Protein AF-D8LE21-F1 (afdb_monomer_lite)

Sequence (705 aa):
MLGLPEEAASTLESLLCLQLRLSYLSTQTPKALREYTHSRDAGGITRRAEAALLARISSEYSFPRALNSAAASAPGAADAAADAASSAILPLLAEHLELDLAKKDPEAWKAVRAVFERAHPWAVRTECLLVEGCDDRITVPYEAGRITNKYHCSPVPTPEVVSRSSCTSSSSSRRAFGSADDARHDLLLTWALKKGVGRDQTRDDSTRELYDDGGFTNRMSDVRRRLLDVLGMDRKTVEVFLTPSGSDAEFLPTALACVRARRLGHKAADGPAVTSIVVAAGEVGSGTAGAAGGKHFSKLTPRGTPGRPENHVEGMPAGDVVVVQMKTRSKSGAFLPCEDLVRSAVHKALSSCPTSVVVVHFVAGSKTGICSPSENVLAEMRQRYGERLLVVVDACQLRLEDQNVRKYVSLGFLTLVTGSKFYCGPPFCGAVLFPPEALAELQAGHEHLPAGFDDYFTRHEVDSRYSTLRSRLPSWENRGLLLRWTSALTNMEAVKSIPKNRLNAFVSSWVQEVHDNVQDKWPYLSLLPEQRTGEPSIAVGGVNTVVPIVVRVPRTSSEGSDGNPEVALGYEDLRLFHRLLSEDIGRYLPQDLAVGDRAAARLRVLFGQPVKLGGASFGVIRIALGADMLMDAFCRGDPPLSEENVPAAGEGGGVARLLTQIVFWRAGGRTKHEKRLGPRRDAPCLHPTMTRGFVVVWMRSRLDA

Structure (mmCIF, N/CA/C/O backbone):
data_AF-D8LE21-F1
#
_entry.id   AF-D8LE21-F1
#
loop_
_atom_site.group_PDB
_atom_site.id
_atom_site.type_symbol
_atom_site.label_atom_id
_atom_site.label_alt_id
_atom_site.label_comp_id
_atom_site.label_asym_id
_atom_site.label_entity_id
_atom_site.label_seq_id
_atom_site.pdbx_PDB_ins_code
_atom_site.Cartn_x
_atom_site.Cartn_y
_atom_site.Cartn_z
_atom_site.occupancy
_atom_site.B_iso_or_equiv
_atom_site.auth_seq_id
_atom_site.auth_comp_id
_atom_site.auth_asym_id
_atom_site.auth_atom_id
_atom_site.pdbx_PDB_model_num
ATOM 1 N N . MET A 1 1 ? -32.624 -10.003 -19.641 1.00 56.09 1 MET A N 1
ATOM 2 C CA . MET A 1 1 ? -32.104 -10.275 -18.276 1.00 56.09 1 MET A CA 1
ATOM 3 C C . MET A 1 1 ? -32.469 -9.193 -17.261 1.00 56.09 1 MET A C 1
ATOM 5 O O . MET A 1 1 ? -32.832 -9.545 -16.150 1.00 56.09 1 MET A O 1
ATOM 9 N N . LEU A 1 2 ? -32.416 -7.906 -17.623 1.00 61.88 2 LEU A N 1
ATOM 10 C CA . LEU A 1 2 ? -32.610 -6.779 -16.693 1.00 61.88 2 LEU A CA 1
ATOM 11 C C . LEU A 1 2 ? -34.048 -6.592 -16.166 1.00 61.88 2 LEU A C 1
ATOM 13 O O . LEU A 1 2 ? -34.263 -5.797 -15.260 1.00 61.88 2 LEU A O 1
ATOM 17 N N . GLY A 1 3 ? -35.042 -7.287 -16.731 1.00 69.81 3 GLY A N 1
ATOM 18 C CA . GLY A 1 3 ? -36.455 -7.069 -16.389 1.00 69.81 3 GLY A CA 1
ATOM 19 C C . GLY A 1 3 ? -36.999 -5.703 -16.829 1.00 69.81 3 GLY A C 1
ATOM 20 O O . GLY A 1 3 ? -38.088 -5.329 -16.412 1.00 69.81 3 GLY A O 1
ATOM 21 N N . LEU A 1 4 ? -36.242 -4.974 -17.652 1.00 77.81 4 LEU A N 1
ATOM 22 C CA . LEU A 1 4 ? -36.642 -3.722 -18.285 1.00 77.81 4 LEU A CA 1
ATOM 23 C C . LEU A 1 4 ? -37.310 -4.002 -19.645 1.00 77.81 4 LEU A C 1
ATOM 25 O O . LEU A 1 4 ? -36.918 -4.973 -20.303 1.00 77.81 4 LEU A O 1
ATOM 29 N N . PRO A 1 5 ? -38.258 -3.153 -20.092 1.00 83.56 5 PRO A N 1
ATOM 30 C CA . PRO A 1 5 ? -38.703 -3.120 -21.486 1.00 83.56 5 PRO A CA 1
ATOM 31 C C . PRO A 1 5 ? -37.521 -2.967 -22.455 1.00 83.56 5 PRO A C 1
ATOM 33 O O . PRO A 1 5 ? -36.487 -2.410 -22.087 1.00 83.56 5 PRO A O 1
ATOM 36 N N . GLU A 1 6 ? -37.668 -3.429 -23.696 1.00 85.88 6 GLU A N 1
ATOM 37 C CA . GLU A 1 6 ? -36.588 -3.423 -24.698 1.00 85.88 6 GLU A CA 1
ATOM 38 C C . GLU A 1 6 ? -36.002 -2.019 -24.934 1.00 85.88 6 GLU A C 1
ATOM 40 O O . GLU A 1 6 ? -34.787 -1.836 -24.855 1.00 85.88 6 GLU A O 1
ATOM 45 N N . GLU A 1 7 ? -36.859 -1.006 -25.097 1.00 85.12 7 GLU A N 1
ATOM 46 C CA . GLU A 1 7 ? -36.442 0.396 -25.267 1.00 85.12 7 GLU A CA 1
ATOM 47 C C . GLU A 1 7 ? -35.674 0.924 -24.038 1.00 85.12 7 GLU A C 1
ATOM 49 O O . GLU A 1 7 ? -34.664 1.619 -24.166 1.00 85.12 7 GLU A O 1
ATOM 54 N N . ALA A 1 8 ? -36.086 0.529 -22.830 1.00 85.50 8 ALA A N 1
ATOM 55 C CA . ALA A 1 8 ? -35.424 0.899 -21.581 1.00 85.50 8 ALA A CA 1
ATOM 56 C C . ALA A 1 8 ? -34.061 0.207 -21.414 1.00 85.50 8 ALA A C 1
ATOM 58 O O . ALA A 1 8 ? -33.094 0.831 -20.975 1.00 85.50 8 ALA A O 1
ATOM 59 N N . ALA A 1 9 ? -33.954 -1.066 -21.803 1.00 85.56 9 ALA A N 1
ATOM 60 C CA . ALA A 1 9 ? -32.691 -1.796 -21.802 1.00 85.56 9 ALA A CA 1
ATOM 61 C C . ALA A 1 9 ? -31.688 -1.187 -22.798 1.00 85.56 9 ALA A C 1
ATOM 63 O O . ALA A 1 9 ? -30.547 -0.926 -22.418 1.00 85.56 9 ALA A O 1
ATOM 64 N N . SER A 1 10 ? -32.131 -0.877 -24.022 1.00 87.81 10 SER A N 1
ATOM 65 C CA . SER A 1 10 ? -31.309 -0.205 -25.042 1.00 87.81 10 SER A CA 1
ATOM 66 C C . SER A 1 10 ? -30.858 1.192 -24.598 1.00 87.81 10 SER A C 1
ATOM 68 O O . SER A 1 10 ? -29.726 1.605 -24.867 1.00 87.81 10 SER A O 1
ATOM 70 N N . THR A 1 11 ? -31.730 1.924 -23.896 1.00 89.06 11 THR A N 1
ATOM 71 C CA . THR A 1 11 ? -31.414 3.237 -23.315 1.00 89.06 11 THR A CA 1
ATOM 72 C C . THR A 1 11 ? -30.312 3.112 -22.262 1.00 89.06 11 THR A C 1
ATOM 74 O O . THR A 1 11 ? -29.315 3.833 -22.316 1.00 89.06 11 THR A O 1
ATOM 77 N N . LEU A 1 12 ? -30.457 2.171 -21.323 1.00 88.19 12 LEU A N 1
ATOM 78 C CA . LEU A 1 12 ? -29.462 1.922 -20.280 1.00 88.19 12 LEU A CA 1
ATOM 79 C C . LEU A 1 12 ? -28.103 1.512 -20.867 1.00 88.19 12 LEU A C 1
ATOM 81 O O . LEU A 1 12 ? -27.074 2.029 -20.436 1.00 88.19 12 LEU A O 1
ATOM 85 N N . GLU A 1 13 ? -28.093 0.610 -21.849 1.00 88.69 13 GLU A N 1
ATOM 86 C CA . GLU A 1 13 ? -26.870 0.184 -22.537 1.00 88.69 13 GLU A CA 1
ATOM 87 C C . GLU A 1 13 ? -26.144 1.377 -23.167 1.00 88.69 13 GLU A C 1
ATOM 89 O O . GLU A 1 13 ? -24.955 1.581 -22.919 1.00 88.69 13 GLU A O 1
ATOM 94 N N . SER A 1 14 ? -26.874 2.226 -23.894 1.00 88.75 14 SER A N 1
ATOM 95 C CA . SER A 1 14 ? -26.313 3.418 -24.539 1.00 88.75 14 SER A CA 1
ATOM 96 C C . SER A 1 14 ? -25.673 4.376 -23.529 1.00 88.75 14 SER A C 1
ATOM 98 O O . SER A 1 14 ? -24.571 4.881 -23.764 1.00 88.75 14 SER A O 1
ATOM 100 N N . LEU A 1 15 ? -26.322 4.582 -22.378 1.00 89.06 15 LEU A N 1
ATOM 101 C CA . LEU A 1 15 ? -25.811 5.418 -21.290 1.00 89.06 15 LEU A CA 1
ATOM 102 C C . LEU A 1 15 ? -24.520 4.853 -20.678 1.00 89.06 15 LEU A C 1
ATOM 104 O O . LEU A 1 15 ? -23.545 5.587 -20.509 1.00 89.06 15 LEU A O 1
ATOM 108 N N . LEU A 1 16 ? -24.482 3.552 -20.368 1.00 86.88 16 LEU A N 1
ATOM 109 C CA . LEU A 1 16 ? -23.298 2.903 -19.790 1.00 86.88 16 LEU A CA 1
ATOM 110 C C . LEU A 1 16 ? -22.134 2.844 -20.793 1.00 86.88 16 LEU A C 1
ATOM 112 O O . LEU A 1 16 ? -20.983 3.078 -20.420 1.00 86.88 16 LEU A O 1
ATOM 116 N N . CYS A 1 17 ? -22.415 2.601 -22.076 1.00 87.75 17 CYS A N 1
ATOM 117 C CA . CYS A 1 17 ? -21.414 2.662 -23.140 1.00 87.75 17 CYS A CA 1
ATOM 118 C C . CYS A 1 17 ? -20.836 4.072 -23.301 1.00 87.75 17 CYS A C 1
ATOM 120 O O . CYS A 1 17 ? -19.619 4.217 -23.439 1.00 87.75 17 CYS A O 1
ATOM 122 N N . LEU A 1 18 ? -21.672 5.115 -23.257 1.00 85.56 18 LEU A N 1
ATOM 123 C CA . LEU A 1 18 ? -21.197 6.496 -23.309 1.00 85.56 18 LEU A CA 1
ATOM 124 C C . LEU A 1 18 ? -20.323 6.829 -22.092 1.00 85.56 18 LEU A C 1
ATOM 126 O O . LEU A 1 18 ? -19.245 7.391 -22.267 1.00 85.56 18 LEU A O 1
ATOM 130 N N . GLN A 1 19 ? -20.717 6.415 -20.884 1.00 84.50 19 GLN A N 1
ATOM 131 C CA . GLN A 1 19 ? -19.906 6.586 -19.674 1.00 84.50 19 GLN A CA 1
ATOM 132 C C . GLN A 1 19 ? -18.523 5.917 -19.808 1.00 84.50 19 GLN A C 1
ATOM 134 O O . GLN A 1 19 ? -17.496 6.539 -19.516 1.00 84.50 19 GLN A O 1
ATOM 139 N N . LEU A 1 20 ? -18.466 4.691 -20.343 1.00 83.00 20 LEU A N 1
ATOM 140 C CA . LEU A 1 20 ? -17.204 4.002 -20.631 1.00 83.00 20 LEU A CA 1
ATOM 141 C C . LEU A 1 20 ? -16.345 4.784 -21.636 1.00 83.00 20 LEU A C 1
ATOM 143 O O . LEU A 1 20 ? -15.146 4.965 -21.400 1.00 83.00 20 LEU A O 1
ATOM 147 N N . ARG A 1 21 ? -16.938 5.300 -22.723 1.00 83.44 21 ARG A N 1
ATOM 148 C CA . ARG A 1 21 ? -16.228 6.130 -23.715 1.00 83.44 21 ARG A CA 1
ATOM 149 C C . ARG A 1 21 ? -15.707 7.432 -23.106 1.00 83.44 21 ARG A C 1
ATOM 151 O O . ARG A 1 21 ? -14.546 7.772 -23.320 1.00 83.44 21 ARG A O 1
ATOM 158 N N . LEU A 1 22 ? -16.501 8.126 -22.295 1.00 81.38 22 LEU A N 1
ATOM 159 C CA . LEU A 1 22 ? -16.074 9.350 -21.611 1.00 81.38 22 LEU A CA 1
ATOM 160 C C . LEU A 1 22 ? -14.915 9.084 -20.643 1.00 81.38 22 LEU A C 1
ATOM 162 O O . LEU A 1 22 ? -13.959 9.859 -20.607 1.00 81.38 22 LEU A O 1
ATOM 166 N N . SER A 1 23 ? -14.941 7.953 -19.929 1.00 80.06 23 SER A N 1
ATOM 167 C CA . SER A 1 23 ? -13.823 7.546 -19.069 1.00 80.06 23 SER A CA 1
ATOM 168 C C . SER A 1 23 ? -12.546 7.225 -19.856 1.00 80.06 23 SER A C 1
ATOM 170 O O . SER A 1 23 ? -11.449 7.490 -19.380 1.00 80.06 23 SER A O 1
ATOM 172 N N . TYR A 1 24 ? -12.658 6.711 -21.085 1.00 80.88 24 TYR A N 1
ATOM 173 C CA . TYR A 1 24 ? -11.506 6.563 -21.977 1.00 80.88 24 TYR A CA 1
ATOM 174 C C . TYR A 1 24 ? -10.952 7.923 -22.393 1.00 80.88 24 TYR A C 1
ATOM 176 O O . TYR A 1 24 ? -9.746 8.155 -22.294 1.00 80.88 24 TYR A O 1
ATOM 184 N N . LEU A 1 25 ? -11.825 8.832 -22.831 1.00 77.69 25 LEU A N 1
ATOM 185 C CA . LEU A 1 25 ? -11.437 10.161 -23.297 1.00 77.69 25 LEU A CA 1
ATOM 186 C C . LEU A 1 25 ? -10.781 11.001 -22.195 1.00 77.69 25 LEU A C 1
ATOM 188 O O . LEU A 1 25 ? -9.857 11.758 -22.491 1.00 77.69 25 LEU A O 1
ATOM 192 N N . SER A 1 26 ? -11.176 10.822 -20.930 1.00 75.50 26 SER A N 1
ATOM 193 C CA . SER A 1 26 ? -10.567 11.525 -19.792 1.00 75.50 26 SER A CA 1
ATOM 194 C C . SER A 1 26 ? -9.101 11.146 -19.539 1.00 75.50 26 SER A C 1
ATOM 196 O O . SER A 1 26 ? -8.359 11.935 -18.955 1.00 75.50 26 SER A O 1
ATOM 198 N N . THR A 1 27 ? -8.658 9.985 -20.031 1.00 72.25 27 THR A N 1
ATOM 199 C CA . THR A 1 27 ? -7.253 9.540 -19.956 1.00 72.25 27 THR A CA 1
ATOM 200 C C . THR A 1 27 ? -6.405 9.983 -21.149 1.00 72.25 27 THR A C 1
ATOM 202 O O . THR A 1 27 ? -5.188 9.782 -21.170 1.00 72.25 27 THR A O 1
ATOM 205 N N . GLN A 1 28 ? -7.020 10.578 -22.174 1.00 74.12 28 GLN A N 1
ATOM 206 C CA . GLN A 1 28 ? -6.311 10.941 -23.393 1.00 74.12 28 GLN A CA 1
ATOM 207 C C . GLN A 1 28 ? -5.531 12.243 -23.230 1.00 74.12 28 GLN A C 1
ATOM 209 O O . GLN A 1 28 ? -5.954 13.202 -22.586 1.00 74.12 28 GLN A O 1
ATOM 214 N N . THR A 1 29 ? -4.374 12.296 -23.885 1.00 70.06 29 THR A N 1
ATOM 215 C CA . THR A 1 29 ? -3.565 13.518 -23.938 1.00 70.06 29 THR A CA 1
ATOM 216 C C . THR A 1 29 ? -4.304 14.611 -24.723 1.00 70.06 29 THR A C 1
ATOM 218 O O . THR A 1 29 ? -5.054 14.286 -25.647 1.00 70.06 29 THR A O 1
ATOM 221 N N . PRO A 1 30 ? -4.039 15.911 -24.487 1.00 72.19 30 PRO A N 1
ATOM 222 C CA . PRO A 1 30 ? -4.660 16.982 -25.271 1.00 72.19 30 PRO A CA 1
ATOM 223 C C . PRO A 1 30 ? -4.405 16.849 -26.778 1.00 72.19 30 PRO A C 1
ATOM 225 O O . PRO A 1 30 ? -5.235 17.238 -27.594 1.00 72.19 30 PRO A O 1
ATOM 228 N N . LYS A 1 31 ? -3.253 16.282 -27.164 1.00 74.50 31 LYS A N 1
ATOM 229 C CA . LYS A 1 31 ? -2.937 15.975 -28.562 1.00 74.50 31 LYS A CA 1
ATOM 230 C C . LYS A 1 31 ? -3.820 14.843 -29.097 1.00 74.50 31 LYS A C 1
ATOM 232 O O . LYS A 1 31 ? -4.428 15.028 -30.143 1.00 74.50 31 LYS A O 1
ATOM 237 N N . ALA A 1 32 ? -3.924 13.731 -28.373 1.00 74.44 32 ALA A N 1
ATOM 238 C CA . ALA A 1 32 ? -4.755 12.593 -28.762 1.00 74.44 32 ALA A CA 1
ATOM 239 C C . ALA A 1 32 ? -6.244 12.968 -28.828 1.00 74.44 32 ALA A C 1
ATOM 241 O O . ALA A 1 32 ? -6.936 12.560 -29.751 1.00 74.44 32 ALA A O 1
ATOM 242 N N . LEU A 1 33 ? -6.728 13.818 -27.917 1.00 74.19 33 LEU A N 1
ATOM 243 C CA . LEU A 1 33 ? -8.098 14.334 -27.948 1.00 74.19 33 LEU A CA 1
ATOM 244 C C . LEU A 1 33 ? -8.337 15.262 -29.158 1.00 74.19 33 LEU A C 1
ATOM 246 O O . LEU A 1 33 ? -9.388 15.210 -29.797 1.00 74.19 33 LEU A O 1
ATOM 250 N N . ARG A 1 34 ? -7.344 16.081 -29.538 1.00 75.75 34 ARG A N 1
ATOM 251 C CA . ARG A 1 34 ? -7.392 16.850 -30.795 1.00 75.75 34 ARG A CA 1
ATOM 252 C C . ARG A 1 34 ? -7.416 15.932 -32.017 1.00 75.75 34 ARG A C 1
ATOM 254 O O . ARG A 1 34 ? -8.241 16.131 -32.895 1.00 75.75 34 ARG A O 1
ATOM 261 N N . GLU A 1 35 ? -6.575 14.907 -32.063 1.00 78.25 35 GLU A N 1
ATOM 262 C CA . GLU A 1 35 ? -6.569 13.928 -33.161 1.00 78.25 35 GLU A CA 1
ATOM 263 C C . GLU A 1 35 ? -7.898 13.157 -33.240 1.00 78.25 35 GLU A C 1
ATOM 265 O O . GLU A 1 35 ? -8.466 13.022 -34.322 1.00 78.25 35 GLU A O 1
ATOM 270 N N . TYR A 1 36 ? -8.458 12.757 -32.093 1.00 72.94 36 TYR A N 1
ATOM 271 C CA . TYR A 1 36 ? -9.770 12.112 -31.983 1.00 72.94 36 TYR A CA 1
ATOM 272 C C . TYR A 1 36 ? -10.885 12.963 -32.611 1.00 72.94 36 TYR A C 1
ATOM 274 O O . TYR A 1 36 ? -11.735 12.445 -33.333 1.00 72.94 36 TYR A O 1
ATOM 282 N N . THR A 1 37 ? -10.845 14.280 -32.401 1.00 74.44 37 THR A N 1
ATOM 283 C CA . THR A 1 37 ? -11.860 15.241 -32.870 1.00 74.44 37 THR A CA 1
ATOM 284 C C . THR A 1 37 ? -11.665 15.728 -34.316 1.00 74.44 37 THR A C 1
ATOM 286 O O . THR A 1 37 ? -12.533 16.426 -34.850 1.00 74.44 37 THR A O 1
ATOM 289 N N . HIS A 1 38 ? -10.549 15.381 -34.974 1.00 69.50 38 HIS A N 1
ATOM 290 C CA . HIS A 1 38 ? -10.167 15.909 -36.296 1.00 69.50 38 HIS A CA 1
ATOM 291 C C . HIS A 1 38 ? -10.584 15.046 -37.503 1.00 69.50 38 HIS A C 1
ATOM 293 O O . HIS A 1 38 ? -10.207 15.358 -38.633 1.00 69.50 38 HIS A O 1
ATOM 299 N N . SER A 1 39 ? -11.425 14.025 -37.314 1.00 61.00 39 SER A N 1
ATOM 300 C CA . SER A 1 39 ? -12.052 13.316 -38.441 1.00 61.00 39 SER A CA 1
ATOM 301 C C . SER A 1 39 ? -13.111 14.188 -39.140 1.00 61.00 39 SER A C 1
ATOM 303 O O . SER A 1 39 ? -13.820 14.947 -38.478 1.00 61.00 39 SER A O 1
ATOM 305 N N . ARG A 1 40 ? -13.210 14.112 -40.477 1.00 57.81 40 ARG A N 1
ATOM 306 C CA . ARG A 1 40 ? -14.196 14.851 -41.305 1.00 57.81 40 ARG A CA 1
ATOM 307 C C . ARG A 1 40 ? -15.407 14.000 -41.728 1.00 57.81 40 ARG A C 1
ATOM 309 O O . ARG A 1 40 ? -16.246 14.485 -42.478 1.00 57.81 40 ARG A O 1
ATOM 316 N N . ASP A 1 41 ? -15.482 12.751 -41.279 1.00 59.59 41 ASP A N 1
ATOM 317 C CA . ASP A 1 41 ? -16.620 11.853 -41.505 1.00 59.59 41 ASP A CA 1
ATOM 318 C C . ASP A 1 41 ? -17.737 12.056 -40.459 1.00 59.59 41 ASP A C 1
ATOM 320 O O . ASP A 1 41 ? -17.582 12.817 -39.500 1.00 59.59 41 ASP A O 1
ATOM 324 N N . ALA A 1 42 ? -18.872 11.363 -40.622 1.00 51.28 42 ALA A N 1
ATOM 325 C CA . ALA A 1 42 ? -19.983 11.385 -39.660 1.00 51.28 42 ALA A CA 1
ATOM 326 C C . ALA A 1 42 ? -19.548 10.971 -38.234 1.00 51.28 42 ALA A C 1
ATOM 328 O O . ALA A 1 42 ? -20.083 11.464 -37.237 1.00 51.28 42 ALA A O 1
ATOM 329 N N . GLY A 1 43 ? -18.509 10.133 -38.123 1.00 60.12 43 GLY A N 1
ATOM 330 C CA . GLY A 1 43 ? -17.864 9.807 -36.852 1.00 60.12 43 GLY A CA 1
ATOM 331 C C . GLY A 1 43 ? -17.196 11.020 -36.194 1.00 60.12 43 GLY A C 1
ATOM 332 O O . GLY A 1 43 ? -17.271 11.177 -34.980 1.00 60.12 43 GLY A O 1
ATOM 333 N N . GLY A 1 44 ? -16.600 11.926 -36.970 1.00 61.16 44 GLY A N 1
ATOM 334 C CA . GLY A 1 44 ? -15.945 13.144 -36.485 1.00 61.16 44 GLY A CA 1
ATOM 335 C C . GLY A 1 44 ? -16.861 14.140 -35.768 1.00 61.16 44 GLY A C 1
ATOM 336 O O . GLY A 1 44 ? -16.430 14.763 -34.795 1.00 61.16 44 GLY A O 1
ATOM 337 N N . ILE A 1 45 ? -18.124 14.263 -36.191 1.00 59.69 45 ILE A N 1
ATOM 338 C CA . ILE A 1 45 ? -19.127 15.111 -35.517 1.00 59.69 45 ILE A CA 1
ATOM 339 C C . ILE A 1 45 ? -19.440 14.544 -34.127 1.00 59.69 45 ILE A C 1
ATOM 341 O O . ILE A 1 45 ? -19.328 15.260 -33.131 1.00 59.69 45 ILE A O 1
ATOM 345 N N . THR A 1 46 ? -19.714 13.240 -34.057 1.00 72.12 46 THR A N 1
ATOM 346 C CA . THR A 1 46 ? -19.977 12.515 -32.802 1.00 72.12 46 THR A CA 1
ATOM 347 C C . THR A 1 46 ? -18.812 12.666 -31.819 1.00 72.12 46 THR A C 1
ATOM 349 O O . THR A 1 46 ? -19.000 13.031 -30.663 1.00 72.12 46 THR A O 1
ATOM 352 N N . ARG A 1 47 ? -17.571 12.508 -32.297 1.00 78.19 47 ARG A N 1
ATOM 353 C CA . ARG A 1 47 ? -16.361 12.632 -31.466 1.00 78.19 47 ARG A CA 1
ATOM 354 C C . ARG A 1 47 ? -16.142 14.037 -30.896 1.00 78.19 47 ARG A C 1
ATOM 356 O O . ARG A 1 47 ? -15.652 14.173 -29.776 1.00 78.19 47 ARG A O 1
ATOM 363 N N . ARG A 1 48 ? -16.482 15.092 -31.648 1.00 77.75 48 ARG A N 1
ATOM 364 C CA . ARG A 1 48 ? -16.437 16.483 -31.152 1.00 77.75 48 ARG A CA 1
ATOM 365 C C . ARG A 1 48 ? -17.490 16.729 -30.084 1.00 77.75 48 ARG A C 1
ATOM 367 O O . ARG A 1 48 ? -17.177 17.367 -29.082 1.00 77.75 48 ARG A O 1
ATOM 374 N N . ALA A 1 49 ? -18.696 16.208 -30.289 1.00 79.25 49 ALA A N 1
ATOM 375 C CA . ALA A 1 49 ? -19.774 16.314 -29.320 1.00 79.25 49 ALA A CA 1
ATOM 376 C C . ALA A 1 49 ? -19.416 15.593 -28.007 1.00 79.25 49 ALA A C 1
ATOM 378 O O . ALA A 1 49 ? -19.605 16.164 -26.938 1.00 79.25 49 ALA A O 1
ATOM 379 N N . GLU A 1 50 ? -18.812 14.401 -28.064 1.00 82.81 50 GLU A N 1
ATOM 380 C CA . GLU A 1 50 ? -18.336 13.681 -26.869 1.00 82.81 50 GLU A CA 1
ATOM 381 C C . GLU A 1 50 ? -17.226 14.440 -26.125 1.00 82.81 50 GLU A C 1
ATOM 383 O O . GLU A 1 50 ? -17.242 14.528 -24.898 1.00 82.81 50 GLU A O 1
ATOM 388 N N . ALA A 1 51 ? -16.261 15.026 -26.844 1.00 79.06 51 ALA A N 1
ATOM 389 C CA . ALA A 1 51 ? -15.205 15.829 -26.225 1.00 79.06 51 ALA A CA 1
ATOM 390 C C . ALA A 1 51 ? -15.758 17.107 -25.565 1.00 79.06 51 ALA A C 1
ATOM 392 O O . ALA A 1 51 ? -15.295 17.496 -24.490 1.00 79.06 51 ALA A O 1
ATOM 393 N N . ALA A 1 52 ? -16.757 17.744 -26.184 1.00 82.06 52 ALA A N 1
ATOM 394 C CA . ALA A 1 52 ? -17.460 18.890 -25.615 1.00 82.06 52 ALA A CA 1
ATOM 395 C C . ALA A 1 52 ? -18.280 18.496 -24.378 1.00 82.06 52 AL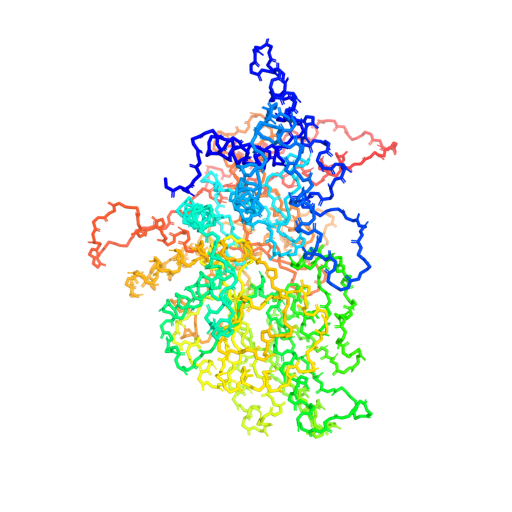A A C 1
ATOM 397 O O . ALA A 1 52 ? -18.223 19.192 -23.367 1.00 82.06 52 ALA A O 1
ATOM 398 N N . LEU A 1 53 ? -18.969 17.351 -24.424 1.00 82.62 53 LEU A N 1
ATOM 399 C CA . LEU A 1 53 ? -19.674 16.783 -23.278 1.00 82.62 53 LEU A CA 1
ATOM 400 C C . LEU A 1 53 ? -18.709 16.505 -22.121 1.00 82.62 53 LEU A C 1
ATOM 402 O O . LEU A 1 53 ? -18.975 16.920 -21.000 1.00 82.62 53 LEU A O 1
ATOM 406 N N . LEU A 1 54 ? -17.558 15.877 -22.383 1.00 79.88 54 LEU A N 1
ATOM 407 C CA . LEU A 1 54 ? -16.541 15.635 -21.359 1.00 79.88 54 LEU A CA 1
ATOM 408 C C . LEU A 1 54 ? -16.033 16.942 -20.732 1.00 79.88 54 LEU A C 1
ATOM 410 O O . LEU A 1 54 ? -15.830 17.003 -19.519 1.00 79.88 54 LEU A O 1
ATOM 414 N N . ALA A 1 55 ? -15.818 17.982 -21.544 1.00 77.94 55 ALA A N 1
ATOM 415 C CA . ALA A 1 55 ? -15.399 19.294 -21.061 1.00 77.94 55 ALA A CA 1
ATOM 416 C C . ALA A 1 55 ? -16.478 19.946 -20.184 1.00 77.94 55 ALA A C 1
ATOM 418 O O . ALA A 1 55 ? -16.153 20.409 -19.094 1.00 77.94 55 ALA A O 1
ATOM 419 N N . ARG A 1 56 ? -17.746 19.902 -20.621 1.00 78.69 56 ARG A N 1
ATOM 420 C CA . ARG A 1 56 ? -18.915 20.394 -19.875 1.00 78.69 56 ARG A CA 1
ATOM 421 C C . ARG A 1 56 ? -19.066 19.675 -18.538 1.00 78.69 56 ARG A C 1
ATOM 423 O O . ARG A 1 56 ? -19.130 20.318 -17.496 1.00 78.69 56 ARG A O 1
ATOM 430 N N . ILE A 1 57 ? -19.022 18.344 -18.562 1.00 73.69 57 ILE A N 1
ATOM 431 C CA . ILE A 1 57 ? -19.062 17.503 -17.365 1.00 73.69 57 ILE A CA 1
ATOM 432 C C . ILE A 1 57 ? -17.920 17.875 -16.415 1.00 73.69 57 ILE A C 1
ATOM 434 O O . ILE A 1 57 ? -18.166 18.049 -15.232 1.00 73.69 57 ILE A O 1
ATOM 438 N N . SER A 1 58 ? -16.694 18.042 -16.926 1.00 69.00 58 SER A N 1
ATOM 439 C CA . SER A 1 58 ? -15.519 18.383 -16.108 1.00 69.00 58 SER A CA 1
ATOM 440 C C . SER A 1 58 ? -15.563 19.800 -15.518 1.00 69.00 58 SER A C 1
ATOM 442 O O . SER A 1 58 ? -14.837 20.064 -14.562 1.00 69.00 58 SER A O 1
ATOM 444 N N . SER A 1 59 ? -16.330 20.725 -16.110 1.00 65.44 59 SER A N 1
ATOM 445 C CA . SER A 1 59 ? -16.463 22.108 -15.634 1.00 65.44 59 SER A CA 1
ATOM 446 C C . SER A 1 59 ? -17.658 22.326 -14.709 1.00 65.44 59 SER A C 1
ATOM 448 O O . SER A 1 59 ? -17.564 23.132 -13.789 1.00 65.44 59 SER A O 1
ATOM 450 N N . GLU A 1 60 ? -18.782 21.654 -14.973 1.00 54.19 60 GLU A N 1
ATOM 451 C CA . GLU A 1 60 ? -20.039 21.814 -14.223 1.00 54.19 60 GLU A CA 1
ATOM 452 C C . GLU A 1 60 ? -20.086 20.915 -12.986 1.00 54.19 60 GLU A C 1
ATOM 454 O O . GLU A 1 60 ? -20.661 21.274 -11.961 1.00 54.19 60 GLU A O 1
ATOM 459 N N . TYR A 1 61 ? -19.434 19.761 -13.071 1.00 52.28 61 TYR A N 1
ATOM 460 C CA . TYR A 1 61 ? -19.342 18.792 -12.002 1.00 52.28 61 TYR A CA 1
ATOM 461 C C . TYR A 1 61 ? -17.860 18.597 -11.749 1.00 52.28 61 TYR A C 1
ATOM 463 O O . TYR A 1 61 ? -17.079 18.419 -12.682 1.00 52.28 61 TYR A O 1
ATOM 471 N N . SER A 1 62 ? -17.428 18.632 -10.494 1.00 40.50 62 SER A N 1
ATOM 472 C CA . SER A 1 62 ? -16.096 18.151 -10.130 1.00 40.50 62 SER A CA 1
ATOM 473 C C . SER A 1 62 ? -16.066 16.633 -10.336 1.00 40.50 62 SER A C 1
ATOM 475 O O . SER A 1 62 ? -16.059 15.858 -9.388 1.00 40.50 62 SER A O 1
ATOM 477 N N . PHE A 1 63 ? -16.147 16.191 -11.593 1.00 34.53 63 PHE A N 1
ATOM 478 C CA . PHE A 1 63 ? -16.014 14.805 -11.986 1.00 34.53 63 PHE A CA 1
ATOM 479 C C . PHE A 1 63 ? -14.651 14.334 -11.484 1.00 34.53 63 PHE A C 1
ATOM 481 O O . PHE A 1 63 ? -13.716 15.144 -11.474 1.00 34.53 63 PHE A O 1
ATOM 488 N N . PRO A 1 64 ? -14.471 13.048 -11.152 1.00 38.19 64 PRO A N 1
ATOM 489 C CA . PRO A 1 64 ? -13.155 12.497 -10.891 1.00 38.19 64 PRO A CA 1
ATOM 490 C C . PRO A 1 64 ? -12.329 12.415 -12.195 1.00 38.19 64 PRO A C 1
ATOM 492 O O . PRO A 1 64 ? -11.804 11.378 -12.579 1.00 38.19 64 PRO A O 1
ATOM 495 N N . ARG A 1 65 ? -12.091 13.547 -12.873 1.00 31.89 65 ARG A N 1
ATOM 496 C CA . ARG A 1 65 ? -10.700 13.883 -13.161 1.00 31.89 65 ARG A CA 1
ATOM 497 C C . ARG A 1 65 ? -10.030 13.798 -11.814 1.00 31.89 65 ARG A C 1
ATOM 499 O O . ARG A 1 65 ? -10.493 14.460 -10.893 1.00 31.89 65 ARG A O 1
ATOM 506 N N . ALA A 1 66 ? -9.019 12.955 -11.688 1.00 31.42 66 ALA A N 1
ATOM 507 C CA . ALA A 1 66 ? -8.164 12.957 -10.524 1.00 31.42 66 ALA A CA 1
ATOM 508 C C . ALA A 1 66 ? -7.932 14.407 -10.066 1.00 31.42 66 ALA A C 1
ATOM 510 O O . ALA A 1 66 ? -7.175 15.142 -10.685 1.00 31.42 66 ALA A O 1
ATOM 511 N N . LEU A 1 67 ? -8.648 14.800 -9.016 1.00 40.22 67 LEU A N 1
ATOM 512 C CA . LEU A 1 67 ? -8.223 15.760 -8.025 1.00 40.22 67 LEU A CA 1
ATOM 513 C C . LEU A 1 67 ? -7.782 17.105 -8.578 1.00 40.22 67 LEU A C 1
ATOM 515 O O . LEU A 1 67 ? -6.604 17.312 -8.848 1.00 40.22 67 LEU A O 1
ATOM 519 N N . ASN A 1 68 ? -8.698 18.069 -8.584 1.00 26.27 68 ASN A N 1
ATOM 520 C CA . ASN A 1 68 ? -8.303 19.454 -8.384 1.00 26.27 68 ASN A CA 1
ATOM 521 C C . ASN A 1 68 ? -9.237 20.152 -7.391 1.00 26.27 68 ASN A C 1
ATOM 523 O O . ASN A 1 68 ? -10.420 20.335 -7.638 1.00 26.27 68 ASN A O 1
ATOM 527 N N . SER A 1 69 ? -8.623 20.485 -6.253 1.00 30.94 69 SER A N 1
ATOM 528 C CA . SER A 1 69 ? -8.820 21.649 -5.385 1.00 30.94 69 SER A CA 1
ATOM 529 C C . SER A 1 69 ? -10.200 22.320 -5.308 1.00 30.94 69 SER A C 1
ATOM 531 O O . SER A 1 69 ? -10.642 22.947 -6.264 1.00 30.94 69 SER A O 1
ATOM 533 N N . ALA A 1 70 ? -10.680 22.401 -4.061 1.00 24.44 70 ALA A N 1
ATOM 534 C CA . ALA A 1 70 ? -11.574 23.427 -3.509 1.00 24.44 70 ALA A CA 1
ATOM 535 C C . ALA A 1 70 ? -13.089 23.155 -3.537 1.00 24.44 70 ALA A C 1
ATOM 537 O O . ALA A 1 70 ? -13.839 23.912 -4.133 1.00 24.44 70 ALA A O 1
ATOM 538 N N . ALA A 1 71 ? -13.542 22.163 -2.764 1.00 25.22 71 ALA A N 1
ATOM 539 C CA . ALA A 1 71 ? -14.782 22.266 -1.982 1.00 25.22 71 ALA A CA 1
ATOM 540 C C . ALA A 1 71 ? -14.842 21.132 -0.943 1.00 25.22 71 ALA A C 1
ATOM 542 O O . ALA A 1 71 ? -15.108 19.986 -1.285 1.00 25.22 71 ALA A O 1
ATOM 543 N N . ALA A 1 72 ? -14.576 21.433 0.329 1.00 24.78 72 ALA A N 1
ATOM 544 C CA . ALA A 1 72 ? -14.883 20.532 1.437 1.00 24.78 72 ALA A CA 1
ATOM 545 C C . ALA A 1 72 ? -15.246 21.372 2.665 1.00 24.78 72 ALA A C 1
ATOM 547 O O . ALA A 1 72 ? -14.379 21.976 3.293 1.00 24.78 72 ALA A O 1
ATOM 548 N N . SER A 1 73 ? -16.535 21.430 2.987 1.00 24.86 73 SER A N 1
ATOM 549 C CA . SER A 1 73 ? -17.023 21.943 4.267 1.00 24.86 73 SER A CA 1
ATOM 550 C C . SER A 1 73 ? -18.312 21.214 4.660 1.00 24.86 73 SER A C 1
ATOM 552 O O . SER A 1 73 ? -19.390 21.785 4.542 1.00 24.86 73 SER A O 1
ATOM 554 N N . ALA A 1 74 ? -18.192 19.933 5.034 1.00 24.56 74 ALA A N 1
ATOM 555 C CA . ALA A 1 74 ? -19.027 19.213 6.014 1.00 24.56 74 ALA A CA 1
ATOM 556 C C . ALA A 1 74 ? -18.784 17.682 5.933 1.00 24.56 74 ALA A C 1
ATOM 558 O O . ALA A 1 74 ? -18.787 17.131 4.825 1.00 24.56 74 ALA A O 1
ATOM 559 N N . PRO A 1 75 ? -18.637 16.966 7.066 1.00 27.30 75 PRO A N 1
ATOM 560 C CA . PRO A 1 75 ? -18.659 15.500 7.102 1.00 27.30 75 PRO A CA 1
ATOM 561 C C . PRO A 1 75 ? -20.034 14.983 6.643 1.00 27.30 75 PRO A C 1
ATOM 563 O O . PRO A 1 75 ? -21.062 15.447 7.127 1.00 27.30 75 PRO A O 1
ATOM 566 N N . GLY A 1 76 ? -20.061 14.065 5.671 1.00 29.78 76 GLY A N 1
ATOM 567 C CA . GLY A 1 76 ? -21.290 13.549 5.036 1.00 29.78 76 GLY A CA 1
ATOM 568 C C . GLY A 1 76 ? -21.613 14.146 3.657 1.00 29.78 76 GLY A C 1
ATOM 569 O O . GLY A 1 76 ? -22.410 13.577 2.916 1.00 29.78 76 GLY A O 1
ATOM 570 N N . ALA A 1 77 ? -20.943 15.232 3.254 1.00 29.00 77 ALA A N 1
ATOM 571 C CA . ALA A 1 77 ? -21.157 15.859 1.948 1.00 29.00 77 ALA A CA 1
ATOM 572 C C . ALA A 1 77 ? -20.558 15.068 0.769 1.00 29.00 77 ALA A C 1
ATOM 574 O O . ALA A 1 77 ? -20.996 15.266 -0.355 1.00 29.00 77 ALA A O 1
ATOM 575 N N . ALA A 1 78 ? -19.584 14.178 0.990 1.00 35.06 78 ALA A N 1
ATOM 576 C CA . ALA A 1 78 ? -18.891 13.469 -0.093 1.00 35.06 78 ALA A CA 1
ATOM 577 C C . ALA A 1 78 ? -19.701 12.301 -0.690 1.00 35.06 78 ALA A C 1
ATOM 579 O O . ALA A 1 78 ? -19.690 12.126 -1.904 1.00 35.06 78 ALA A O 1
ATOM 580 N N . ASP A 1 79 ? -20.445 11.553 0.131 1.00 34.28 79 ASP A N 1
ATOM 581 C CA . ASP A 1 79 ? -21.288 10.442 -0.348 1.00 34.28 79 ASP A CA 1
ATOM 582 C C . ASP A 1 79 ? -22.541 11.011 -1.037 1.00 34.28 79 ASP A C 1
ATOM 584 O O . ASP A 1 79 ? -22.875 10.627 -2.155 1.00 34.28 79 ASP A O 1
ATOM 588 N N . ALA A 1 80 ? -23.133 12.061 -0.449 1.00 30.81 80 ALA A N 1
ATOM 589 C CA . ALA A 1 80 ? -24.175 12.857 -1.091 1.00 30.81 80 ALA A CA 1
ATOM 590 C C . ALA A 1 80 ? -23.679 13.565 -2.365 1.00 30.81 80 ALA A C 1
ATOM 592 O O . ALA A 1 80 ? -24.456 13.711 -3.298 1.00 30.81 80 ALA A O 1
ATOM 593 N N . ALA A 1 81 ? -22.409 13.984 -2.447 1.00 35.31 81 ALA A N 1
ATOM 594 C CA . ALA A 1 81 ? -21.830 14.580 -3.654 1.00 35.31 81 ALA A CA 1
ATOM 595 C C . ALA A 1 81 ? -21.528 13.546 -4.745 1.00 35.31 81 ALA A C 1
ATOM 597 O O . ALA A 1 81 ? -21.668 13.877 -5.917 1.00 35.31 81 ALA A O 1
ATOM 598 N N . ALA A 1 82 ? -21.155 12.310 -4.398 1.00 40.53 82 ALA A N 1
ATOM 599 C CA . ALA A 1 82 ? -20.997 11.222 -5.363 1.00 40.53 82 ALA A CA 1
ATOM 600 C C . ALA A 1 82 ? -22.358 10.785 -5.933 1.00 40.53 82 ALA A C 1
ATOM 602 O O . ALA A 1 82 ? -22.510 10.706 -7.154 1.00 40.53 82 ALA A O 1
ATOM 603 N N . ASP A 1 83 ? -23.377 10.617 -5.085 1.00 38.81 83 ASP A N 1
ATOM 604 C CA . ASP A 1 83 ? -24.752 10.315 -5.511 1.00 38.81 83 ASP A CA 1
ATOM 605 C C . ASP A 1 83 ? -25.404 11.498 -6.256 1.00 38.81 83 ASP A C 1
ATOM 607 O O . ASP A 1 83 ? -26.093 11.306 -7.265 1.00 38.81 83 ASP A O 1
ATOM 611 N N . ALA A 1 84 ? -25.143 12.742 -5.832 1.00 42.81 84 ALA A N 1
ATOM 612 C CA . ALA A 1 84 ? -25.605 13.947 -6.525 1.00 42.81 84 ALA A CA 1
ATOM 613 C C . ALA A 1 84 ? -24.888 14.160 -7.863 1.00 42.81 84 ALA A C 1
ATOM 615 O O . ALA A 1 84 ? -25.539 14.547 -8.832 1.00 42.81 84 ALA A O 1
ATOM 616 N N . ALA A 1 85 ? -23.586 13.869 -7.960 1.00 51.09 85 ALA A N 1
ATOM 617 C CA . ALA A 1 85 ? -22.856 13.901 -9.225 1.00 51.09 85 ALA A CA 1
ATOM 618 C C . ALA A 1 85 ? -23.425 12.857 -10.194 1.00 51.09 85 ALA A C 1
ATOM 620 O O . ALA A 1 85 ? -23.759 13.195 -11.326 1.00 51.09 85 ALA A O 1
ATOM 621 N N . SER A 1 86 ? -23.642 11.625 -9.727 1.00 52.88 86 SER A N 1
ATOM 622 C CA . SER A 1 86 ? -24.256 10.528 -10.492 1.00 52.88 86 SER A CA 1
ATOM 623 C C . SER A 1 86 ? -25.639 10.900 -11.039 1.00 52.88 86 SER A C 1
ATOM 625 O O . SER A 1 86 ? -25.921 10.736 -12.230 1.00 52.88 86 SER A O 1
ATOM 627 N N . SER A 1 87 ? -26.478 11.484 -10.177 1.00 60.06 87 SER A N 1
ATOM 628 C CA . SER A 1 87 ? -27.828 11.953 -10.515 1.00 60.06 87 SER A CA 1
ATOM 629 C C . SER A 1 87 ? -27.832 13.128 -11.495 1.00 60.06 87 SER A C 1
ATOM 631 O O . SER A 1 87 ? -28.816 13.313 -12.218 1.00 60.06 87 SER A O 1
ATOM 633 N N . ALA A 1 88 ? -26.762 13.927 -11.511 1.00 67.88 88 ALA A N 1
ATOM 634 C CA . ALA A 1 88 ? -26.636 15.121 -12.338 1.00 67.88 88 ALA A CA 1
ATOM 635 C C . ALA A 1 88 ? -25.949 14.869 -13.690 1.00 67.88 88 ALA A C 1
ATOM 637 O O . ALA A 1 88 ? -26.213 15.589 -14.650 1.00 67.88 88 ALA A O 1
ATOM 638 N N . ILE A 1 89 ? -25.140 13.811 -13.802 1.00 75.06 89 ILE A N 1
ATOM 639 C CA . ILE A 1 89 ? -24.525 13.388 -15.067 1.00 75.06 89 ILE A CA 1
ATOM 640 C C . ILE A 1 89 ? -25.560 12.736 -15.985 1.00 75.06 89 ILE A C 1
ATOM 642 O O . ILE A 1 89 ? -25.562 12.993 -17.187 1.00 75.06 89 ILE A O 1
ATOM 646 N N . LEU A 1 90 ? -26.456 11.911 -15.434 1.00 82.25 90 LEU A N 1
ATOM 647 C CA . LEU A 1 90 ? -27.435 11.156 -16.219 1.00 82.25 90 LEU A CA 1
ATOM 648 C C . LEU A 1 90 ? -28.268 12.038 -17.181 1.00 82.25 90 LEU A C 1
ATOM 650 O O . LEU A 1 90 ? -28.353 11.677 -18.355 1.00 82.25 90 LEU A O 1
ATOM 654 N N . PRO A 1 91 ? -28.830 13.194 -16.764 1.00 81.06 91 PRO A N 1
ATOM 655 C CA . PRO A 1 91 ? -29.512 14.110 -17.679 1.00 81.06 91 PRO A CA 1
ATOM 656 C C . PRO A 1 91 ? -28.643 14.588 -18.848 1.00 81.06 91 PRO A C 1
ATOM 658 O O . PRO A 1 91 ? -29.141 14.666 -19.964 1.00 81.06 91 PRO A O 1
ATOM 661 N N . LEU A 1 92 ? -27.351 14.856 -18.625 1.00 82.50 92 LEU A N 1
ATOM 662 C CA . LEU A 1 92 ? -26.426 15.314 -19.672 1.00 82.50 92 LEU A CA 1
ATOM 663 C C . LEU A 1 92 ? -26.124 14.209 -20.683 1.00 82.50 92 LEU A C 1
ATOM 665 O O . LEU A 1 92 ? -26.032 14.467 -21.881 1.00 82.50 92 LEU A O 1
ATOM 669 N N . LEU A 1 93 ? -25.964 12.972 -20.203 1.00 84.25 93 LEU A N 1
ATOM 670 C CA . LEU A 1 93 ? -25.767 11.814 -21.073 1.00 84.25 93 LEU A CA 1
ATOM 671 C C . LEU A 1 93 ? -27.023 11.542 -21.905 1.00 84.25 93 LEU A C 1
ATOM 673 O O . LEU A 1 93 ? -26.920 11.252 -23.093 1.00 84.25 93 LEU A O 1
ATOM 677 N N . ALA A 1 94 ? -28.201 11.663 -21.289 1.00 84.06 94 ALA A N 1
ATOM 678 C CA . ALA A 1 94 ? -29.483 11.485 -21.959 1.00 84.06 94 ALA A CA 1
ATOM 679 C C . ALA A 1 94 ? -29.738 12.561 -23.019 1.00 84.06 94 ALA A C 1
ATOM 681 O O . ALA A 1 94 ? -30.141 12.230 -24.130 1.00 84.06 94 ALA A O 1
ATOM 682 N N . GLU A 1 95 ? -29.443 13.823 -22.690 1.00 86.19 95 GLU A N 1
ATOM 683 C CA . GLU A 1 95 ? -29.484 14.958 -23.616 1.00 86.19 95 GLU A CA 1
ATOM 684 C C . GLU A 1 95 ? -28.553 14.714 -24.810 1.00 86.19 95 GLU A C 1
ATOM 686 O O . GLU A 1 95 ? -28.972 14.842 -25.956 1.00 86.19 95 GLU A O 1
ATOM 691 N N . HIS A 1 96 ? -27.311 14.296 -24.554 1.00 83.50 96 HIS A N 1
ATOM 692 C CA . HIS A 1 96 ? -26.327 14.032 -25.603 1.00 83.50 96 HIS A CA 1
ATOM 693 C C . HIS A 1 96 ? -26.719 12.886 -26.545 1.00 83.50 96 HIS A C 1
ATOM 695 O O . HIS A 1 96 ? -26.375 12.915 -27.723 1.00 83.50 96 HIS A O 1
ATOM 701 N N . LEU A 1 97 ? -27.403 11.867 -26.024 1.00 83.44 97 LEU A N 1
ATOM 702 C CA . LEU A 1 97 ? -27.875 10.721 -26.800 1.00 83.44 97 LEU A CA 1
ATOM 703 C C . LEU A 1 97 ? -29.263 10.946 -27.422 1.00 83.44 97 LEU A C 1
ATOM 705 O O . LEU A 1 97 ? -29.802 10.012 -28.009 1.00 83.44 97 LEU A O 1
ATOM 709 N N . GLU A 1 98 ? -29.843 12.143 -27.275 1.00 84.75 98 GLU A N 1
ATOM 710 C CA . GLU A 1 98 ? -31.191 12.483 -27.755 1.00 84.75 98 GLU A CA 1
ATOM 711 C C . GLU A 1 98 ? -32.266 11.493 -27.251 1.00 84.75 98 GLU A C 1
ATOM 713 O O . GLU A 1 98 ? -33.208 11.123 -27.952 1.00 84.75 98 GLU A O 1
ATOM 718 N N . LEU A 1 99 ? -32.119 11.030 -26.005 1.00 84.50 99 LEU A N 1
ATOM 719 C CA . LEU A 1 99 ? -33.011 10.036 -25.414 1.00 84.50 99 LEU A CA 1
ATOM 720 C C . LEU A 1 99 ? -34.309 10.687 -24.920 1.00 84.50 99 LEU A C 1
ATOM 722 O O . LEU A 1 99 ? -34.335 11.382 -23.906 1.00 84.50 99 LEU A O 1
ATOM 726 N N . ASP A 1 100 ? -35.421 10.382 -25.590 1.00 86.00 100 ASP A N 1
ATOM 727 C CA . ASP A 1 100 ? -36.759 10.876 -25.229 1.00 86.00 100 ASP A CA 1
ATOM 728 C C . ASP A 1 100 ? -37.537 9.951 -24.272 1.00 86.00 100 ASP A C 1
ATOM 730 O O . ASP A 1 100 ? -38.696 10.233 -23.948 1.00 86.00 100 ASP A O 1
ATOM 734 N N . LEU A 1 101 ? -36.925 8.862 -23.784 1.00 85.38 101 LEU A N 1
ATOM 735 C CA . LEU A 1 101 ? -37.594 7.887 -22.909 1.00 85.38 101 LEU A CA 1
ATOM 736 C C . LEU A 1 101 ? -38.218 8.555 -21.674 1.00 85.38 101 LEU A C 1
ATOM 738 O O . LEU A 1 101 ? -39.334 8.220 -21.299 1.00 85.38 101 LEU A O 1
ATOM 742 N N . ALA A 1 102 ? -37.555 9.567 -21.104 1.00 83.81 102 ALA A N 1
ATOM 743 C CA . ALA A 1 102 ? -38.071 10.339 -19.972 1.00 83.81 102 ALA A CA 1
ATOM 744 C C . ALA A 1 102 ? -39.439 10.994 -20.233 1.00 83.81 102 ALA A C 1
ATOM 746 O O . ALA A 1 102 ? -40.221 11.162 -19.299 1.00 83.81 102 ALA A O 1
ATOM 747 N N . LYS A 1 103 ? -39.728 11.368 -21.488 1.00 86.06 103 LYS A N 1
ATOM 748 C CA . LYS A 1 103 ? -41.010 11.958 -21.900 1.00 86.06 103 LYS A CA 1
ATOM 749 C C . LYS A 1 103 ? -42.022 10.891 -22.320 1.00 86.06 103 LYS A C 1
ATOM 751 O O . LYS A 1 103 ? -43.205 11.050 -22.042 1.00 86.06 103 LYS A O 1
ATOM 756 N N . LYS A 1 104 ? -41.566 9.844 -23.019 1.00 89.94 104 LYS A N 1
ATOM 757 C CA . LYS A 1 104 ? -42.423 8.791 -23.591 1.00 89.94 104 LYS A CA 1
ATOM 758 C C . LYS A 1 104 ? -42.932 7.804 -22.543 1.00 89.94 104 LYS A C 1
ATOM 760 O O . LYS A 1 104 ? -44.104 7.447 -22.568 1.00 89.94 104 LYS A O 1
ATOM 765 N N . ASP A 1 105 ? -42.054 7.380 -21.639 1.00 89.38 105 ASP A N 1
ATOM 766 C CA . ASP A 1 105 ? -42.346 6.409 -20.586 1.00 89.38 105 ASP A CA 1
ATOM 767 C C . ASP A 1 105 ? -41.581 6.785 -19.299 1.00 89.38 105 ASP A C 1
ATOM 769 O O . ASP A 1 105 ? -40.454 6.329 -19.056 1.00 89.38 105 ASP A O 1
ATOM 773 N N . PRO A 1 106 ? -42.177 7.650 -18.456 1.00 88.00 106 PRO A N 1
ATOM 774 C CA . PRO A 1 106 ? -41.554 8.111 -17.218 1.00 88.00 106 PRO A CA 1
ATOM 775 C C . PRO A 1 106 ? -41.221 6.988 -16.225 1.00 88.00 106 PRO A C 1
ATOM 777 O O . PRO A 1 106 ? -40.240 7.098 -15.486 1.00 88.00 106 PRO A O 1
ATOM 780 N N . GLU A 1 107 ? -42.001 5.903 -16.201 1.00 85.56 107 GLU A N 1
ATOM 781 C CA . GLU A 1 107 ? -41.757 4.772 -15.298 1.00 85.56 107 GLU A CA 1
ATOM 782 C C . GLU A 1 107 ? -40.586 3.916 -15.789 1.00 85.56 107 GLU A C 1
ATOM 784 O O . GLU A 1 107 ? -39.705 3.562 -14.997 1.00 85.56 107 GLU A O 1
ATOM 789 N N . ALA A 1 108 ? -40.490 3.662 -17.097 1.00 86.31 108 ALA A N 1
ATOM 790 C CA . ALA A 1 108 ? -39.308 3.034 -17.679 1.00 86.31 108 ALA A CA 1
ATOM 791 C C . ALA A 1 108 ? -38.046 3.883 -17.464 1.00 86.31 108 ALA A C 1
ATOM 793 O O . ALA A 1 108 ? -37.002 3.349 -17.084 1.00 86.31 108 ALA A O 1
ATOM 794 N N . TRP A 1 109 ? -38.135 5.207 -17.628 1.00 87.56 109 TRP A N 1
ATOM 795 C CA . TRP A 1 109 ? -37.022 6.118 -17.352 1.00 87.56 109 TRP A CA 1
ATOM 796 C C . TRP A 1 109 ? -36.583 6.082 -15.886 1.00 87.56 109 TRP A C 1
ATOM 798 O O . TRP A 1 109 ? -35.388 6.023 -15.592 1.00 87.56 109 TRP A O 1
ATOM 808 N N . LYS A 1 110 ? -37.535 6.058 -14.950 1.00 85.75 110 LYS A N 1
ATOM 809 C CA . LYS A 1 110 ? -37.254 5.906 -13.518 1.00 85.75 110 LYS A CA 1
ATOM 810 C C . LYS A 1 110 ? -36.535 4.590 -13.222 1.00 85.75 110 LYS A C 1
ATOM 812 O O . LYS A 1 110 ? -35.597 4.582 -12.425 1.00 85.75 110 LYS A O 1
ATOM 817 N N . ALA A 1 111 ? -36.921 3.499 -13.884 1.00 83.94 111 ALA A N 1
ATOM 818 C CA . ALA A 1 111 ? -36.238 2.216 -13.761 1.00 83.94 111 ALA A CA 1
ATOM 819 C C . ALA A 1 111 ? -34.804 2.265 -14.328 1.00 83.94 111 ALA A C 1
ATOM 821 O O . ALA A 1 111 ? -33.873 1.828 -13.650 1.00 83.94 111 ALA A O 1
ATOM 822 N N . VAL A 1 112 ? -34.606 2.859 -15.514 1.00 86.25 112 VAL A N 1
ATOM 823 C CA . VAL A 1 112 ? -33.275 3.081 -16.117 1.00 86.25 112 VAL A CA 1
ATOM 824 C C . VAL A 1 112 ? -32.388 3.903 -15.193 1.00 86.25 112 VAL A C 1
ATOM 826 O O . VAL A 1 112 ? -31.267 3.489 -14.908 1.00 86.25 112 VAL A O 1
ATOM 829 N N . ARG A 1 113 ? -32.899 5.024 -14.676 1.00 84.88 113 ARG A N 1
ATOM 830 C CA . ARG A 1 113 ? -32.193 5.894 -13.731 1.00 84.88 113 ARG A CA 1
ATOM 831 C C . ARG A 1 113 ? -31.712 5.125 -12.510 1.00 84.88 113 ARG A C 1
ATOM 833 O O . ARG A 1 113 ? -30.529 5.180 -12.192 1.00 84.88 113 ARG A O 1
ATOM 840 N N . ALA A 1 114 ? -32.601 4.355 -11.882 1.00 81.94 114 ALA A N 1
ATOM 841 C CA . ALA A 1 114 ? -32.254 3.582 -10.695 1.00 81.94 114 ALA A CA 1
ATOM 842 C C . ALA A 1 114 ? -31.129 2.572 -10.979 1.00 81.94 114 ALA A C 1
ATOM 844 O O . ALA A 1 114 ? -30.255 2.370 -10.139 1.00 81.94 114 ALA A O 1
ATOM 845 N N . VAL A 1 115 ? -31.153 1.911 -12.142 1.00 83.56 115 VAL A N 1
ATOM 846 C CA . VAL A 1 115 ? -30.097 0.964 -12.525 1.00 83.56 115 VAL A CA 1
ATOM 847 C C . VAL A 1 115 ? -28.797 1.697 -12.864 1.00 83.56 115 VAL A C 1
ATOM 849 O O . VAL A 1 115 ? -27.737 1.291 -12.391 1.00 83.56 115 VAL A O 1
ATOM 852 N N . PHE A 1 116 ? -28.866 2.788 -13.629 1.00 84.81 116 PHE A N 1
ATOM 853 C CA . PHE A 1 116 ? -27.705 3.588 -14.014 1.00 84.81 116 PHE A CA 1
ATOM 854 C C . PHE A 1 116 ? -26.979 4.161 -12.794 1.00 84.81 116 PHE A C 1
ATOM 856 O O . PHE A 1 116 ? -25.776 3.963 -12.664 1.00 84.81 116 PHE A O 1
ATOM 863 N N . GLU A 1 117 ? -27.689 4.808 -11.867 1.00 78.75 117 GLU A N 1
ATOM 864 C CA . GLU A 1 117 ? -27.095 5.412 -10.664 1.00 78.75 117 GLU A CA 1
ATOM 865 C C . GLU A 1 117 ? -26.285 4.385 -9.859 1.00 78.75 117 GLU A C 1
ATOM 867 O O . GLU A 1 117 ? -25.185 4.687 -9.410 1.00 78.75 117 GLU A O 1
ATOM 872 N N . ARG A 1 118 ? -26.744 3.130 -9.798 1.00 79.00 118 ARG A N 1
ATOM 873 C CA . ARG A 1 118 ? -26.027 2.040 -9.122 1.00 79.00 118 ARG A CA 1
ATOM 874 C C . ARG A 1 118 ? -24.884 1.423 -9.939 1.00 79.00 118 ARG A C 1
ATOM 876 O O . ARG A 1 118 ? -23.870 1.031 -9.375 1.00 79.00 118 ARG A O 1
ATOM 883 N N . ALA A 1 119 ? -25.042 1.291 -11.256 1.00 82.50 119 ALA A N 1
ATOM 884 C CA . ALA A 1 119 ? -24.107 0.556 -12.116 1.00 82.50 119 ALA A CA 1
ATOM 885 C C . ALA A 1 119 ? -22.998 1.434 -12.720 1.00 82.50 119 ALA A C 1
ATOM 887 O O . ALA A 1 119 ? -21.883 0.964 -12.956 1.00 82.50 119 ALA A O 1
ATOM 888 N N . HIS A 1 120 ? -23.273 2.718 -12.960 1.00 82.81 120 HIS A N 1
ATOM 889 C CA . HIS A 1 120 ? -22.339 3.620 -13.627 1.00 82.81 120 HIS A CA 1
ATOM 890 C C . HIS A 1 120 ? -20.978 3.808 -12.914 1.00 82.81 120 HIS A C 1
ATOM 892 O O . HIS A 1 120 ? -20.009 4.030 -13.647 1.00 82.81 120 HIS A O 1
ATOM 898 N N . PRO A 1 121 ? -20.805 3.646 -11.575 1.00 82.81 121 PRO A N 1
ATOM 899 C CA . PRO A 1 121 ? -19.476 3.734 -10.961 1.00 82.81 121 PRO A CA 1
ATOM 900 C C . PRO A 1 121 ? -18.540 2.611 -11.433 1.00 82.81 121 PRO A C 1
ATOM 902 O O . PRO A 1 121 ? -17.319 2.742 -11.350 1.00 82.81 121 PRO A O 1
ATOM 905 N N . TRP A 1 122 ? -19.100 1.512 -11.947 1.00 85.12 122 TRP A N 1
ATOM 906 C CA . TRP A 1 122 ? -18.379 0.365 -12.506 1.00 85.12 122 TRP A CA 1
ATOM 907 C C . TRP A 1 122 ? -18.296 0.404 -14.043 1.00 85.12 122 TRP A C 1
ATOM 909 O O . TRP A 1 122 ? -17.490 -0.311 -14.649 1.00 85.12 122 TRP A O 1
ATOM 919 N N . ALA A 1 123 ? -19.055 1.301 -14.683 1.00 85.69 123 ALA A N 1
ATOM 920 C CA . ALA A 1 123 ? -18.972 1.627 -16.110 1.00 85.69 123 ALA A CA 1
ATOM 921 C C . ALA A 1 123 ? -17.845 2.634 -16.413 1.00 85.69 123 ALA A C 1
ATOM 923 O O . ALA A 1 123 ? -17.943 3.470 -17.306 1.00 85.69 123 ALA A O 1
ATOM 924 N N . VAL A 1 124 ? -16.753 2.552 -15.660 1.00 84.50 124 VAL A N 1
ATOM 925 C CA . VAL A 1 124 ? -15.536 3.352 -15.809 1.00 84.50 124 VAL A CA 1
ATOM 926 C C . VAL A 1 124 ? -14.412 2.403 -16.199 1.00 84.50 124 VAL A C 1
ATOM 928 O O . VAL A 1 124 ? -14.374 1.274 -15.727 1.00 84.50 124 VAL A O 1
ATOM 931 N N . ARG A 1 125 ? -13.481 2.816 -17.058 1.00 85.75 125 ARG A N 1
ATOM 932 C CA . ARG A 1 125 ? -12.366 1.945 -17.446 1.00 85.75 125 ARG A CA 1
ATOM 933 C C . ARG A 1 125 ? -11.500 1.515 -16.257 1.00 85.75 125 ARG A C 1
ATOM 935 O O . ARG A 1 125 ? -11.213 2.302 -15.356 1.00 85.75 125 ARG A O 1
ATOM 942 N N . THR A 1 126 ? -11.027 0.270 -16.302 1.00 90.62 126 THR A N 1
ATOM 943 C CA . THR A 1 126 ? -10.240 -0.358 -15.228 1.00 90.62 126 THR A CA 1
ATOM 944 C C . THR A 1 126 ? -9.020 0.459 -14.831 1.00 90.62 126 THR A C 1
ATOM 946 O O . THR A 1 126 ? -8.785 0.649 -13.642 1.00 90.62 126 THR A O 1
ATOM 949 N N . GLU A 1 127 ? -8.260 1.013 -15.778 1.00 87.81 127 GLU A N 1
ATOM 950 C CA . GLU A 1 127 ? -7.075 1.796 -15.417 1.00 87.81 127 GLU A CA 1
ATOM 951 C C . GLU A 1 127 ? -7.392 3.130 -14.722 1.00 87.81 127 GLU A C 1
ATOM 953 O O . GLU A 1 127 ? -6.535 3.647 -14.006 1.00 87.81 127 GLU A O 1
ATOM 958 N N . CYS A 1 128 ? -8.603 3.671 -14.895 1.00 85.56 128 CYS A N 1
ATOM 959 C CA . CYS A 1 128 ? -9.068 4.839 -14.147 1.00 85.56 128 CYS A CA 1
ATOM 960 C C . CYS A 1 128 ? -9.391 4.441 -12.706 1.00 85.56 128 CYS A C 1
ATOM 962 O O . CYS A 1 128 ? -8.900 5.064 -11.770 1.00 85.56 128 CYS A O 1
ATOM 964 N N . LEU A 1 129 ? -10.125 3.340 -12.520 1.00 88.94 129 LEU A N 1
ATOM 965 C CA . LEU A 1 129 ? -10.452 2.833 -11.185 1.00 88.94 129 LEU A CA 1
ATOM 966 C C . LEU A 1 129 ? -9.198 2.411 -10.406 1.00 88.94 129 LEU A C 1
ATOM 968 O O . LEU A 1 129 ? -9.107 2.650 -9.205 1.00 88.94 129 LEU A O 1
ATOM 972 N N . LEU A 1 130 ? -8.190 1.842 -11.077 1.00 90.81 130 LEU A N 1
ATOM 973 C CA . LEU A 1 130 ? -6.926 1.444 -10.446 1.00 90.81 130 LEU A CA 1
ATOM 974 C C . LEU A 1 130 ? -6.161 2.614 -9.805 1.00 90.81 130 LEU A C 1
ATOM 976 O O . LEU A 1 130 ? -5.345 2.363 -8.914 1.00 90.81 130 LEU A O 1
ATOM 980 N N . VAL A 1 131 ? -6.421 3.861 -10.216 1.00 88.44 131 VAL A N 1
ATOM 981 C CA . VAL A 1 131 ? -5.796 5.068 -9.646 1.00 88.44 131 VAL A CA 1
ATOM 982 C C . VAL A 1 131 ? -6.692 5.828 -8.655 1.00 88.44 131 VAL A C 1
ATOM 984 O O . VAL A 1 131 ? -6.265 6.851 -8.129 1.00 88.44 131 VAL A O 1
ATOM 987 N N . GLU A 1 132 ? -7.900 5.331 -8.365 1.00 87.12 132 GLU A N 1
ATOM 988 C CA . GLU A 1 132 ? -8.826 5.894 -7.367 1.00 87.12 132 GLU A CA 1
ATOM 989 C C . GLU A 1 132 ? -8.626 5.289 -5.966 1.00 87.12 132 GLU A C 1
ATOM 991 O O . GLU A 1 132 ? -7.976 4.254 -5.798 1.00 87.12 132 GLU A O 1
ATOM 996 N N . GLY A 1 133 ? -9.219 5.905 -4.936 1.00 89.19 133 GLY A N 1
ATOM 997 C CA . GLY A 1 133 ? -9.272 5.316 -3.593 1.00 89.19 133 GLY A CA 1
ATOM 998 C C . GLY A 1 133 ? -7.898 5.178 -2.933 1.00 89.19 133 GLY A C 1
ATOM 999 O O . GLY A 1 133 ? -7.613 4.188 -2.254 1.00 89.19 133 GLY A O 1
ATOM 1000 N N . CYS A 1 134 ? -7.004 6.119 -3.235 1.00 89.69 134 CYS A N 1
ATOM 1001 C CA . CYS A 1 134 ? -5.669 6.235 -2.671 1.00 89.69 134 CYS A CA 1
ATOM 1002 C C . CYS A 1 134 ? -5.178 7.688 -2.779 1.00 89.69 134 CYS A C 1
ATOM 1004 O O . CYS A 1 134 ? -5.914 8.579 -3.192 1.00 89.69 134 CYS A O 1
ATOM 1006 N N . ASP A 1 135 ? -3.930 7.925 -2.400 1.00 90.00 135 ASP A N 1
ATOM 1007 C CA . ASP A 1 135 ? -3.359 9.264 -2.302 1.00 90.00 135 ASP A CA 1
ATOM 1008 C C . ASP A 1 135 ? -2.710 9.794 -3.603 1.00 90.00 135 ASP A C 1
ATOM 1010 O O . ASP A 1 135 ? -2.630 9.110 -4.629 1.00 90.00 135 ASP A O 1
ATOM 1014 N N . ASP A 1 136 ? -2.179 11.028 -3.551 1.00 87.19 136 ASP A N 1
ATOM 1015 C CA . ASP A 1 136 ? -1.645 11.759 -4.718 1.00 87.19 136 ASP A CA 1
ATOM 1016 C C . ASP A 1 136 ? -0.494 11.053 -5.455 1.00 87.19 136 ASP A C 1
ATOM 1018 O O . ASP A 1 136 ? -0.110 11.430 -6.566 1.00 87.19 136 ASP A O 1
ATOM 1022 N N . ARG A 1 137 ? 0.097 10.025 -4.843 1.00 88.88 137 ARG A N 1
ATOM 1023 C CA . ARG A 1 137 ? 1.313 9.395 -5.345 1.00 88.88 137 ARG A CA 1
ATOM 1024 C C . ARG A 1 137 ? 1.039 8.459 -6.527 1.00 88.88 137 ARG A C 1
ATOM 1026 O O . ARG A 1 137 ? 1.971 8.212 -7.299 1.00 88.88 137 ARG A O 1
ATOM 1033 N N . ILE A 1 138 ? -0.186 7.949 -6.680 1.00 87.94 138 ILE A N 1
ATOM 1034 C CA . ILE A 1 138 ? -0.577 7.091 -7.816 1.00 87.94 138 ILE A CA 1
ATOM 1035 C C . ILE A 1 138 ? -1.330 7.843 -8.911 1.00 87.94 138 ILE A C 1
ATOM 1037 O O . ILE A 1 138 ? -1.523 7.285 -9.990 1.00 87.94 138 ILE A O 1
ATOM 1041 N N . THR A 1 139 ? -1.672 9.111 -8.675 1.00 84.69 139 THR A N 1
ATOM 1042 C CA . THR A 1 139 ? -2.310 9.983 -9.660 1.00 84.69 139 THR A CA 1
ATOM 1043 C C . THR A 1 139 ? -1.492 10.071 -10.949 1.00 84.69 139 THR A C 1
ATOM 1045 O O . THR A 1 139 ? -0.264 10.225 -10.932 1.00 84.69 139 THR A O 1
ATOM 1048 N N . VAL A 1 140 ? -2.188 9.997 -12.086 1.00 82.25 140 VAL A N 1
ATOM 1049 C CA . VAL A 1 140 ? -1.598 10.061 -13.428 1.00 82.25 140 VAL A CA 1
ATOM 1050 C C . VAL A 1 140 ? -1.962 11.395 -14.093 1.00 82.25 140 VAL A C 1
ATOM 1052 O O . VAL A 1 140 ? -3.143 11.664 -14.312 1.00 82.25 140 VAL A O 1
ATOM 1055 N N . PRO A 1 141 ? -0.978 12.247 -14.441 1.00 73.00 141 PRO A N 1
ATOM 1056 C CA . PRO A 1 141 ? -1.230 13.533 -15.083 1.00 73.00 141 PRO A CA 1
ATOM 1057 C C . PRO A 1 141 ? -1.397 13.371 -16.604 1.00 73.00 141 PRO A C 1
ATOM 1059 O O . PRO A 1 141 ? -0.489 13.685 -17.382 1.00 73.00 141 PRO A O 1
ATOM 1062 N N . TYR A 1 142 ? -2.574 12.906 -17.034 1.00 66.88 142 TYR A N 1
ATOM 1063 C CA . TYR A 1 142 ? -2.903 12.674 -18.450 1.00 66.88 142 TYR A CA 1
ATOM 1064 C C . TYR A 1 142 ? -2.708 13.924 -19.336 1.00 66.88 142 TYR A C 1
ATOM 1066 O O . TYR A 1 142 ? -2.256 13.823 -20.480 1.00 66.88 142 TYR A O 1
ATOM 1074 N N . GLU A 1 143 ? -2.936 15.121 -18.783 1.00 55.38 143 GLU A N 1
ATOM 1075 C CA . GLU A 1 143 ? -2.793 16.407 -19.482 1.00 55.38 143 GLU A CA 1
ATOM 1076 C C . GLU A 1 143 ? -1.360 16.691 -19.972 1.00 55.38 143 GLU A C 1
ATOM 1078 O O . GLU A 1 143 ? -1.169 17.345 -20.997 1.00 55.38 143 GLU A O 1
ATOM 1083 N N . ALA A 1 144 ? -0.343 16.141 -19.299 1.00 57.97 144 ALA A N 1
ATOM 1084 C CA . ALA A 1 144 ? 1.068 16.349 -19.631 1.00 57.97 144 ALA A CA 1
ATOM 1085 C C . ALA A 1 144 ? 1.611 15.367 -20.689 1.00 57.97 144 ALA A C 1
ATOM 1087 O O . ALA A 1 144 ? 2.820 15.302 -20.915 1.00 57.97 144 ALA A O 1
ATOM 1088 N N . GLY A 1 145 ? 0.750 14.552 -21.310 1.00 58.81 145 GLY A N 1
ATOM 1089 C CA . GLY A 1 145 ? 1.186 13.495 -22.226 1.00 58.81 145 GLY A CA 1
ATOM 1090 C C . GLY A 1 145 ? 1.803 12.278 -21.529 1.00 58.81 145 GLY A C 1
ATOM 1091 O O . GLY A 1 145 ? 2.382 11.416 -22.189 1.00 58.81 145 GLY A O 1
ATOM 1092 N N . ARG A 1 146 ? 1.708 12.212 -20.195 1.00 65.62 146 ARG A N 1
ATOM 1093 C CA . ARG A 1 146 ? 2.339 11.196 -19.353 1.00 65.62 146 ARG A CA 1
ATOM 1094 C C . ARG A 1 146 ? 1.274 10.273 -18.761 1.00 65.62 146 ARG A C 1
ATOM 1096 O O . ARG A 1 146 ? 0.566 10.652 -17.841 1.00 65.62 146 ARG A O 1
ATOM 1103 N N . ILE A 1 147 ? 1.242 9.026 -19.225 1.00 76.44 147 ILE A N 1
ATOM 1104 C CA . ILE A 1 147 ? 0.344 7.960 -18.729 1.00 76.44 147 ILE A CA 1
ATOM 1105 C C . ILE A 1 147 ? 0.940 7.165 -17.552 1.00 76.44 147 ILE A C 1
ATOM 1107 O O . ILE A 1 147 ? 0.701 5.968 -17.393 1.00 76.44 147 ILE A O 1
ATOM 1111 N N . THR A 1 148 ? 1.803 7.810 -16.767 1.00 86.25 148 THR A N 1
ATOM 1112 C CA . THR A 1 148 ? 2.506 7.174 -15.647 1.00 86.25 148 THR A CA 1
ATOM 1113 C C . THR A 1 148 ? 2.446 8.052 -14.411 1.00 86.25 148 THR A C 1
ATOM 1115 O O . THR A 1 148 ? 2.487 9.279 -14.509 1.00 86.25 148 THR A O 1
ATOM 1118 N N . ASN A 1 149 ? 2.407 7.421 -13.243 1.00 87.56 149 ASN A N 1
ATOM 1119 C CA . ASN A 1 149 ? 2.440 8.111 -11.960 1.00 87.56 149 ASN A CA 1
ATOM 1120 C C . ASN A 1 149 ? 3.856 8.635 -11.636 1.00 87.56 149 ASN A C 1
ATOM 1122 O O . ASN A 1 149 ? 4.800 8.506 -12.429 1.00 87.56 149 ASN A O 1
ATOM 1126 N N . LYS A 1 150 ? 4.052 9.197 -10.436 1.00 85.31 150 LYS A N 1
ATOM 1127 C CA . LYS A 1 150 ? 5.367 9.711 -10.003 1.00 85.31 150 LYS A CA 1
ATOM 1128 C C . LYS A 1 150 ? 6.452 8.631 -9.856 1.00 85.31 150 LYS A C 1
ATOM 1130 O O . LYS A 1 150 ? 7.631 8.966 -9.764 1.00 85.31 150 LYS A O 1
ATOM 1135 N N . TYR A 1 151 ? 6.061 7.357 -9.820 1.00 87.06 151 TYR A N 1
ATOM 1136 C CA . TYR A 1 151 ? 6.950 6.192 -9.822 1.00 87.06 151 TYR A CA 1
ATOM 1137 C C . TYR A 1 151 ? 7.283 5.702 -11.234 1.00 87.06 151 TYR A C 1
ATOM 1139 O O . TYR A 1 151 ? 8.001 4.717 -11.367 1.00 87.06 151 TYR A O 1
ATOM 1147 N N . HIS A 1 152 ? 6.790 6.383 -12.275 1.00 88.75 152 HIS A N 1
ATOM 1148 C CA . HIS A 1 152 ? 6.937 5.995 -13.681 1.00 88.75 152 HIS A CA 1
ATOM 1149 C C . HIS A 1 152 ? 6.220 4.682 -14.044 1.00 88.75 152 HIS A C 1
ATOM 1151 O O . HIS A 1 152 ? 6.409 4.162 -15.139 1.00 88.75 152 HIS A O 1
ATOM 1157 N N . CYS A 1 153 ? 5.357 4.179 -13.156 1.00 88.94 153 CYS A N 1
ATOM 1158 C CA . CYS A 1 153 ? 4.506 3.021 -13.414 1.00 88.94 153 CYS A CA 1
ATOM 1159 C C . CYS A 1 153 ? 3.226 3.462 -14.127 1.00 88.94 153 CYS A C 1
ATOM 1161 O O . CYS A 1 153 ? 2.718 4.559 -13.871 1.00 88.94 153 CYS A O 1
ATOM 1163 N N . SER A 1 154 ? 2.709 2.609 -15.006 1.00 88.38 154 SER A N 1
ATOM 1164 C CA . SER A 1 154 ? 1.452 2.833 -15.721 1.00 88.38 154 SER A CA 1
ATOM 1165 C C . SER A 1 154 ? 0.336 1.980 -15.108 1.00 88.38 154 SER A C 1
ATOM 1167 O O . SER A 1 154 ? 0.605 0.844 -14.706 1.00 88.38 154 SER A O 1
ATOM 1169 N N . PRO A 1 155 ? -0.908 2.491 -15.030 1.00 87.12 155 PRO A N 1
ATOM 1170 C CA . PRO A 1 155 ? -2.056 1.676 -14.634 1.00 87.12 155 PRO A CA 1
ATOM 1171 C C . PRO A 1 155 ? -2.499 0.701 -15.744 1.00 87.12 155 PRO A C 1
ATOM 1173 O O . PRO A 1 155 ? -3.297 -0.195 -15.482 1.00 87.12 155 PRO A O 1
ATOM 1176 N N . VAL A 1 156 ? -1.960 0.844 -16.962 1.00 87.38 156 VAL A N 1
ATOM 1177 C CA . VAL A 1 156 ? -2.154 -0.068 -18.101 1.00 87.38 156 VAL A CA 1
ATOM 1178 C C . VAL A 1 156 ? -0.890 -0.925 -18.289 1.00 87.38 156 VAL A C 1
ATOM 1180 O O . VAL A 1 156 ? 0.215 -0.424 -18.064 1.00 87.38 156 VAL A O 1
ATOM 1183 N N . PRO A 1 157 ? -0.997 -2.196 -18.719 1.00 89.12 157 PRO A N 1
ATOM 1184 C CA . PRO A 1 157 ? 0.173 -3.031 -18.982 1.00 89.12 157 PRO A CA 1
ATOM 1185 C C . PRO A 1 157 ? 1.111 -2.467 -20.060 1.00 89.12 157 PRO A C 1
ATOM 1187 O O . PRO A 1 157 ? 0.678 -2.151 -21.166 1.00 89.12 157 PRO A O 1
ATOM 1190 N N . THR A 1 158 ? 2.414 -2.432 -19.762 1.00 84.81 158 THR A N 1
ATOM 1191 C CA . THR A 1 158 ? 3.482 -1.947 -20.660 1.00 84.81 158 THR A CA 1
ATOM 1192 C C . THR A 1 158 ? 4.543 -3.037 -20.892 1.00 84.81 158 THR A C 1
ATOM 1194 O O . THR A 1 158 ? 5.605 -2.988 -20.264 1.00 84.81 158 THR A O 1
ATOM 1197 N N . PRO A 1 159 ? 4.276 -4.061 -21.728 1.00 79.25 159 PRO A N 1
ATOM 1198 C CA . PRO A 1 159 ? 5.188 -5.197 -21.938 1.00 79.25 159 PRO A CA 1
ATOM 1199 C C . PRO A 1 159 ? 6.548 -4.809 -22.538 1.00 79.25 159 PRO A C 1
ATOM 1201 O O . PRO A 1 159 ? 7.507 -5.563 -22.440 1.00 79.25 159 PRO A O 1
ATOM 1204 N N . GLU A 1 160 ? 6.642 -3.639 -23.162 1.00 79.44 160 GLU A N 1
ATOM 1205 C CA . GLU A 1 160 ? 7.866 -3.092 -23.742 1.00 79.44 160 GLU A CA 1
ATOM 1206 C C . GLU A 1 160 ? 8.806 -2.433 -22.713 1.00 79.44 160 GLU A C 1
ATOM 1208 O O . GLU A 1 160 ? 9.909 -2.012 -23.064 1.00 79.44 160 GLU A O 1
ATOM 1213 N N . VAL A 1 161 ? 8.366 -2.294 -21.458 1.00 83.31 161 VAL A N 1
ATOM 1214 C CA . VAL A 1 161 ? 9.147 -1.705 -20.364 1.00 83.31 161 VAL A CA 1
ATOM 1215 C C . VAL A 1 161 ? 9.736 -2.820 -19.507 1.00 83.31 161 VAL A C 1
ATOM 1217 O O . VAL A 1 161 ? 9.010 -3.653 -18.971 1.00 83.31 161 VAL A O 1
ATOM 1220 N N . VAL A 1 162 ? 11.055 -2.809 -19.312 1.00 84.12 162 VAL A N 1
ATOM 1221 C CA . VAL A 1 162 ? 11.722 -3.777 -18.429 1.00 84.12 162 VAL A CA 1
ATOM 1222 C C . VAL A 1 162 ? 11.534 -3.345 -16.976 1.00 84.12 162 VAL A C 1
ATOM 1224 O O . VAL A 1 162 ? 12.077 -2.328 -16.542 1.00 84.12 162 VAL A O 1
ATOM 1227 N N . SER A 1 163 ? 10.763 -4.114 -16.211 1.00 85.12 163 SER A N 1
ATOM 1228 C CA . SER A 1 163 ? 10.462 -3.829 -14.805 1.00 85.12 163 SER A CA 1
ATOM 1229 C C . SER A 1 163 ? 11.443 -4.527 -13.859 1.00 85.12 163 SER A C 1
ATOM 1231 O O . SER A 1 163 ? 11.638 -5.735 -13.939 1.00 85.12 163 SER A O 1
ATOM 1233 N N . ARG A 1 164 ? 12.073 -3.767 -12.958 1.00 88.50 164 ARG A N 1
ATOM 1234 C CA . ARG A 1 164 ? 12.940 -4.213 -11.844 1.00 88.50 164 ARG A CA 1
ATOM 1235 C C . ARG A 1 164 ? 12.673 -3.388 -10.569 1.00 88.50 164 ARG A C 1
ATOM 1237 O O . ARG A 1 164 ? 13.541 -3.244 -9.708 1.00 88.50 164 ARG A O 1
ATOM 1244 N N . SER A 1 165 ? 11.481 -2.786 -10.461 1.00 83.94 165 SER A N 1
ATOM 1245 C CA . SER A 1 165 ? 11.113 -1.784 -9.443 1.00 83.94 165 SER A CA 1
ATOM 1246 C C . SER A 1 165 ? 10.166 -2.287 -8.349 1.00 83.94 165 SER A C 1
ATOM 1248 O O . SER A 1 165 ? 9.682 -1.483 -7.541 1.00 83.94 165 SER A O 1
ATOM 1250 N N . SER A 1 166 ? 9.949 -3.602 -8.267 1.00 83.31 166 SER A N 1
ATOM 1251 C CA . SER A 1 166 ? 9.000 -4.286 -7.368 1.00 83.31 166 SER A CA 1
ATOM 1252 C C . SER A 1 166 ? 9.270 -4.090 -5.864 1.00 83.31 166 SER A C 1
ATOM 1254 O O . SER A 1 166 ? 8.592 -4.655 -5.016 1.00 83.31 166 SER A O 1
ATOM 1256 N N . CYS A 1 167 ? 10.257 -3.287 -5.471 1.00 84.19 167 CYS A N 1
ATOM 1257 C CA . CYS A 1 167 ? 10.481 -2.855 -4.087 1.00 84.19 167 CYS A CA 1
ATOM 1258 C C . CYS A 1 167 ? 9.846 -1.490 -3.756 1.00 84.19 167 CYS A C 1
ATOM 1260 O O . CYS A 1 167 ? 9.983 -0.998 -2.632 1.00 84.19 167 CYS A O 1
ATOM 1262 N N . THR A 1 168 ? 9.205 -0.836 -4.733 1.00 82.81 168 THR A N 1
ATOM 1263 C CA . THR A 1 168 ? 8.549 0.476 -4.575 1.00 82.81 168 THR A CA 1
ATOM 1264 C C . THR A 1 168 ? 7.151 0.492 -5.181 1.00 82.81 168 THR A C 1
ATOM 1266 O O . THR A 1 168 ? 6.211 0.901 -4.508 1.00 82.81 168 THR A O 1
ATOM 1269 N N . SER A 1 169 ? 7.042 0.092 -6.449 1.00 86.38 169 SER A N 1
ATOM 1270 C CA . SER A 1 169 ? 5.833 0.179 -7.268 1.00 86.38 169 SER A CA 1
ATOM 1271 C C . SER A 1 169 ? 6.041 -0.661 -8.531 1.00 86.38 169 SER A C 1
ATOM 1273 O O . SER A 1 169 ? 7.168 -0.724 -9.035 1.00 86.38 169 SER A O 1
ATOM 1275 N N . SER A 1 170 ? 4.966 -1.237 -9.063 1.00 87.25 170 SER A N 1
ATOM 1276 C CA . SER A 1 170 ? 4.982 -2.026 -10.298 1.00 87.25 170 SER A CA 1
ATOM 1277 C C . SER A 1 170 ? 3.856 -1.580 -11.229 1.00 87.25 170 SER A C 1
ATOM 1279 O O . SER A 1 170 ? 2.786 -1.182 -10.767 1.00 87.25 170 SER A O 1
ATOM 1281 N N . SER A 1 171 ? 4.096 -1.635 -12.540 1.00 86.25 171 SER A N 1
ATOM 1282 C CA . SER A 1 171 ? 3.011 -1.601 -13.528 1.00 86.25 171 SER A CA 1
ATOM 1283 C C . SER A 1 171 ? 2.294 -2.952 -13.531 1.00 86.25 171 SER A C 1
ATOM 1285 O O . SER A 1 171 ? 2.927 -3.989 -13.327 1.00 86.25 171 SER A O 1
ATOM 1287 N N . SER A 1 172 ? 0.990 -2.951 -13.796 1.00 84.62 172 SER A N 1
ATOM 1288 C CA . SER A 1 172 ? 0.204 -4.185 -13.880 1.00 84.62 172 SER A CA 1
ATOM 1289 C C . SER A 1 172 ? 0.684 -5.068 -15.034 1.00 84.62 172 SER A C 1
ATOM 1291 O O . SER A 1 172 ? 0.894 -4.591 -16.151 1.00 84.62 172 SER A O 1
ATOM 1293 N N . SER A 1 173 ? 0.807 -6.376 -14.799 1.00 85.75 173 SER A N 1
ATOM 1294 C CA . SER A 1 173 ? 0.968 -7.344 -15.888 1.00 85.75 173 SER A CA 1
ATOM 1295 C C . SER A 1 173 ? -0.342 -7.479 -16.677 1.00 85.75 173 SER A C 1
ATOM 1297 O O . SER A 1 173 ? -1.415 -7.137 -16.176 1.00 85.75 173 SER A O 1
ATOM 1299 N N . ARG A 1 174 ? -0.290 -8.015 -17.907 1.00 89.38 174 ARG A N 1
ATOM 1300 C CA . ARG A 1 174 ? -1.510 -8.257 -18.707 1.00 89.38 174 ARG A CA 1
ATOM 1301 C C . ARG A 1 174 ? -2.498 -9.172 -17.986 1.00 89.38 174 ARG A C 1
ATOM 1303 O O . ARG A 1 174 ? -3.678 -8.856 -17.926 1.00 89.38 174 ARG A O 1
ATOM 1310 N N . ARG A 1 175 ? -1.999 -10.265 -17.399 1.00 88.88 175 ARG A N 1
ATOM 1311 C CA . ARG A 1 175 ? -2.804 -11.222 -16.627 1.00 88.88 175 ARG A CA 1
ATOM 1312 C C . ARG A 1 175 ? -3.470 -10.548 -15.428 1.00 88.88 175 ARG A C 1
ATOM 1314 O O . ARG A 1 175 ? -4.674 -10.665 -15.256 1.00 88.88 175 ARG A O 1
ATOM 1321 N N . ALA A 1 176 ? -2.696 -9.819 -14.627 1.00 91.44 176 ALA A N 1
ATOM 1322 C CA . ALA A 1 176 ? -3.202 -9.189 -13.414 1.00 91.44 176 ALA A CA 1
ATOM 1323 C C . ALA A 1 176 ? -4.158 -8.017 -13.710 1.00 91.44 176 ALA A C 1
ATOM 1325 O O . ALA A 1 176 ? -5.060 -7.751 -12.918 1.00 91.44 176 ALA A O 1
ATOM 1326 N N . PHE A 1 177 ? -3.975 -7.312 -14.833 1.00 94.25 177 PHE A N 1
ATOM 1327 C CA . PHE A 1 177 ? -4.928 -6.312 -15.321 1.00 94.25 177 PHE A CA 1
ATOM 1328 C C . PHE A 1 177 ? -6.230 -6.963 -15.801 1.00 94.25 177 PHE A C 1
ATOM 1330 O O . PHE A 1 177 ? -7.297 -6.475 -15.450 1.00 94.25 177 PHE A O 1
ATOM 1337 N N . GLY A 1 178 ? -6.142 -8.079 -16.536 1.00 95.44 178 GLY A N 1
ATOM 1338 C CA . GLY A 1 178 ? -7.305 -8.862 -16.967 1.00 95.44 178 GLY A CA 1
ATOM 1339 C C . GLY A 1 178 ? -8.191 -9.268 -15.790 1.00 95.44 178 GLY A C 1
ATOM 1340 O O . GLY A 1 178 ? -9.363 -8.927 -15.783 1.00 95.44 178 GLY A O 1
ATOM 1341 N N . SER A 1 179 ? -7.613 -9.838 -14.726 1.00 95.81 179 SER A N 1
ATOM 1342 C CA . SER A 1 179 ? -8.380 -10.193 -13.519 1.00 95.81 179 SER A CA 1
ATOM 1343 C C . SER A 1 179 ? -9.088 -9.001 -12.861 1.00 95.81 179 SER A C 1
ATOM 1345 O O . SER A 1 179 ? -10.159 -9.158 -12.279 1.00 95.81 179 SER A O 1
ATOM 1347 N N . ALA A 1 180 ? -8.483 -7.809 -12.899 1.00 96.19 180 ALA A N 1
ATOM 1348 C CA . ALA A 1 180 ? -9.120 -6.598 -12.384 1.00 96.19 180 ALA A CA 1
ATOM 1349 C C . ALA A 1 180 ? -10.263 -6.129 -13.301 1.00 96.19 180 ALA A C 1
ATOM 1351 O O . ALA A 1 180 ? -11.302 -5.697 -12.808 1.00 96.19 180 ALA A O 1
ATOM 1352 N N . ASP A 1 181 ? -10.092 -6.237 -14.619 1.00 96.19 181 ASP A N 1
ATOM 1353 C CA . ASP A 1 181 ? -11.134 -5.906 -15.592 1.00 96.19 181 ASP A CA 1
ATOM 1354 C C . ASP A 1 181 ? -12.325 -6.869 -15.511 1.00 96.19 181 ASP A C 1
ATOM 1356 O O . ASP A 1 181 ? -13.470 -6.420 -15.516 1.00 96.19 181 ASP A O 1
ATOM 1360 N N . ASP A 1 182 ? -12.064 -8.163 -15.320 1.00 96.38 182 ASP A N 1
ATOM 1361 C CA . ASP A 1 182 ? -13.091 -9.183 -15.094 1.00 96.38 182 ASP A CA 1
ATOM 1362 C C . ASP A 1 182 ? -13.877 -8.891 -13.809 1.00 96.38 182 ASP A C 1
ATOM 1364 O O . ASP A 1 182 ? -15.105 -8.840 -13.828 1.00 96.38 182 ASP A O 1
ATOM 1368 N N . ALA A 1 183 ? -13.191 -8.594 -12.699 1.00 94.19 183 ALA A N 1
ATOM 1369 C CA . ALA A 1 183 ? -13.853 -8.236 -11.441 1.00 94.19 183 ALA A CA 1
ATOM 1370 C C . ALA A 1 183 ? -14.699 -6.957 -11.556 1.00 94.19 183 ALA A C 1
ATOM 1372 O O . ALA A 1 183 ? -15.780 -6.864 -10.967 1.00 94.19 183 ALA A O 1
ATOM 1373 N N . ARG A 1 184 ? -14.229 -5.976 -12.334 1.00 93.56 184 ARG A N 1
ATOM 1374 C CA . ARG A 1 184 ? -14.990 -4.765 -12.645 1.00 93.56 184 ARG A CA 1
ATOM 1375 C C . ARG A 1 184 ? -16.239 -5.090 -13.472 1.00 93.56 184 ARG A C 1
ATOM 1377 O O . ARG A 1 184 ? -17.311 -4.583 -13.147 1.00 93.56 184 ARG A O 1
ATOM 1384 N N . HIS A 1 185 ? -16.118 -5.904 -14.522 1.00 91.94 185 HIS A N 1
ATOM 1385 C CA . HIS A 1 185 ? -17.250 -6.329 -15.350 1.00 91.94 185 HIS A CA 1
ATOM 1386 C C . HIS A 1 185 ? -18.288 -7.111 -14.545 1.00 91.94 185 HIS A C 1
ATOM 1388 O O . HIS A 1 185 ? -19.479 -6.819 -14.643 1.00 91.94 185 HIS A O 1
ATOM 1394 N N . ASP A 1 186 ? -17.842 -8.039 -13.702 1.00 90.19 186 ASP A N 1
ATOM 1395 C CA . ASP A 1 186 ? -18.706 -8.799 -12.803 1.00 90.19 186 ASP A CA 1
ATOM 1396 C C . ASP A 1 186 ? -19.547 -7.878 -11.914 1.00 90.19 186 ASP A C 1
ATOM 1398 O O . ASP A 1 186 ? -20.753 -8.083 -11.766 1.00 90.19 186 ASP A O 1
ATOM 1402 N N . LEU A 1 187 ? -18.931 -6.851 -11.321 1.00 88.00 187 LEU A N 1
ATOM 1403 C CA . LEU A 1 187 ? -19.632 -5.896 -10.460 1.00 88.00 187 LEU A CA 1
ATOM 1404 C C . LEU A 1 187 ? -20.564 -4.984 -11.254 1.00 88.00 187 LEU A C 1
ATOM 1406 O O . LEU A 1 187 ? -21.696 -4.775 -10.826 1.00 88.00 187 LEU A O 1
ATOM 1410 N N . LEU A 1 188 ? -20.148 -4.518 -12.435 1.00 86.88 188 LEU A N 1
ATOM 1411 C CA . LEU A 1 188 ? -21.017 -3.770 -13.345 1.00 86.88 188 LEU A CA 1
ATOM 1412 C C . LEU A 1 188 ? -22.292 -4.563 -13.672 1.00 86.88 188 LEU A C 1
ATOM 1414 O O . LEU A 1 188 ? -23.398 -4.035 -13.548 1.00 86.88 188 LEU A O 1
ATOM 1418 N N . LEU A 1 189 ? -22.149 -5.837 -14.046 1.00 85.38 189 LEU A N 1
ATOM 1419 C CA . LEU A 1 189 ? -23.277 -6.712 -14.361 1.00 85.38 189 LEU A CA 1
ATOM 1420 C C . LEU A 1 189 ? -24.122 -7.024 -13.124 1.00 85.38 189 LEU A C 1
ATOM 1422 O O . LEU A 1 189 ? -25.349 -6.993 -13.207 1.00 85.38 189 LEU A O 1
ATOM 1426 N N . THR A 1 190 ? -23.491 -7.275 -11.975 1.00 83.75 190 THR A N 1
ATOM 1427 C CA . THR A 1 190 ? -24.192 -7.525 -10.705 1.00 83.75 190 THR A CA 1
ATOM 1428 C C . THR A 1 190 ? -25.074 -6.336 -10.331 1.00 83.75 190 THR A C 1
ATOM 1430 O O . THR A 1 190 ? -26.256 -6.511 -10.037 1.00 83.75 190 THR A O 1
ATOM 1433 N N . TRP A 1 191 ? -24.536 -5.118 -10.415 1.00 80.12 191 TRP A N 1
ATOM 1434 C CA . TRP A 1 191 ? -25.282 -3.892 -10.148 1.00 80.12 191 TRP A CA 1
ATOM 1435 C C . TRP A 1 191 ? -26.383 -3.629 -11.174 1.00 80.12 191 TRP A C 1
ATOM 1437 O O . TRP A 1 191 ? -27.487 -3.236 -10.786 1.00 80.12 191 TRP A O 1
ATOM 1447 N N . ALA A 1 192 ? -26.117 -3.885 -12.458 1.00 78.00 192 ALA A N 1
ATOM 1448 C CA . ALA A 1 192 ? -27.100 -3.709 -13.521 1.00 78.00 192 ALA A CA 1
ATOM 1449 C C . ALA A 1 192 ? -28.294 -4.670 -13.368 1.00 78.00 192 ALA A C 1
ATOM 1451 O O . ALA A 1 192 ? -29.445 -4.273 -13.533 1.00 78.00 192 ALA A O 1
ATOM 1452 N N . LEU A 1 193 ? -28.027 -5.932 -13.019 1.00 75.19 193 LEU A N 1
ATOM 1453 C CA . LEU A 1 193 ? -29.023 -7.005 -12.928 1.00 75.19 193 LEU A CA 1
ATOM 1454 C C . LEU A 1 193 ? -29.743 -7.077 -11.576 1.00 75.19 193 LEU A C 1
ATOM 1456 O O . LEU A 1 193 ? -30.697 -7.847 -11.427 1.00 75.19 193 LEU A O 1
ATOM 1460 N N . LYS A 1 194 ? -29.314 -6.287 -10.587 1.00 71.25 194 LYS A N 1
ATOM 1461 C CA . LYS A 1 194 ? -29.930 -6.235 -9.262 1.00 71.25 194 LYS A CA 1
ATOM 1462 C C . LYS A 1 194 ? -31.380 -5.758 -9.381 1.00 71.25 194 LYS A C 1
ATOM 1464 O O . LYS A 1 194 ? -31.644 -4.571 -9.590 1.00 71.25 194 LYS A O 1
ATOM 1469 N N . LYS A 1 195 ? -32.335 -6.681 -9.218 1.00 58.53 195 LYS A N 1
ATOM 1470 C CA . LYS A 1 195 ? -33.755 -6.331 -9.078 1.00 58.53 195 LYS A CA 1
ATOM 1471 C C . LYS A 1 195 ? -33.893 -5.415 -7.865 1.00 58.53 195 LYS A C 1
ATOM 1473 O O . LYS A 1 195 ? -33.371 -5.738 -6.801 1.00 58.53 195 LYS A O 1
ATOM 1478 N N . GLY A 1 196 ? -34.572 -4.280 -8.028 1.00 48.62 196 GLY A N 1
ATOM 1479 C CA . GLY A 1 196 ? -34.912 -3.406 -6.909 1.00 48.62 196 GLY A CA 1
ATOM 1480 C C . GLY A 1 196 ? -35.793 -4.179 -5.937 1.00 48.62 196 GLY A C 1
ATOM 1481 O O . GLY A 1 196 ? -36.993 -4.304 -6.158 1.00 48.62 196 GLY A O 1
ATOM 1482 N N . VAL A 1 197 ? -35.198 -4.769 -4.903 1.00 39.38 197 VAL A N 1
ATOM 1483 C CA . VAL A 1 197 ? -35.957 -5.387 -3.822 1.00 39.38 197 VAL A CA 1
ATOM 1484 C C . VAL A 1 197 ? -36.598 -4.220 -3.085 1.00 39.38 197 VAL A C 1
ATOM 1486 O O . VAL A 1 197 ? -35.898 -3.334 -2.591 1.00 39.38 197 VAL A O 1
ATOM 1489 N N . GLY A 1 198 ? -37.932 -4.159 -3.089 1.00 39.81 198 GLY A N 1
ATOM 1490 C CA . GLY A 1 198 ? -38.657 -3.246 -2.213 1.00 39.81 198 GLY A CA 1
ATOM 1491 C C . GLY A 1 198 ? -38.103 -3.392 -0.799 1.00 39.81 198 GLY A C 1
ATOM 1492 O O . GLY A 1 198 ? -37.741 -4.497 -0.412 1.00 39.81 198 GLY A O 1
ATOM 1493 N N . ARG A 1 199 ? -37.972 -2.277 -0.071 1.00 38.34 199 ARG A N 1
ATOM 1494 C CA . ARG A 1 199 ? -37.478 -2.231 1.313 1.00 38.34 199 ARG A CA 1
ATOM 1495 C C . ARG A 1 199 ? -38.251 -3.232 2.181 1.00 38.34 199 ARG A C 1
ATOM 1497 O O . ARG A 1 199 ? -39.266 -2.870 2.768 1.00 38.34 199 ARG A O 1
ATOM 1504 N N . ASP A 1 200 ? -37.789 -4.473 2.245 1.00 39.00 200 ASP A N 1
ATOM 1505 C CA . ASP A 1 200 ? -38.377 -5.499 3.088 1.00 39.00 200 ASP A CA 1
ATOM 1506 C C . ASP A 1 200 ? -37.840 -5.261 4.497 1.00 39.00 200 ASP A C 1
ATOM 1508 O O . ASP A 1 200 ? -36.675 -5.522 4.798 1.00 39.00 200 ASP A O 1
ATOM 1512 N N . GLN A 1 201 ? -38.661 -4.620 5.330 1.00 43.25 201 GLN A N 1
ATOM 1513 C CA . GLN A 1 201 ? -38.278 -4.152 6.666 1.00 43.25 201 GLN A CA 1
ATOM 1514 C C . GLN A 1 201 ? -38.075 -5.302 7.667 1.00 43.25 201 GLN A C 1
ATOM 1516 O O . GLN A 1 201 ? -37.761 -5.043 8.824 1.00 43.25 201 GLN A O 1
ATOM 1521 N N . THR A 1 202 ? -38.251 -6.558 7.248 1.00 44.84 202 THR A N 1
ATOM 1522 C CA . THR A 1 202 ? -38.240 -7.741 8.118 1.00 44.84 202 THR A CA 1
ATOM 1523 C C . THR A 1 202 ? -36.903 -8.492 8.160 1.00 44.84 202 THR A C 1
ATOM 1525 O O . THR A 1 202 ? -36.807 -9.495 8.866 1.00 44.84 202 THR A O 1
ATOM 1528 N N . ARG A 1 203 ? -35.871 -8.055 7.421 1.00 46.81 203 ARG A N 1
ATOM 1529 C CA . ARG A 1 203 ? -34.534 -8.685 7.437 1.00 46.81 203 ARG A CA 1
ATOM 1530 C C . ARG A 1 203 ? -33.615 -8.049 8.482 1.00 46.81 203 ARG A C 1
ATOM 1532 O O . ARG A 1 203 ? -33.633 -6.832 8.645 1.00 46.81 203 ARG A O 1
ATOM 1539 N N . ASP A 1 204 ? -32.797 -8.871 9.147 1.00 47.16 204 ASP A N 1
ATOM 1540 C CA . ASP A 1 204 ? -31.790 -8.399 10.110 1.00 47.16 204 ASP A CA 1
ATOM 1541 C C . ASP A 1 204 ? -30.733 -7.512 9.421 1.00 47.16 204 ASP A C 1
ATOM 1543 O O . ASP A 1 204 ? -30.372 -7.759 8.266 1.00 47.16 204 ASP A O 1
ATOM 1547 N N . ASP A 1 205 ? -30.238 -6.495 10.133 1.00 49.41 205 ASP A N 1
ATOM 1548 C CA . ASP A 1 205 ? -29.324 -5.461 9.626 1.00 49.41 205 ASP A CA 1
ATOM 1549 C C . ASP A 1 205 ? -28.062 -6.006 8.929 1.00 49.41 205 ASP A C 1
ATOM 1551 O O . ASP A 1 205 ? -27.616 -5.433 7.933 1.00 49.41 205 ASP A O 1
ATOM 1555 N N . SER A 1 206 ? -27.510 -7.138 9.376 1.00 45.72 206 SER A N 1
ATOM 1556 C CA . SER A 1 206 ? -26.315 -7.759 8.785 1.00 45.72 206 SER A CA 1
ATOM 1557 C C . SER A 1 206 ? -26.596 -8.402 7.422 1.00 45.72 206 SER A C 1
ATOM 1559 O O . SER A 1 206 ? -25.805 -8.274 6.484 1.00 45.72 206 SER A O 1
ATOM 1561 N N . THR A 1 207 ? -27.761 -9.039 7.266 1.00 48.31 207 THR A N 1
ATOM 1562 C CA . THR A 1 207 ? -28.223 -9.559 5.969 1.00 48.31 207 THR A CA 1
ATOM 1563 C C . THR A 1 207 ? -28.765 -8.461 5.063 1.00 48.31 207 THR A C 1
ATOM 1565 O O . THR A 1 207 ? -28.801 -8.639 3.854 1.00 48.31 207 THR A O 1
ATOM 1568 N N . ARG A 1 208 ? -29.164 -7.312 5.604 1.00 48.69 208 ARG A N 1
ATOM 1569 C CA . ARG A 1 208 ? -29.611 -6.156 4.822 1.00 48.69 208 ARG A CA 1
ATOM 1570 C C . ARG A 1 208 ? -28.435 -5.442 4.147 1.00 48.69 208 ARG A C 1
ATOM 1572 O O . ARG A 1 208 ? -28.488 -5.182 2.948 1.00 48.69 208 ARG A O 1
ATOM 1579 N N . GLU A 1 209 ? -27.332 -5.248 4.871 1.00 51.22 209 GLU A N 1
ATOM 1580 C CA . GLU A 1 209 ? -26.107 -4.610 4.364 1.00 51.22 209 GLU A CA 1
ATOM 1581 C C . GLU A 1 209 ? -25.480 -5.370 3.179 1.00 51.22 209 GLU A C 1
ATOM 1583 O O . GLU A 1 209 ? -25.169 -4.771 2.150 1.00 51.22 209 GLU A O 1
ATOM 1588 N N . LEU A 1 210 ? -25.371 -6.701 3.284 1.00 50.06 210 LEU A N 1
ATOM 1589 C CA . LEU A 1 210 ? -24.814 -7.573 2.236 1.00 50.06 210 LEU A CA 1
ATOM 1590 C C . LEU A 1 210 ? -25.611 -7.549 0.923 1.00 50.06 210 LEU A C 1
ATOM 1592 O O . LEU A 1 210 ? -25.087 -7.910 -0.132 1.00 50.06 210 LEU A O 1
ATOM 1596 N N . TYR A 1 211 ? -26.889 -7.177 0.993 1.00 48.19 211 TYR A N 1
ATOM 1597 C CA . TYR A 1 211 ? -27.748 -7.046 -0.175 1.00 48.19 211 TYR A CA 1
ATOM 1598 C C . TYR A 1 211 ? -27.784 -5.611 -0.697 1.00 48.19 211 TYR A C 1
ATOM 1600 O O . TYR A 1 211 ? -27.989 -5.446 -1.896 1.00 48.19 211 TYR A O 1
ATOM 1608 N N . ASP A 1 212 ? -27.556 -4.583 0.124 1.00 60.69 212 ASP A N 1
ATOM 1609 C CA . ASP A 1 212 ? -27.686 -3.174 -0.272 1.00 60.69 212 ASP A CA 1
ATOM 1610 C C . ASP A 1 212 ? -26.465 -2.635 -1.043 1.00 60.69 212 ASP A C 1
ATOM 1612 O O . ASP A 1 212 ? -26.656 -1.859 -1.980 1.00 60.69 212 ASP A O 1
ATOM 1616 N N . ASP A 1 213 ? -25.259 -3.165 -0.819 1.00 66.31 213 ASP A N 1
ATOM 1617 C CA . ASP A 1 213 ? -24.012 -2.717 -1.478 1.00 66.31 213 ASP A CA 1
ATOM 1618 C C . ASP A 1 213 ? -23.638 -3.462 -2.779 1.00 66.31 213 ASP A C 1
ATOM 1620 O O . ASP A 1 213 ? -22.493 -3.451 -3.232 1.00 66.31 213 ASP A O 1
ATOM 1624 N N . GLY A 1 214 ? -24.588 -4.200 -3.361 1.00 64.75 214 GLY A N 1
ATOM 1625 C CA . GLY A 1 214 ? -24.384 -4.875 -4.650 1.00 64.75 214 GLY A CA 1
ATOM 1626 C C . GLY A 1 214 ? -23.308 -5.965 -4.627 1.00 64.75 214 GLY A C 1
ATOM 1627 O O . GLY A 1 214 ? -22.822 -6.370 -5.682 1.00 64.75 214 GLY A O 1
ATOM 1628 N N . GLY A 1 215 ? -22.951 -6.464 -3.439 1.00 79.81 215 GLY A N 1
ATOM 1629 C CA . GLY A 1 215 ? -21.941 -7.497 -3.258 1.00 79.81 215 GLY A CA 1
ATOM 1630 C C . GLY A 1 215 ? -20.522 -6.949 -3.111 1.00 79.81 215 GLY A C 1
ATOM 1631 O O . GLY A 1 215 ? -19.582 -7.748 -3.077 1.00 79.81 215 GLY A O 1
ATOM 1632 N N . PHE A 1 216 ? -20.333 -5.632 -2.985 1.00 87.06 216 PHE A N 1
ATOM 1633 C CA . PHE A 1 216 ? -19.011 -5.042 -2.776 1.00 87.06 216 PHE A CA 1
ATOM 1634 C C . PHE A 1 216 ? -18.355 -5.549 -1.478 1.00 87.06 216 PHE A C 1
ATOM 1636 O O . PHE A 1 216 ? -17.214 -6.019 -1.514 1.00 87.06 216 PHE A O 1
ATOM 1643 N N . THR A 1 217 ? -19.083 -5.591 -0.351 1.00 89.94 217 THR A N 1
ATOM 1644 C CA . THR A 1 217 ? -18.599 -6.195 0.909 1.00 89.94 217 THR A CA 1
ATOM 1645 C C . THR A 1 217 ? -18.224 -7.661 0.723 1.00 89.94 217 THR A C 1
ATOM 1647 O O . THR A 1 217 ? -17.226 -8.113 1.287 1.00 89.94 217 THR A O 1
ATOM 1650 N N . ASN A 1 218 ? -18.964 -8.413 -0.097 1.00 89.31 218 ASN A N 1
ATOM 1651 C CA . ASN A 1 218 ? -18.631 -9.809 -0.389 1.00 89.31 218 ASN A CA 1
ATOM 1652 C C . ASN A 1 218 ? -17.320 -9.925 -1.168 1.00 89.31 218 ASN A C 1
ATOM 1654 O O . ASN A 1 218 ? -16.495 -10.776 -0.845 1.00 89.31 218 ASN A O 1
ATOM 1658 N N . ARG A 1 219 ? -17.074 -9.044 -2.145 1.00 93.94 219 ARG A N 1
ATOM 1659 C CA . ARG A 1 219 ? -15.804 -9.016 -2.886 1.00 93.94 219 ARG A CA 1
ATOM 1660 C C . ARG A 1 219 ? -14.627 -8.598 -2.001 1.00 93.94 219 ARG A C 1
ATOM 1662 O O . ARG A 1 219 ? -13.570 -9.217 -2.070 1.00 93.94 219 ARG A O 1
ATOM 1669 N N . MET A 1 220 ? -14.811 -7.627 -1.108 1.00 96.69 220 MET A N 1
ATOM 1670 C CA . MET A 1 220 ? -13.793 -7.277 -0.105 1.00 96.69 220 MET A CA 1
ATOM 1671 C C . MET A 1 220 ? -13.553 -8.425 0.892 1.00 96.69 220 MET A C 1
ATOM 1673 O O . MET A 1 220 ? -12.420 -8.662 1.318 1.00 96.69 220 MET A O 1
ATOM 1677 N N . SER A 1 221 ? -14.599 -9.195 1.213 1.00 96.25 221 SER A N 1
ATOM 1678 C CA . SER A 1 221 ? -14.494 -10.422 2.014 1.00 96.25 221 SER A CA 1
ATOM 1679 C C . SER A 1 221 ? -13.712 -11.518 1.324 1.00 96.25 221 SER A C 1
ATOM 1681 O O . SER A 1 221 ? -12.846 -12.145 1.936 1.00 96.25 221 SER A O 1
ATOM 1683 N N . ASP A 1 222 ? -13.948 -11.683 0.030 1.00 96.56 222 ASP A N 1
ATOM 1684 C CA . ASP A 1 222 ? -13.193 -12.592 -0.810 1.00 96.56 222 ASP A CA 1
ATOM 1685 C C . ASP A 1 222 ? -11.705 -12.221 -0.875 1.00 96.56 222 ASP A C 1
ATOM 1687 O O . ASP A 1 222 ? -10.851 -13.093 -0.734 1.00 96.56 222 ASP A O 1
ATOM 1691 N N . VAL A 1 223 ? -11.378 -10.928 -0.982 1.00 98.50 223 VAL A N 1
ATOM 1692 C CA . VAL A 1 223 ? -9.987 -10.446 -0.937 1.00 98.50 223 VAL A CA 1
ATOM 1693 C C . VAL A 1 223 ? -9.298 -10.844 0.365 1.00 98.50 223 VAL A C 1
ATOM 1695 O O . VAL A 1 223 ? -8.219 -11.436 0.325 1.00 98.50 223 VAL A O 1
ATOM 1698 N N . ARG A 1 224 ? -9.906 -10.558 1.524 1.00 98.44 224 ARG A N 1
ATOM 1699 C CA . ARG A 1 224 ? -9.323 -10.919 2.830 1.00 98.44 224 ARG A CA 1
ATOM 1700 C C . ARG A 1 224 ? -9.129 -12.425 2.946 1.00 98.44 224 ARG A C 1
ATOM 1702 O O . ARG A 1 224 ? -8.067 -12.880 3.355 1.00 98.44 224 ARG A O 1
ATOM 1709 N N . ARG A 1 225 ? -10.133 -13.196 2.528 1.00 98.00 225 ARG A N 1
ATOM 1710 C CA . ARG A 1 225 ? -10.096 -14.657 2.508 1.00 98.00 225 ARG A CA 1
ATOM 1711 C C . ARG A 1 225 ? -8.926 -15.185 1.672 1.00 98.00 225 ARG A C 1
ATOM 1713 O O . ARG A 1 225 ? -8.116 -15.951 2.182 1.00 98.00 225 ARG A O 1
ATOM 1720 N N . ARG A 1 226 ? -8.818 -14.747 0.416 1.00 98.25 226 ARG A N 1
ATOM 1721 C CA . ARG A 1 226 ? -7.756 -15.151 -0.519 1.00 98.25 226 ARG A CA 1
ATOM 1722 C C . ARG A 1 226 ? -6.371 -14.730 -0.034 1.00 98.25 226 ARG A C 1
ATOM 1724 O O . ARG A 1 226 ? -5.425 -15.499 -0.176 1.00 98.25 226 ARG A O 1
ATOM 1731 N N . LEU A 1 227 ? -6.255 -13.553 0.589 1.00 98.19 227 LEU A N 1
ATOM 1732 C CA . LEU A 1 227 ? -5.015 -13.099 1.220 1.00 98.19 227 LEU A CA 1
ATOM 1733 C C . LEU A 1 227 ? -4.574 -14.046 2.345 1.00 98.19 227 LEU A C 1
ATOM 1735 O O . LEU A 1 227 ? -3.407 -14.421 2.409 1.00 98.19 227 LEU A O 1
ATOM 1739 N N . LEU A 1 228 ? -5.491 -14.464 3.217 1.00 97.56 228 LEU A N 1
ATOM 1740 C CA . LEU A 1 228 ? -5.166 -15.427 4.271 1.00 97.56 228 LEU A CA 1
ATOM 1741 C C . LEU A 1 228 ? -4.804 -16.802 3.700 1.00 97.56 228 LEU A C 1
ATOM 1743 O O . LEU A 1 228 ? -3.826 -17.401 4.145 1.00 97.56 228 LEU A O 1
ATOM 1747 N N . ASP A 1 229 ? -5.540 -17.263 2.686 1.00 96.81 229 ASP A N 1
ATOM 1748 C CA . ASP A 1 229 ? -5.300 -18.552 2.034 1.00 96.81 229 ASP A CA 1
ATOM 1749 C C . ASP A 1 229 ? -3.902 -18.600 1.392 1.00 96.81 229 ASP A C 1
ATOM 1751 O O . ASP A 1 229 ? -3.149 -19.553 1.605 1.00 96.81 229 ASP A O 1
ATOM 1755 N N . VAL A 1 230 ? -3.506 -17.551 0.661 1.00 96.00 230 VAL A N 1
ATOM 1756 C CA . VAL A 1 230 ? -2.197 -17.509 -0.010 1.00 96.00 230 VAL A CA 1
ATOM 1757 C C . VAL A 1 230 ? -1.034 -17.395 0.978 1.00 96.00 230 VAL A C 1
ATOM 1759 O O . VAL A 1 230 ? 0.022 -17.986 0.754 1.00 96.00 230 VAL A O 1
ATOM 1762 N N . LEU A 1 231 ? -1.249 -16.720 2.112 1.00 95.06 231 LEU A N 1
ATOM 1763 C CA . LEU A 1 231 ? -0.300 -16.657 3.228 1.00 95.06 231 LEU A CA 1
ATOM 1764 C C . LEU A 1 231 ? -0.304 -17.933 4.096 1.00 95.06 231 LEU A C 1
ATOM 1766 O O . LEU A 1 231 ? 0.516 -18.066 5.005 1.00 95.06 231 LEU A O 1
ATOM 1770 N N . GLY A 1 232 ? -1.207 -18.886 3.832 1.00 94.44 232 GLY A N 1
ATOM 1771 C CA . GLY A 1 232 ? -1.336 -20.137 4.582 1.00 94.44 232 GLY A CA 1
ATOM 1772 C C . GLY A 1 232 ? -1.792 -19.952 6.034 1.00 94.44 232 GLY A C 1
ATOM 1773 O O . GLY A 1 232 ? -1.392 -20.735 6.898 1.00 94.44 232 GLY A O 1
ATOM 1774 N N . MET A 1 233 ? -2.568 -18.903 6.312 1.00 94.62 233 MET A N 1
ATOM 1775 C CA . MET A 1 233 ? -3.040 -18.533 7.649 1.00 94.62 233 MET A CA 1
ATOM 1776 C C . MET A 1 233 ? -4.361 -19.240 7.996 1.00 94.62 233 MET A C 1
ATOM 1778 O O . MET A 1 233 ? -5.248 -19.348 7.149 1.00 94.62 233 MET A O 1
ATOM 1782 N N . ASP A 1 234 ? -4.541 -19.645 9.258 1.00 92.62 234 ASP A N 1
ATOM 1783 C CA . ASP A 1 234 ? -5.861 -20.044 9.764 1.00 92.62 234 ASP A CA 1
ATOM 1784 C C . ASP A 1 234 ? -6.711 -18.792 10.017 1.00 92.62 234 ASP A C 1
ATOM 1786 O O . ASP A 1 234 ? -6.342 -17.907 10.789 1.00 92.62 234 ASP A O 1
ATOM 1790 N N . ARG A 1 235 ? -7.885 -18.730 9.387 1.00 90.25 235 ARG A N 1
ATOM 1791 C CA . ARG A 1 235 ? -8.826 -17.604 9.476 1.00 90.25 235 ARG A CA 1
ATOM 1792 C C . ARG A 1 235 ? -9.384 -17.382 10.886 1.00 90.25 235 ARG A C 1
ATOM 1794 O O . ARG A 1 235 ? -9.988 -16.348 11.136 1.00 90.25 235 ARG A O 1
ATOM 1801 N N . LYS A 1 236 ? -9.207 -18.337 11.804 1.00 89.94 236 LYS A N 1
ATOM 1802 C CA . LYS A 1 236 ? -9.582 -18.189 13.220 1.00 89.94 236 LYS A CA 1
ATOM 1803 C C . LYS A 1 236 ? -8.517 -17.485 14.058 1.00 89.94 236 LYS A C 1
ATOM 1805 O O . LYS A 1 236 ? -8.828 -17.011 15.145 1.00 89.94 236 LYS A O 1
ATOM 1810 N N . THR A 1 237 ? -7.274 -17.440 13.584 1.00 91.94 237 THR A N 1
ATOM 1811 C CA . THR A 1 237 ? -6.125 -16.943 14.359 1.00 91.94 237 THR A CA 1
ATOM 1812 C C . THR A 1 237 ? -5.653 -15.564 13.918 1.00 91.94 237 THR A C 1
ATOM 1814 O O . THR A 1 237 ? -4.656 -15.068 14.432 1.00 91.94 237 THR A O 1
ATOM 1817 N N . VAL A 1 238 ? -6.307 -14.960 12.926 1.00 97.06 238 VAL A N 1
ATOM 1818 C CA . VAL A 1 238 ? -5.916 -13.664 12.374 1.00 97.06 238 VAL A CA 1
ATOM 1819 C C . VAL A 1 238 ? -7.119 -12.923 11.821 1.00 97.06 238 VAL A C 1
ATOM 1821 O O . VAL A 1 238 ? -8.001 -13.507 11.194 1.00 97.06 238 VAL A O 1
ATOM 1824 N N . GLU A 1 239 ? -7.094 -11.614 12.003 1.00 97.62 239 GLU A N 1
ATOM 1825 C CA . GLU A 1 239 ? -8.029 -10.681 11.403 1.00 97.62 239 GLU A CA 1
ATOM 1826 C C . GLU A 1 239 ? -7.336 -9.827 10.355 1.00 97.62 239 GLU A C 1
ATOM 1828 O O . GLU A 1 239 ? -6.145 -9.533 10.465 1.00 97.62 239 GLU A O 1
ATOM 1833 N N . VAL A 1 240 ? -8.082 -9.398 9.341 1.00 98.56 240 VAL A N 1
ATOM 1834 C CA . VAL A 1 240 ? -7.542 -8.563 8.266 1.00 98.56 240 VAL A CA 1
ATOM 1835 C C . VAL A 1 240 ? -8.307 -7.256 8.201 1.00 98.56 240 VAL A C 1
ATOM 1837 O O . VAL A 1 240 ? -9.520 -7.256 7.995 1.00 98.56 240 VAL A O 1
ATOM 1840 N N . PHE A 1 241 ? -7.571 -6.154 8.296 1.00 98.62 241 PHE A N 1
ATOM 1841 C CA . PHE A 1 241 ? -8.050 -4.824 7.943 1.00 98.62 241 PHE A CA 1
ATOM 1842 C C . PHE A 1 241 ? -7.343 -4.401 6.651 1.00 98.62 241 PHE A C 1
ATOM 1844 O O . PHE A 1 241 ? -6.122 -4.246 6.640 1.00 98.62 241 PHE A O 1
ATOM 1851 N N . LEU A 1 242 ? -8.078 -4.258 5.547 1.00 98.81 242 LEU A N 1
ATOM 1852 C CA . LEU A 1 242 ? -7.512 -3.810 4.269 1.00 98.81 242 LEU A CA 1
ATOM 1853 C C . LEU A 1 242 ? -7.256 -2.303 4.303 1.00 98.81 242 LEU A C 1
ATOM 1855 O O . LEU A 1 242 ? -8.053 -1.555 4.842 1.00 98.81 242 LEU A O 1
ATOM 1859 N N . THR A 1 243 ? -6.164 -1.831 3.713 1.00 98.31 243 THR A N 1
ATOM 1860 C CA . THR A 1 243 ? -5.829 -0.403 3.728 1.00 98.31 243 THR A CA 1
ATOM 1861 C C . THR A 1 243 ? -5.442 0.095 2.340 1.00 98.31 243 THR A C 1
ATOM 1863 O O . THR A 1 243 ? -4.859 -0.659 1.550 1.00 98.31 243 THR A O 1
ATOM 1866 N N . PRO A 1 244 ? -5.704 1.375 2.016 1.00 96.06 244 PRO A N 1
ATOM 1867 C CA . PRO A 1 244 ? -5.367 1.933 0.707 1.00 96.06 244 PRO A CA 1
ATOM 1868 C C . PRO A 1 244 ? -3.886 1.794 0.348 1.00 96.06 244 PRO A C 1
ATOM 1870 O O . PRO A 1 244 ? -3.561 1.518 -0.801 1.00 96.06 244 PRO A O 1
ATOM 1873 N N . SER A 1 245 ? -2.976 1.906 1.317 1.00 95.56 245 SER A N 1
ATOM 1874 C CA . SER A 1 245 ? -1.549 1.629 1.148 1.00 95.56 245 SER A CA 1
ATOM 1875 C C . SER A 1 245 ? -0.911 1.115 2.443 1.00 95.56 245 SER A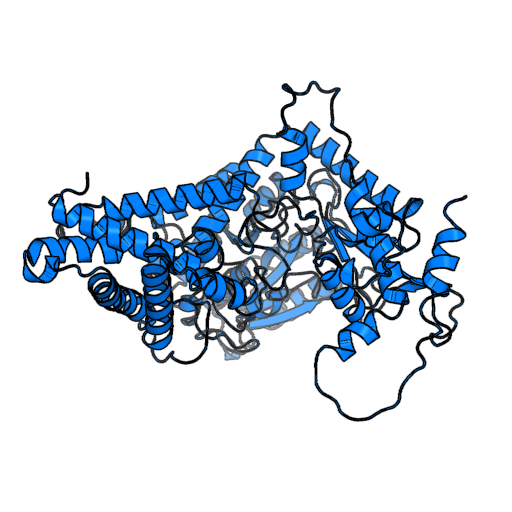 C 1
ATOM 1877 O O . SER A 1 245 ? -1.509 1.146 3.519 1.00 95.56 245 SER A O 1
ATOM 1879 N N . GLY A 1 246 ? 0.351 0.682 2.357 1.00 95.12 246 GLY A N 1
ATOM 1880 C CA . GLY A 1 246 ? 1.145 0.353 3.547 1.00 95.12 246 GLY A CA 1
ATOM 1881 C C . GLY A 1 246 ? 1.474 1.566 4.429 1.00 95.12 246 GLY A C 1
ATOM 1882 O O . GLY A 1 246 ? 1.804 1.379 5.586 1.00 95.12 246 GLY A O 1
ATOM 1883 N N . SER A 1 247 ? 1.382 2.803 3.916 1.00 94.75 247 SER A N 1
ATOM 1884 C CA . SER A 1 247 ? 1.506 4.003 4.762 1.00 94.75 247 SER A CA 1
ATOM 1885 C C . SER A 1 247 ? 0.211 4.289 5.519 1.00 94.75 247 SER A C 1
ATOM 1887 O O . SER A 1 247 ? 0.277 4.652 6.684 1.00 94.75 247 SER A O 1
ATOM 1889 N N . ASP A 1 248 ? -0.950 4.072 4.893 1.00 96.81 248 ASP A N 1
ATOM 1890 C CA . ASP A 1 248 ? -2.251 4.205 5.567 1.00 96.81 248 ASP A CA 1
ATOM 1891 C C . ASP A 1 248 ? -2.408 3.162 6.682 1.00 96.81 248 ASP A C 1
ATOM 1893 O O . ASP A 1 248 ? -2.998 3.437 7.719 1.00 96.81 248 ASP A O 1
ATOM 1897 N N . ALA A 1 249 ? -1.807 1.981 6.505 1.00 97.75 249 ALA A N 1
ATOM 1898 C CA . ALA A 1 249 ? -1.807 0.908 7.497 1.00 97.75 249 ALA A CA 1
ATOM 1899 C C . ALA A 1 249 ? -1.268 1.324 8.876 1.00 97.75 249 ALA A C 1
ATOM 1901 O O . ALA A 1 249 ? -1.729 0.803 9.887 1.00 97.75 249 ALA A O 1
ATOM 1902 N N . GLU A 1 250 ? -0.351 2.291 8.928 1.00 97.69 250 GLU A N 1
ATOM 1903 C CA . GLU A 1 250 ? 0.288 2.768 10.163 1.00 97.69 250 GLU A CA 1
ATOM 1904 C C . GLU A 1 250 ? -0.674 3.516 11.098 1.00 97.69 250 GLU A C 1
ATOM 1906 O O . GLU A 1 250 ? -0.421 3.608 12.300 1.00 97.69 250 GLU A O 1
ATOM 1911 N N . PHE A 1 251 ? -1.805 4.021 10.589 1.00 97.44 251 PHE A N 1
ATOM 1912 C CA . PHE A 1 251 ? -2.811 4.657 11.443 1.00 97.44 251 PHE A CA 1
ATOM 1913 C C . PHE A 1 251 ? -3.448 3.667 12.424 1.00 97.44 251 PHE A C 1
ATOM 1915 O O . PHE A 1 251 ? -3.807 4.052 13.538 1.00 97.44 251 PHE A O 1
ATOM 1922 N N . LEU A 1 252 ? -3.580 2.396 12.034 1.00 97.81 252 LEU A N 1
ATOM 1923 C CA . LEU A 1 252 ? -4.298 1.395 12.818 1.00 97.81 252 LEU A CA 1
ATOM 1924 C C . LEU A 1 252 ? -3.523 0.944 14.074 1.00 97.81 252 LEU A C 1
ATOM 1926 O O . LEU A 1 252 ? -4.127 0.943 15.150 1.00 97.81 252 LEU A O 1
ATOM 1930 N N . PRO A 1 253 ? -2.207 0.638 14.022 1.00 97.88 253 PRO A N 1
ATOM 1931 C CA . PRO A 1 253 ? -1.415 0.429 15.232 1.00 97.88 253 PRO A CA 1
ATOM 1932 C C . PRO A 1 253 ? -1.419 1.628 16.182 1.00 97.88 253 PRO A C 1
ATOM 1934 O O . PRO A 1 253 ? -1.526 1.441 17.393 1.00 97.88 253 PRO A O 1
ATOM 1937 N N . THR A 1 254 ? -1.347 2.854 15.653 1.00 96.50 254 THR A N 1
ATOM 1938 C CA . THR A 1 254 ? -1.409 4.074 16.471 1.00 96.50 254 THR A CA 1
ATOM 1939 C C . THR A 1 254 ? -2.771 4.226 17.145 1.00 96.50 254 THR A C 1
ATOM 1941 O O . THR A 1 254 ? -2.827 4.498 18.343 1.00 96.50 254 THR A O 1
ATOM 1944 N N . ALA A 1 255 ? -3.872 3.978 16.430 1.00 96.12 255 ALA A N 1
ATOM 1945 C CA . ALA A 1 255 ? -5.211 3.992 17.016 1.00 96.12 255 ALA A CA 1
ATOM 1946 C C . ALA A 1 255 ? -5.366 2.944 18.127 1.00 96.12 255 ALA A C 1
ATOM 1948 O O . ALA A 1 255 ? -5.856 3.270 19.209 1.00 96.12 255 ALA A O 1
ATOM 1949 N N . LEU A 1 256 ? -4.886 1.716 17.900 1.00 97.50 256 LEU A N 1
ATOM 1950 C CA . LEU A 1 256 ? -4.892 0.664 18.917 1.00 97.50 256 LEU A CA 1
ATOM 1951 C C . LEU A 1 256 ? -4.068 1.062 20.148 1.00 97.50 256 LEU A C 1
ATOM 1953 O O . LEU A 1 256 ? -4.516 0.860 21.273 1.00 97.50 256 LEU A O 1
ATOM 1957 N N . ALA A 1 257 ? -2.891 1.661 19.954 1.00 97.06 257 ALA A N 1
ATOM 1958 C CA . ALA A 1 257 ? -2.054 2.141 21.050 1.00 97.06 257 ALA A CA 1
ATOM 1959 C C . ALA A 1 257 ? -2.760 3.223 21.881 1.00 97.06 257 ALA A C 1
ATOM 1961 O O . ALA A 1 257 ? -2.721 3.167 23.109 1.00 97.06 257 ALA A O 1
ATOM 1962 N N . CYS A 1 258 ? -3.459 4.159 21.231 1.00 95.38 258 CYS A N 1
ATOM 1963 C CA . CYS A 1 258 ? -4.258 5.181 21.907 1.00 95.38 258 CYS A CA 1
ATOM 1964 C C . CYS A 1 258 ? -5.433 4.573 22.688 1.00 95.38 258 CYS A C 1
ATOM 1966 O O . CYS A 1 258 ? -5.670 4.952 23.835 1.00 95.38 258 CYS A O 1
ATOM 1968 N N . VAL A 1 259 ? -6.163 3.619 22.097 1.00 95.50 259 VAL A N 1
ATOM 1969 C CA . VAL A 1 259 ? -7.235 2.876 22.786 1.00 95.50 259 VAL A CA 1
ATOM 1970 C C . VAL A 1 259 ? -6.679 2.155 24.012 1.00 95.50 259 VAL A C 1
ATOM 1972 O O . VAL A 1 259 ? -7.243 2.260 25.102 1.00 95.50 259 VAL A O 1
ATOM 1975 N N . ARG A 1 260 ? -5.536 1.484 23.863 1.00 96.62 260 ARG A N 1
ATOM 1976 C CA . ARG A 1 260 ? -4.890 0.759 24.952 1.00 96.62 260 ARG A CA 1
ATOM 1977 C C . ARG A 1 260 ? -4.414 1.689 26.066 1.00 96.62 260 ARG A C 1
ATOM 1979 O O . ARG A 1 260 ? -4.686 1.408 27.227 1.00 96.62 260 ARG A O 1
ATOM 1986 N N . ALA A 1 261 ? -3.771 2.809 25.742 1.00 95.75 261 ALA A N 1
ATOM 1987 C CA . ALA A 1 261 ? -3.350 3.798 26.736 1.00 95.75 261 ALA A CA 1
ATOM 1988 C C . ALA A 1 261 ? -4.551 4.326 27.544 1.00 95.75 261 ALA A C 1
ATOM 1990 O O . ALA A 1 261 ? -4.505 4.385 28.772 1.00 95.75 261 ALA A O 1
ATOM 1991 N N . ARG A 1 262 ? -5.677 4.618 26.877 1.00 93.75 262 ARG A N 1
ATOM 1992 C CA . ARG A 1 262 ? -6.928 5.013 27.550 1.00 93.75 262 ARG A CA 1
ATOM 1993 C C . ARG A 1 262 ? -7.483 3.911 28.448 1.00 93.75 262 ARG A C 1
ATOM 1995 O O . ARG A 1 262 ? -7.848 4.198 29.584 1.00 93.75 262 ARG A O 1
ATOM 2002 N N . ARG A 1 263 ? -7.494 2.653 27.987 1.00 95.31 263 ARG A N 1
ATOM 2003 C CA . ARG A 1 263 ? -7.890 1.490 28.804 1.00 95.31 263 ARG A CA 1
ATOM 2004 C C . ARG A 1 263 ? -7.019 1.349 30.055 1.00 95.31 263 ARG A C 1
ATOM 2006 O O . ARG A 1 263 ? -7.525 0.981 31.109 1.00 95.31 263 ARG A O 1
ATOM 2013 N N . LEU A 1 264 ? -5.733 1.679 29.947 1.00 95.81 264 LEU A N 1
ATOM 2014 C CA . LEU A 1 264 ? -4.791 1.713 31.068 1.00 95.81 264 LEU A CA 1
ATOM 2015 C C . LEU A 1 264 ? -4.956 2.949 31.972 1.00 95.81 264 LEU A C 1
ATOM 2017 O O . LEU A 1 264 ? -4.245 3.069 32.964 1.00 95.81 264 LEU A O 1
ATOM 2021 N N . GLY A 1 265 ? -5.893 3.852 31.669 1.00 95.06 265 GLY A N 1
ATOM 2022 C CA . GLY A 1 265 ? -6.208 5.023 32.485 1.00 95.06 265 GLY A CA 1
ATOM 2023 C C . GLY A 1 265 ? -5.366 6.261 32.178 1.00 95.06 265 GLY A C 1
ATOM 2024 O O . GLY A 1 265 ? -5.280 7.144 33.031 1.00 95.06 265 GLY A O 1
ATOM 2025 N N . HIS A 1 266 ? -4.739 6.335 31.000 1.00 94.31 266 HIS A N 1
ATOM 2026 C CA . HIS A 1 266 ? -3.940 7.491 30.595 1.00 94.31 266 HIS A CA 1
ATOM 2027 C C . HIS A 1 266 ? -4.765 8.782 30.530 1.00 94.31 266 HIS A C 1
ATOM 2029 O O . HIS A 1 266 ? -5.873 8.802 29.984 1.00 94.31 266 HIS A O 1
ATOM 2035 N N . LYS A 1 267 ? -4.200 9.875 31.050 1.00 89.88 267 LYS A N 1
ATOM 2036 C CA . LYS A 1 267 ? -4.771 11.223 30.994 1.00 89.88 267 LYS A CA 1
ATOM 2037 C C . LYS A 1 267 ? -3.812 12.154 30.263 1.00 89.88 267 LYS A C 1
ATOM 2039 O O . LYS A 1 267 ? -2.607 12.051 30.432 1.00 89.88 267 LYS A O 1
ATOM 2044 N N . ALA A 1 268 ? -4.349 13.149 29.559 1.00 83.56 268 ALA A N 1
ATOM 2045 C CA . ALA A 1 268 ? -3.545 14.117 28.800 1.00 83.56 268 ALA A CA 1
ATOM 2046 C C . ALA A 1 268 ? -2.487 14.871 29.644 1.00 83.56 268 ALA A C 1
ATOM 2048 O O . ALA A 1 268 ? -1.486 15.344 29.115 1.00 83.56 268 ALA A O 1
ATOM 2049 N N . ALA A 1 269 ? -2.687 14.989 30.964 1.00 85.06 269 ALA A N 1
ATOM 2050 C CA . ALA A 1 269 ? -1.717 15.604 31.874 1.00 85.06 269 ALA A CA 1
ATOM 2051 C C . ALA A 1 269 ? -0.481 14.722 32.154 1.00 85.06 269 ALA A C 1
ATOM 2053 O O . ALA A 1 269 ? 0.523 15.231 32.650 1.00 85.06 269 ALA A O 1
ATOM 2054 N N . ASP A 1 270 ? -0.535 13.427 31.826 1.00 85.69 270 ASP A N 1
ATOM 2055 C CA . ASP A 1 270 ? 0.517 12.445 32.115 1.00 85.69 270 ASP A CA 1
ATOM 2056 C C . ASP A 1 270 ? 1.642 12.448 31.056 1.00 85.69 270 ASP A C 1
ATOM 2058 O O . ASP A 1 270 ? 2.572 11.641 31.117 1.00 85.69 270 ASP A O 1
ATOM 2062 N N . GLY A 1 271 ? 1.568 13.354 30.074 1.00 88.69 271 GLY A N 1
ATOM 2063 C CA . GLY A 1 271 ? 2.470 13.412 28.925 1.00 88.69 271 GLY A CA 1
ATOM 2064 C C . GLY A 1 271 ? 1.957 12.584 27.741 1.00 88.69 271 GLY A C 1
ATOM 2065 O O . GLY A 1 271 ? 0.761 12.340 27.644 1.00 88.69 271 GLY A O 1
ATOM 2066 N N . PRO A 1 272 ? 2.833 12.160 26.812 1.00 93.06 272 PRO A N 1
ATOM 2067 C CA . PRO A 1 272 ? 2.399 11.424 25.627 1.00 93.06 272 PRO A CA 1
ATOM 2068 C C . PRO A 1 272 ? 1.789 10.056 25.966 1.00 93.06 272 PRO A C 1
ATOM 2070 O O . PRO A 1 272 ? 2.439 9.207 26.588 1.00 93.06 272 PRO A O 1
ATOM 2073 N N . ALA A 1 273 ? 0.575 9.806 25.479 1.00 94.94 273 ALA A N 1
ATOM 2074 C CA . ALA A 1 273 ? -0.097 8.509 25.560 1.00 94.94 273 ALA A CA 1
ATOM 2075 C C . ALA A 1 273 ? 0.668 7.419 24.806 1.00 94.94 273 ALA A C 1
ATOM 2077 O O . ALA A 1 273 ? 0.774 6.281 25.266 1.00 94.94 273 ALA A O 1
ATOM 2078 N N . VAL A 1 274 ? 1.206 7.776 23.639 1.00 96.75 274 VAL A N 1
ATOM 2079 C CA . VAL A 1 274 ? 1.846 6.852 22.710 1.00 96.75 274 VAL A CA 1
ATOM 2080 C C . VAL A 1 274 ? 3.202 7.388 22.278 1.00 96.75 274 VAL A C 1
ATOM 2082 O O . VAL A 1 274 ? 3.329 8.516 21.805 1.00 96.75 274 VAL A O 1
ATOM 2085 N N . THR A 1 275 ? 4.228 6.546 22.368 1.00 97.44 275 THR A N 1
ATOM 2086 C CA . THR A 1 275 ? 5.507 6.787 21.688 1.00 97.44 275 THR A CA 1
ATOM 2087 C C . THR A 1 275 ? 5.727 5.731 20.612 1.00 97.44 275 THR A C 1
ATOM 2089 O O . THR A 1 275 ? 5.881 4.550 20.910 1.00 97.44 275 THR A O 1
ATOM 2092 N N . SER A 1 276 ? 5.763 6.154 19.353 1.00 97.44 276 SER A N 1
ATOM 2093 C CA . SER A 1 276 ? 6.047 5.301 18.204 1.00 97.44 276 SER A CA 1
ATOM 2094 C C . SER A 1 276 ? 7.527 5.368 17.836 1.00 97.44 276 SER A C 1
ATOM 2096 O O . SER A 1 276 ? 8.053 6.421 17.476 1.00 97.44 276 SER A O 1
ATOM 2098 N N . ILE A 1 277 ? 8.223 4.242 17.936 1.00 97.69 277 ILE A N 1
ATOM 2099 C CA . ILE A 1 277 ? 9.627 4.085 17.568 1.00 97.69 277 ILE A CA 1
ATOM 2100 C C . ILE A 1 277 ? 9.675 3.491 16.162 1.00 97.69 277 ILE A C 1
ATOM 2102 O O . ILE A 1 277 ? 9.387 2.309 15.958 1.00 97.69 277 ILE A O 1
ATOM 2106 N N . VAL A 1 278 ? 10.044 4.328 15.193 1.00 96.38 278 VAL A N 1
ATOM 2107 C CA . VAL A 1 278 ? 10.175 3.963 13.779 1.00 96.38 278 VAL A CA 1
ATOM 2108 C C . VAL A 1 278 ? 11.654 3.780 13.460 1.00 96.38 278 VAL A C 1
ATOM 2110 O O . VAL A 1 278 ? 12.417 4.747 13.369 1.00 96.38 278 VAL A O 1
ATOM 2113 N N . VAL A 1 279 ? 12.069 2.528 13.295 1.00 93.44 279 VAL A N 1
ATOM 2114 C CA . VAL A 1 279 ? 13.436 2.168 12.899 1.00 93.44 279 VAL A CA 1
ATOM 2115 C C . VAL A 1 279 ? 13.609 2.202 11.380 1.00 93.44 279 VAL A C 1
ATOM 2117 O O . VAL A 1 279 ? 12.642 2.275 10.625 1.00 93.44 279 VAL A O 1
ATOM 2120 N N . ALA A 1 280 ? 14.864 2.170 10.926 1.00 89.69 280 ALA A N 1
ATOM 2121 C CA . ALA A 1 280 ? 15.229 2.281 9.512 1.00 89.69 280 ALA A CA 1
ATOM 2122 C C . ALA A 1 280 ? 14.608 3.515 8.821 1.00 89.69 280 ALA A C 1
ATOM 2124 O O . ALA A 1 280 ? 14.235 3.487 7.644 1.00 89.69 280 ALA A O 1
ATOM 2125 N N . ALA A 1 281 ? 14.509 4.628 9.555 1.00 88.31 281 ALA A N 1
ATOM 2126 C CA . ALA A 1 281 ? 13.976 5.884 9.046 1.00 88.31 281 ALA A CA 1
ATOM 2127 C C . ALA A 1 281 ? 14.740 6.338 7.787 1.00 88.31 281 ALA A C 1
ATOM 2129 O O . ALA A 1 281 ? 15.971 6.404 7.772 1.00 88.31 281 ALA A O 1
ATOM 2130 N N . GLY A 1 282 ? 13.997 6.651 6.721 1.00 85.00 282 GLY A N 1
ATOM 2131 C CA . GLY A 1 282 ? 14.527 6.929 5.376 1.00 85.00 282 GLY A CA 1
ATOM 2132 C C . GLY A 1 282 ? 14.536 5.710 4.442 1.00 85.00 282 GLY A C 1
ATOM 2133 O O . GLY A 1 282 ? 14.396 5.859 3.225 1.00 85.00 282 GLY A O 1
ATOM 2134 N N . GLU A 1 283 ? 14.583 4.502 5.001 1.00 88.38 283 GLU A N 1
ATOM 2135 C CA . GLU A 1 283 ? 14.543 3.238 4.260 1.00 88.38 283 GLU A CA 1
ATOM 2136 C C . GLU A 1 283 ? 13.187 2.521 4.337 1.00 88.38 283 GLU A C 1
ATOM 2138 O O . GLU A 1 283 ? 12.970 1.567 3.596 1.00 88.38 283 GLU A O 1
ATOM 2143 N N . VAL A 1 284 ? 12.254 3.004 5.156 1.00 90.25 284 VAL A N 1
ATOM 2144 C CA . VAL A 1 284 ? 10.834 2.598 5.175 1.00 90.25 284 VAL A CA 1
ATOM 2145 C C . VAL A 1 284 ? 9.972 3.485 4.265 1.00 90.25 284 VAL A C 1
ATOM 2147 O O . VAL A 1 284 ? 10.479 4.378 3.569 1.00 90.25 284 VAL A O 1
ATOM 2150 N N . GLY A 1 285 ? 8.660 3.238 4.206 1.00 85.75 285 GLY A N 1
ATOM 2151 C CA . GLY A 1 285 ? 7.711 4.077 3.467 1.00 85.75 285 GLY A CA 1
ATOM 2152 C C . GLY A 1 285 ? 7.846 5.560 3.836 1.00 85.75 285 GLY A C 1
ATOM 2153 O O . GLY A 1 285 ? 7.986 5.911 5.000 1.00 85.75 285 GLY A O 1
ATOM 2154 N N . SER A 1 286 ? 7.810 6.466 2.849 1.00 85.69 286 SER A N 1
ATOM 2155 C CA . SER A 1 286 ? 7.990 7.906 3.126 1.00 85.69 286 SER A CA 1
ATOM 2156 C C . SER A 1 286 ? 6.872 8.503 3.986 1.00 85.69 286 SER A C 1
ATOM 2158 O O . SER A 1 286 ? 7.069 9.563 4.563 1.00 85.69 286 SER A O 1
ATOM 2160 N N . GLY A 1 287 ? 5.708 7.845 4.036 1.00 90.81 287 GLY A N 1
ATOM 2161 C CA . GLY A 1 287 ? 4.587 8.236 4.888 1.00 90.81 287 GLY A CA 1
ATOM 2162 C C . GLY A 1 287 ? 4.586 7.585 6.272 1.00 90.81 287 GLY A C 1
ATOM 2163 O O . GLY A 1 287 ? 3.807 8.019 7.108 1.00 90.81 287 GLY A O 1
ATOM 2164 N N . THR A 1 288 ? 5.459 6.601 6.537 1.00 93.69 288 THR A N 1
ATOM 2165 C CA . THR A 1 288 ? 5.405 5.774 7.755 1.00 93.69 288 THR A CA 1
ATOM 2166 C C . THR A 1 288 ? 5.485 6.608 9.029 1.00 93.69 288 THR A C 1
ATOM 2168 O O . THR A 1 288 ? 4.593 6.538 9.863 1.00 93.69 288 THR A O 1
ATOM 2171 N N . ALA A 1 289 ? 6.500 7.467 9.162 1.00 94.44 289 ALA A N 1
ATOM 2172 C CA . ALA A 1 289 ? 6.660 8.277 10.370 1.00 94.44 289 ALA A CA 1
ATOM 2173 C C . ALA A 1 289 ? 5.519 9.291 10.574 1.00 94.44 289 ALA A C 1
ATOM 2175 O O . ALA A 1 289 ? 5.136 9.550 11.710 1.00 94.44 289 ALA A O 1
ATOM 2176 N N . GLY A 1 290 ? 4.973 9.856 9.491 1.00 94.62 290 GLY A N 1
ATOM 2177 C CA . GLY A 1 290 ? 3.834 10.774 9.570 1.00 94.62 290 GLY A CA 1
ATOM 2178 C C . GLY A 1 290 ? 2.568 10.059 10.039 1.00 94.62 290 GLY A C 1
ATOM 2179 O O . GLY A 1 290 ? 1.971 10.462 11.034 1.00 94.62 290 GLY A O 1
ATOM 2180 N N . ALA A 1 291 ? 2.211 8.957 9.378 1.00 95.56 291 ALA A N 1
ATOM 2181 C CA . ALA A 1 291 ? 1.020 8.174 9.696 1.00 95.56 291 ALA A CA 1
ATOM 2182 C C . ALA A 1 291 ? 1.094 7.518 11.085 1.00 95.56 291 ALA A C 1
ATOM 2184 O O . ALA A 1 291 ? 0.133 7.596 11.847 1.00 95.56 291 ALA A O 1
ATOM 2185 N N . ALA A 1 292 ? 2.258 6.986 11.477 1.00 95.94 292 ALA A N 1
ATOM 2186 C CA . ALA A 1 292 ? 2.486 6.460 12.824 1.00 95.94 292 ALA A CA 1
ATOM 2187 C C . ALA A 1 292 ? 2.369 7.549 13.910 1.00 95.94 292 ALA A C 1
ATOM 2189 O O . ALA A 1 292 ? 2.032 7.256 15.056 1.00 95.94 292 ALA A O 1
ATOM 2190 N N . GLY A 1 293 ? 2.615 8.813 13.551 1.00 95.38 293 GLY A N 1
ATOM 2191 C CA . GLY A 1 293 ? 2.357 9.984 14.390 1.00 95.38 293 GLY A CA 1
ATOM 2192 C C . GLY A 1 293 ? 0.927 10.517 14.309 1.00 95.38 293 GLY A C 1
ATOM 2193 O O . GLY A 1 293 ? 0.652 11.575 14.863 1.00 95.38 293 GLY A O 1
ATOM 2194 N N . GLY A 1 294 ? 0.029 9.843 13.585 1.00 95.19 294 GLY A N 1
ATOM 2195 C CA . GLY A 1 294 ? -1.350 10.285 13.419 1.00 95.19 294 GLY A CA 1
ATOM 2196 C C . GLY A 1 294 ? -1.507 11.533 12.544 1.00 95.19 294 GLY A C 1
ATOM 2197 O O . GLY A 1 294 ? -2.464 12.291 12.703 1.00 95.19 294 GLY A O 1
ATOM 2198 N N . LYS A 1 295 ? -0.560 11.771 11.630 1.00 95.69 295 LYS A N 1
ATOM 2199 C CA . LYS A 1 295 ? -0.541 12.918 10.719 1.00 95.69 295 LYS A CA 1
ATOM 2200 C C . LYS A 1 295 ? -0.844 12.512 9.286 1.00 95.69 295 LYS A C 1
ATOM 2202 O O . LYS A 1 295 ? -0.482 11.423 8.842 1.00 95.69 295 LYS A O 1
ATOM 2207 N N . HIS A 1 296 ? -1.414 13.440 8.522 1.00 95.25 296 HIS A N 1
ATOM 2208 C CA . HIS A 1 296 ? -1.429 13.318 7.070 1.00 95.25 296 HIS A CA 1
ATOM 2209 C C . HIS A 1 296 ? 0.013 13.248 6.544 1.00 95.25 296 HIS A C 1
ATOM 2211 O O . HIS A 1 296 ? 0.913 13.936 7.033 1.00 95.25 296 HIS A O 1
ATOM 2217 N N . PHE A 1 297 ? 0.231 12.439 5.509 1.00 93.69 297 PHE A N 1
ATOM 2218 C CA . PHE A 1 297 ? 1.541 12.276 4.861 1.00 93.69 297 PHE A CA 1
ATOM 2219 C C . PHE A 1 297 ? 1.516 12.585 3.355 1.00 93.69 297 PHE A C 1
ATOM 2221 O O . PHE A 1 297 ? 2.548 12.534 2.680 1.00 93.69 297 PHE A O 1
ATOM 2228 N N . SER A 1 298 ? 0.341 12.907 2.821 1.00 92.12 298 SER A N 1
ATOM 2229 C CA . SER A 1 298 ? 0.096 13.234 1.421 1.00 92.12 298 SER A CA 1
ATOM 2230 C C . SER A 1 298 ? -0.802 14.469 1.333 1.00 92.12 298 SER A C 1
ATOM 2232 O O . SER A 1 298 ? -1.453 14.853 2.307 1.00 92.12 298 SER A O 1
ATOM 2234 N N . LYS A 1 299 ? -0.806 15.116 0.161 1.00 90.50 299 LYS A N 1
ATOM 2235 C CA . LYS A 1 299 ? -1.712 16.232 -0.141 1.00 90.50 299 LYS A CA 1
ATOM 2236 C C . LYS A 1 299 ? -3.158 15.784 -0.306 1.00 90.50 299 LYS A C 1
ATOM 2238 O O . LYS A 1 299 ? -4.050 16.615 -0.461 1.00 90.50 299 LYS A O 1
ATOM 2243 N N . LEU A 1 300 ? -3.371 14.478 -0.322 1.00 88.00 300 LEU A N 1
ATOM 2244 C CA . LEU A 1 300 ? -4.640 13.891 -0.626 1.00 88.00 300 LEU A CA 1
ATOM 2245 C C . LEU A 1 300 ? -4.871 12.611 0.161 1.00 88.00 300 LEU A C 1
ATOM 2247 O O . LEU A 1 300 ? -3.980 11.771 0.250 1.00 88.00 300 LEU A O 1
ATOM 2251 N N . THR A 1 301 ? -6.079 12.459 0.682 1.00 91.94 301 THR A N 1
ATOM 2252 C CA . THR A 1 301 ? -6.529 11.235 1.337 1.00 91.94 301 THR A CA 1
ATOM 2253 C C . THR A 1 301 ? -7.133 10.242 0.333 1.00 91.94 301 THR A C 1
ATOM 2255 O O . THR A 1 301 ? -7.578 10.642 -0.745 1.00 91.94 301 THR A O 1
ATOM 2258 N N . PRO A 1 302 ? -7.210 8.948 0.677 1.00 90.88 302 PRO A N 1
ATOM 2259 C CA . PRO A 1 302 ? -7.887 7.936 -0.133 1.00 90.88 302 PRO A CA 1
ATOM 2260 C C . PRO A 1 302 ? -9.315 8.294 -0.566 1.00 90.88 302 PRO A C 1
ATOM 2262 O O . PRO A 1 302 ? -9.689 7.989 -1.699 1.00 90.88 302 PRO A O 1
ATOM 2265 N N . ARG A 1 303 ? -10.089 8.980 0.285 1.00 87.56 303 ARG A N 1
ATOM 2266 C CA . ARG A 1 303 ? -11.443 9.462 -0.042 1.00 87.56 303 ARG A CA 1
ATOM 2267 C C . ARG A 1 303 ? -11.454 10.602 -1.068 1.00 87.56 303 ARG A C 1
ATOM 2269 O O . ARG A 1 303 ? -12.491 10.905 -1.649 1.00 87.56 303 ARG A O 1
ATOM 2276 N N . GLY A 1 304 ? -10.315 11.246 -1.303 1.00 81.44 304 GLY A N 1
ATOM 2277 C CA . GLY A 1 304 ? -10.197 12.394 -2.196 1.00 81.44 304 GLY A CA 1
ATOM 2278 C C . GLY A 1 304 ? -10.258 13.751 -1.483 1.00 81.44 304 GLY A C 1
ATOM 2279 O O . GLY A 1 304 ? -10.318 14.785 -2.151 1.00 81.44 304 GLY A O 1
ATOM 2280 N N . THR A 1 305 ? -10.215 13.784 -0.146 1.00 84.12 305 THR A N 1
ATOM 2281 C CA . THR A 1 305 ? -10.210 15.037 0.627 1.00 84.12 305 THR A CA 1
ATOM 2282 C C . THR A 1 305 ? -8.796 15.626 0.736 1.00 84.12 305 THR A C 1
ATOM 2284 O O . THR A 1 305 ? -7.815 14.885 0.856 1.00 84.12 305 THR A O 1
ATOM 2287 N N . PRO A 1 306 ? -8.630 16.962 0.696 1.00 84.94 306 PRO A N 1
ATOM 2288 C CA . PRO A 1 306 ? -7.311 17.577 0.812 1.00 84.94 306 PRO A CA 1
ATOM 2289 C C . PRO A 1 306 ? -6.616 17.237 2.139 1.00 84.94 306 PRO A C 1
ATOM 2291 O O . PRO A 1 306 ? -7.041 17.662 3.209 1.00 84.94 306 PRO A O 1
ATOM 2294 N N . GLY A 1 307 ? -5.488 16.535 2.054 1.00 84.94 307 GLY A N 1
ATOM 2295 C CA . GLY A 1 307 ? -4.578 16.307 3.173 1.00 84.94 307 GLY A CA 1
ATOM 2296 C C . GLY A 1 307 ? -3.521 17.408 3.256 1.00 84.94 307 GLY A C 1
ATOM 2297 O O . GLY A 1 307 ? -3.078 17.952 2.242 1.00 84.94 307 GLY A O 1
ATOM 2298 N N . ARG A 1 308 ? -3.074 17.750 4.465 1.00 89.62 308 ARG A N 1
ATOM 2299 C CA . ARG A 1 308 ? -1.921 18.641 4.661 1.00 89.62 308 ARG A CA 1
ATOM 2300 C C . ARG A 1 308 ? -0.831 17.889 5.410 1.00 89.62 308 ARG A C 1
ATOM 2302 O O . ARG A 1 308 ? -0.999 17.688 6.609 1.00 89.62 308 ARG A O 1
ATOM 2309 N N . PRO A 1 309 ? 0.262 17.475 4.740 1.00 88.62 309 PRO A N 1
ATOM 2310 C CA . PRO A 1 309 ? 1.364 16.802 5.411 1.00 88.62 309 PRO A CA 1
ATOM 2311 C C . PRO A 1 309 ? 1.804 17.550 6.670 1.00 88.62 309 PRO A C 1
ATOM 2313 O O . PRO A 1 309 ? 1.804 18.779 6.671 1.00 88.62 309 PRO A O 1
ATOM 2316 N N . GLU A 1 310 ? 2.176 16.805 7.709 1.00 84.19 310 GLU A N 1
ATOM 2317 C CA . GLU A 1 310 ? 2.517 17.291 9.060 1.00 84.19 310 GLU A CA 1
ATOM 2318 C C . GLU A 1 310 ? 1.348 17.708 9.959 1.00 84.19 310 GLU A C 1
ATOM 2320 O O . GLU A 1 310 ? 1.511 17.682 11.183 1.00 84.19 310 GLU A O 1
ATOM 2325 N N . ASN A 1 311 ? 0.171 18.019 9.408 1.00 91.25 311 ASN A N 1
ATOM 2326 C CA . ASN A 1 311 ? -1.018 18.231 10.229 1.00 91.25 311 ASN A CA 1
ATOM 2327 C C . ASN A 1 311 ? -1.547 16.892 10.749 1.00 91.25 311 ASN A C 1
ATOM 2329 O O . ASN A 1 311 ? -1.532 15.888 10.032 1.00 91.25 311 ASN A O 1
ATOM 2333 N N . HIS A 1 312 ? -2.047 16.891 11.984 1.00 93.19 312 HIS A N 1
ATOM 2334 C CA . HIS A 1 312 ? -2.742 15.736 12.545 1.00 93.19 312 HIS A CA 1
ATOM 2335 C C . HIS A 1 312 ? -4.045 15.483 11.788 1.00 93.19 312 HIS A C 1
ATOM 2337 O O . HIS A 1 312 ? -4.710 16.427 11.356 1.00 93.19 312 HIS A O 1
ATOM 2343 N N . VAL A 1 313 ? -4.383 14.206 11.636 1.00 93.75 313 VAL A N 1
ATOM 2344 C CA . VAL A 1 313 ? -5.708 13.784 11.177 1.00 93.75 313 VAL A CA 1
ATOM 2345 C C . VAL A 1 313 ? -6.746 14.256 12.198 1.00 93.75 313 VAL A C 1
ATOM 2347 O O . VAL A 1 313 ? -6.478 14.271 13.400 1.00 93.75 313 VAL A O 1
ATOM 2350 N N . GLU A 1 314 ? -7.923 14.670 11.732 1.00 93.19 314 GLU A N 1
ATOM 2351 C CA . GLU A 1 314 ? -8.983 15.172 12.610 1.00 93.19 314 GLU A CA 1
ATOM 2352 C C . GLU A 1 314 ? -9.338 14.164 13.715 1.00 93.19 314 GLU A C 1
ATOM 2354 O O . GLU A 1 314 ? -9.468 12.965 13.472 1.00 93.19 314 GLU A O 1
ATOM 2359 N N . GLY A 1 315 ? -9.480 14.652 14.949 1.00 90.44 315 GLY A N 1
ATOM 2360 C CA . GLY A 1 315 ? -9.751 13.818 16.123 1.00 90.44 315 GLY A CA 1
ATOM 2361 C C . GLY A 1 315 ? -8.532 13.066 16.664 1.00 90.44 315 GLY A C 1
ATOM 2362 O O . GLY A 1 315 ? -8.638 12.429 17.711 1.00 90.44 315 GLY A O 1
ATOM 2363 N N . MET A 1 316 ? -7.370 13.153 16.009 1.00 88.88 316 MET A N 1
ATOM 2364 C CA . MET A 1 316 ? -6.134 12.620 16.565 1.00 88.88 316 MET A CA 1
ATOM 2365 C C . MET A 1 316 ? -5.535 13.635 17.554 1.00 88.88 316 MET A C 1
ATOM 2367 O O . MET A 1 316 ? -5.248 14.769 17.159 1.00 88.88 316 MET A O 1
ATOM 2371 N N . PRO A 1 317 ? -5.356 13.279 18.839 1.00 71.50 317 PRO A N 1
ATOM 2372 C CA . PRO A 1 317 ? -4.912 14.228 19.853 1.00 71.50 317 PRO A CA 1
ATOM 2373 C C . PRO A 1 317 ? -3.468 14.684 19.607 1.00 71.50 317 PRO A C 1
ATOM 2375 O O . PRO A 1 317 ? -2.507 13.924 19.740 1.00 71.50 317 PRO A O 1
ATOM 2378 N N . ALA A 1 318 ? -3.313 15.955 19.231 1.00 66.81 318 ALA A N 1
ATOM 2379 C CA . ALA A 1 318 ? -2.011 16.566 19.007 1.00 66.81 318 ALA A CA 1
ATOM 2380 C C . ALA A 1 318 ? -1.213 16.609 20.323 1.00 66.81 318 ALA A C 1
ATOM 2382 O O . ALA A 1 318 ? -1.653 17.218 21.293 1.00 66.81 318 ALA A O 1
ATOM 2383 N N . GLY A 1 319 ? -0.031 15.989 20.339 1.00 72.38 319 GLY A N 1
ATOM 2384 C CA . GLY A 1 319 ? 0.836 15.912 21.525 1.00 72.38 319 GLY A CA 1
ATOM 2385 C C . GLY A 1 319 ? 0.738 14.600 22.312 1.00 72.38 319 GLY A C 1
ATOM 2386 O O . GLY A 1 319 ? 1.696 14.257 23.003 1.00 72.38 319 GLY A O 1
ATOM 2387 N N . ASP A 1 320 ? -0.331 13.821 22.127 1.00 84.12 320 ASP A N 1
ATOM 2388 C CA . ASP A 1 320 ? -0.485 12.499 22.759 1.00 84.12 320 ASP A CA 1
ATOM 2389 C C . ASP A 1 320 ? 0.319 11.412 22.031 1.00 84.12 320 ASP A C 1
ATOM 2391 O O . ASP A 1 320 ? 0.634 10.378 22.616 1.00 84.12 320 ASP A O 1
ATOM 2395 N N . VAL A 1 321 ? 0.669 11.634 20.759 1.00 92.94 321 VAL A N 1
ATOM 2396 C CA . VAL A 1 321 ? 1.467 10.702 19.952 1.00 92.94 321 VAL A CA 1
ATOM 2397 C C . VAL A 1 321 ? 2.799 11.343 19.580 1.00 92.94 321 VAL A C 1
ATOM 2399 O O . VAL A 1 321 ? 2.857 12.345 18.866 1.00 92.94 321 VAL A O 1
ATOM 2402 N N . VAL A 1 322 ? 3.895 10.737 20.032 1.00 94.50 322 VAL A N 1
ATOM 2403 C CA . VAL A 1 322 ? 5.264 11.158 19.710 1.00 94.50 322 VAL A CA 1
ATOM 2404 C C . VAL A 1 322 ? 5.933 10.108 18.837 1.00 94.50 322 VAL A C 1
ATOM 2406 O O . VAL A 1 322 ? 5.840 8.915 19.108 1.00 94.50 322 VAL A O 1
ATOM 2409 N N . VAL A 1 323 ? 6.657 10.543 17.805 1.00 96.06 323 VAL A N 1
ATOM 2410 C CA . VAL A 1 323 ? 7.406 9.645 16.916 1.00 96.06 323 VAL A CA 1
ATOM 2411 C C . VAL A 1 323 ? 8.905 9.833 17.111 1.00 96.06 323 VAL A C 1
ATOM 2413 O O . VAL A 1 323 ? 9.441 10.922 16.909 1.00 96.06 323 VAL A O 1
ATOM 2416 N N . VAL A 1 324 ? 9.597 8.747 17.447 1.00 96.44 324 VAL A N 1
ATOM 2417 C CA . VAL A 1 324 ? 11.057 8.668 17.519 1.00 96.44 324 VAL A CA 1
ATOM 2418 C C . VAL A 1 324 ? 11.558 7.932 16.281 1.00 96.44 324 VAL A C 1
ATOM 2420 O O . VAL A 1 324 ? 11.381 6.724 16.143 1.00 96.44 324 VAL A O 1
ATOM 2423 N N . GLN A 1 325 ? 12.196 8.665 15.369 1.00 94.50 325 GLN A N 1
ATOM 2424 C CA . GLN A 1 325 ? 12.780 8.094 14.156 1.00 94.50 325 GLN A CA 1
ATOM 2425 C C . GLN A 1 325 ? 14.246 7.721 14.377 1.00 94.50 325 GLN A C 1
ATOM 2427 O O . GLN A 1 325 ? 15.065 8.571 14.727 1.00 94.50 325 GLN A O 1
ATOM 2432 N N . MET A 1 326 ? 14.593 6.464 14.107 1.00 92.00 326 MET A N 1
ATOM 2433 C CA . MET A 1 326 ? 15.959 5.954 14.213 1.00 92.00 326 MET A CA 1
ATOM 2434 C C . MET A 1 326 ? 16.496 5.583 12.837 1.00 92.00 326 MET A C 1
ATOM 2436 O O . MET A 1 326 ? 15.898 4.798 12.101 1.00 92.00 326 MET A O 1
ATOM 2440 N N . LYS A 1 327 ? 17.657 6.138 12.490 1.00 89.25 327 LYS A N 1
ATOM 2441 C CA . LYS A 1 327 ? 18.372 5.781 11.263 1.00 89.25 327 LYS A CA 1
ATOM 2442 C C . LYS A 1 327 ? 19.256 4.569 11.524 1.00 89.25 327 LYS A C 1
ATOM 2444 O O . LYS A 1 327 ? 19.998 4.551 12.497 1.00 89.25 327 LYS A O 1
ATOM 2449 N N . THR A 1 328 ? 19.235 3.612 10.606 1.00 87.19 328 THR A N 1
ATOM 2450 C CA . THR A 1 328 ? 20.076 2.399 10.620 1.00 87.19 328 THR A CA 1
ATOM 2451 C C . THR A 1 328 ? 21.346 2.561 9.790 1.00 87.19 328 THR A C 1
ATOM 2453 O O . THR A 1 328 ? 21.985 1.578 9.422 1.00 87.19 328 THR A O 1
ATOM 2456 N N . ARG A 1 329 ? 21.691 3.800 9.420 1.00 86.06 329 ARG A N 1
ATOM 2457 C CA . ARG A 1 329 ? 22.821 4.117 8.546 1.00 86.06 329 ARG A CA 1
ATOM 2458 C C . ARG A 1 329 ? 23.571 5.346 9.046 1.00 86.06 329 ARG A C 1
ATOM 2460 O O . ARG A 1 329 ? 22.955 6.344 9.431 1.00 86.06 329 ARG A O 1
ATOM 2467 N N . SER A 1 330 ? 24.897 5.288 8.992 1.00 82.62 330 SER A N 1
ATOM 2468 C CA . SER A 1 330 ? 25.781 6.424 9.254 1.00 82.62 330 SER A CA 1
ATOM 2469 C C . SER A 1 330 ? 25.684 7.456 8.126 1.00 82.62 330 SER A C 1
ATOM 2471 O O . SER A 1 330 ? 25.056 7.218 7.092 1.00 82.62 330 SER A O 1
ATOM 2473 N N . LYS A 1 331 ? 26.350 8.610 8.273 1.00 78.06 331 LYS A N 1
ATOM 2474 C CA . LYS A 1 331 ? 26.425 9.608 7.191 1.00 78.06 331 LYS A CA 1
ATOM 2475 C C . LYS A 1 331 ? 27.080 9.062 5.913 1.00 78.06 331 LYS A C 1
ATOM 2477 O O . LYS A 1 331 ? 26.728 9.550 4.844 1.00 78.06 331 LYS A O 1
ATOM 2482 N N . SER A 1 332 ? 27.971 8.072 6.028 1.00 70.75 332 SER A N 1
ATOM 2483 C CA . SER A 1 332 ? 28.639 7.402 4.903 1.00 70.75 332 SER A CA 1
ATOM 2484 C C . SER A 1 332 ? 27.841 6.229 4.321 1.00 70.75 332 SER A C 1
ATOM 2486 O O . SER A 1 332 ? 28.293 5.608 3.367 1.00 70.75 332 SER A O 1
ATOM 2488 N N . GLY A 1 333 ? 26.664 5.914 4.875 1.00 76.12 333 GLY A N 1
ATOM 2489 C CA . GLY A 1 333 ? 25.853 4.779 4.433 1.00 76.12 333 GLY A CA 1
ATOM 2490 C C . GLY A 1 333 ? 26.271 3.428 5.025 1.00 76.12 333 GLY A C 1
ATOM 2491 O O . GLY A 1 333 ? 25.692 2.413 4.647 1.00 76.12 333 GLY A O 1
ATOM 2492 N N . ALA A 1 334 ? 27.212 3.387 5.973 1.00 82.06 334 ALA A N 1
ATOM 2493 C CA . ALA A 1 334 ? 27.519 2.165 6.726 1.00 82.06 334 ALA A CA 1
ATOM 2494 C C . ALA A 1 334 ? 26.344 1.784 7.640 1.00 82.06 334 ALA A C 1
ATOM 2496 O O . ALA A 1 334 ? 25.649 2.678 8.133 1.00 82.06 334 ALA A O 1
ATOM 2497 N N . PHE A 1 335 ? 26.100 0.489 7.852 1.00 84.44 335 PHE A N 1
ATOM 2498 C CA . PHE A 1 335 ? 25.027 0.029 8.737 1.00 84.44 335 PHE A CA 1
ATOM 2499 C C . PHE A 1 335 ? 25.312 0.431 10.192 1.00 84.44 335 PHE A C 1
ATOM 2501 O O . PHE A 1 335 ? 26.437 0.328 10.668 1.00 84.44 335 PHE A O 1
ATOM 2508 N N . LEU A 1 336 ? 24.284 0.902 10.898 1.00 86.06 336 LEU A N 1
ATOM 2509 C CA . LEU A 1 336 ? 24.332 1.214 12.323 1.00 86.06 336 LEU A CA 1
ATOM 2510 C C . LEU A 1 336 ? 23.284 0.364 13.052 1.00 86.06 336 LEU A C 1
ATOM 2512 O O . LEU A 1 336 ? 22.086 0.618 12.873 1.00 86.06 336 LEU A O 1
ATOM 2516 N N . PRO A 1 337 ? 23.711 -0.620 13.866 1.00 86.12 337 PRO A N 1
ATOM 2517 C CA . PRO A 1 337 ? 22.826 -1.316 14.792 1.00 86.12 337 PRO A CA 1
ATOM 2518 C C . PRO A 1 337 ? 22.091 -0.306 15.683 1.00 86.12 337 PRO A C 1
ATOM 2520 O O . PRO A 1 337 ? 22.677 0.680 16.134 1.00 86.12 337 PRO A O 1
ATOM 2523 N N . CYS A 1 338 ? 20.797 -0.523 15.914 1.00 89.88 338 CYS A N 1
ATOM 2524 C CA . CYS A 1 338 ? 19.958 0.393 16.692 1.00 89.88 338 CYS A CA 1
ATOM 2525 C C . CYS A 1 338 ? 19.339 -0.266 17.928 1.00 89.88 338 CYS A C 1
ATOM 2527 O O . CYS A 1 338 ? 18.477 0.329 18.561 1.00 89.88 338 CYS A O 1
ATOM 2529 N N . GLU A 1 339 ? 19.766 -1.474 18.287 1.00 92.06 339 GLU A N 1
ATOM 2530 C CA . GLU A 1 339 ? 19.239 -2.262 19.400 1.00 92.06 339 GLU A CA 1
ATOM 2531 C C . GLU A 1 339 ? 19.270 -1.494 20.720 1.00 92.06 339 GLU A C 1
ATOM 2533 O O . GLU A 1 339 ? 18.233 -1.337 21.361 1.00 92.06 339 GLU A O 1
ATOM 2538 N N . ASP A 1 340 ? 20.428 -0.955 21.102 1.00 94.38 340 ASP A N 1
ATOM 2539 C CA . ASP A 1 340 ? 20.571 -0.203 22.354 1.00 94.38 340 ASP A CA 1
ATOM 2540 C C . ASP A 1 340 ? 19.786 1.110 22.334 1.00 94.38 340 ASP A C 1
ATOM 2542 O O . ASP A 1 340 ? 19.216 1.514 23.349 1.00 94.38 340 ASP A O 1
ATOM 2546 N N . LEU A 1 341 ? 19.684 1.749 21.163 1.00 94.69 341 LEU A N 1
ATOM 2547 C CA . LEU A 1 341 ? 18.859 2.943 20.982 1.00 94.69 341 LEU A CA 1
ATOM 2548 C C . LEU A 1 341 ? 17.373 2.617 21.149 1.00 94.69 341 LEU A C 1
ATOM 2550 O O . LEU A 1 341 ? 16.665 3.366 21.820 1.00 94.69 341 LEU A O 1
ATOM 2554 N N . VAL A 1 342 ? 16.911 1.492 20.593 1.00 96.62 342 VAL A N 1
ATOM 2555 C CA . VAL A 1 342 ? 15.541 0.994 20.765 1.00 96.62 342 VAL A CA 1
ATOM 2556 C C . VAL A 1 342 ? 15.280 0.692 22.237 1.00 96.62 342 VAL A C 1
ATOM 2558 O O . VAL A 1 342 ? 14.321 1.232 22.781 1.00 96.62 342 VAL A O 1
ATOM 2561 N N . ARG A 1 343 ? 16.147 -0.077 22.916 1.00 97.06 343 ARG A N 1
ATOM 2562 C CA . ARG A 1 343 ? 16.001 -0.370 24.356 1.00 97.06 343 ARG A CA 1
ATOM 2563 C C . ARG A 1 343 ? 15.907 0.908 25.184 1.00 97.06 343 ARG A C 1
ATOM 2565 O O . ARG A 1 343 ? 15.006 1.045 26.006 1.00 97.06 343 ARG A O 1
ATOM 2572 N N . SER A 1 344 ? 16.813 1.854 24.942 1.00 96.81 344 SER A N 1
ATOM 2573 C CA . SER A 1 344 ? 16.858 3.131 25.654 1.00 96.81 344 SER A CA 1
ATOM 2574 C C . SER A 1 344 ? 15.598 3.966 25.415 1.00 96.81 344 SER A C 1
ATOM 2576 O O . SER A 1 344 ? 15.007 4.473 26.367 1.00 96.81 344 SER A O 1
ATOM 2578 N N . ALA A 1 345 ? 15.126 4.061 24.168 1.00 96.69 345 ALA A N 1
ATOM 2579 C CA . ALA A 1 345 ? 13.917 4.812 23.837 1.00 96.69 345 ALA A CA 1
ATOM 2580 C C . ALA A 1 345 ? 12.649 4.176 24.426 1.00 96.69 345 ALA A C 1
ATOM 2582 O O . ALA A 1 345 ? 11.830 4.898 24.995 1.00 96.69 345 ALA A O 1
ATOM 2583 N N . VAL A 1 346 ? 12.510 2.845 24.348 1.00 97.50 346 VAL A N 1
ATOM 2584 C CA . VAL A 1 346 ? 11.402 2.105 24.979 1.00 97.50 346 VAL A CA 1
ATOM 2585 C C . VAL A 1 346 ? 11.418 2.333 26.488 1.00 97.50 346 VAL A C 1
ATOM 2587 O O . VAL A 1 346 ? 10.403 2.721 27.066 1.00 97.50 346 VAL A O 1
ATOM 2590 N N . HIS A 1 347 ? 12.577 2.140 27.125 1.00 97.19 347 HIS A N 1
ATOM 2591 C CA . HIS A 1 347 ? 12.724 2.318 28.564 1.00 97.19 347 HIS A CA 1
ATOM 2592 C C . HIS A 1 347 ? 12.393 3.746 28.988 1.00 97.19 347 HIS A C 1
ATOM 2594 O O . HIS A 1 347 ? 11.613 3.941 29.914 1.00 97.19 347 HIS A O 1
ATOM 2600 N N . LYS A 1 348 ? 12.931 4.746 28.287 1.00 95.88 348 LYS A N 1
ATOM 2601 C CA . LYS A 1 348 ? 12.657 6.155 28.567 1.00 95.88 348 LYS A CA 1
ATOM 2602 C C . LYS A 1 348 ? 11.162 6.465 28.481 1.00 95.88 348 LYS A C 1
ATOM 2604 O O . LYS A 1 348 ? 10.637 7.091 29.391 1.00 95.88 348 LYS A O 1
ATOM 2609 N N . ALA A 1 349 ? 10.487 6.020 27.422 1.00 94.81 349 ALA A N 1
ATOM 2610 C CA . ALA A 1 349 ? 9.068 6.304 27.224 1.00 94.81 349 ALA A CA 1
ATOM 2611 C C . ALA A 1 349 ? 8.176 5.647 28.295 1.00 94.81 349 ALA A C 1
ATOM 2613 O O . ALA A 1 349 ? 7.273 6.294 28.814 1.00 94.81 349 ALA A O 1
ATOM 2614 N N . LEU A 1 350 ? 8.450 4.392 28.670 1.00 96.00 350 LEU A N 1
ATOM 2615 C CA . LEU A 1 350 ? 7.608 3.638 29.613 1.00 96.00 350 LEU A CA 1
ATOM 2616 C C . LEU A 1 350 ? 7.947 3.864 31.091 1.00 96.00 350 LEU A C 1
ATOM 2618 O O . LEU A 1 350 ? 7.112 3.594 31.953 1.00 96.00 350 LEU A O 1
ATOM 2622 N N . SER A 1 351 ? 9.156 4.336 31.405 1.00 93.69 351 SER A N 1
ATOM 2623 C CA . SER A 1 351 ? 9.532 4.695 32.779 1.00 93.69 351 SER A CA 1
ATOM 2624 C C . SER A 1 351 ? 8.953 6.046 33.207 1.00 93.69 351 SER A C 1
ATOM 2626 O O . SER A 1 351 ? 8.807 6.286 34.401 1.00 93.69 351 SER A O 1
ATOM 2628 N N . SER A 1 352 ? 8.619 6.929 32.258 1.00 86.69 352 SER A N 1
ATOM 2629 C CA . SER A 1 352 ? 8.073 8.259 32.556 1.00 86.69 352 SER A CA 1
ATOM 2630 C C . SER A 1 352 ? 6.592 8.250 32.932 1.00 86.69 352 SER A C 1
ATOM 2632 O O . SER A 1 352 ? 6.169 9.124 33.682 1.00 86.69 352 SER A O 1
ATOM 2634 N N . CYS A 1 353 ? 5.809 7.289 32.437 1.00 92.06 353 CYS A N 1
ATOM 2635 C CA . CYS A 1 353 ? 4.377 7.217 32.707 1.00 92.06 353 CYS A CA 1
ATOM 2636 C C . CYS A 1 353 ? 3.886 5.757 32.695 1.00 92.06 353 CYS A C 1
ATOM 2638 O O . CYS A 1 353 ? 4.103 5.041 31.713 1.00 92.06 353 CYS A O 1
ATOM 2640 N N . PRO A 1 354 ? 3.216 5.281 33.764 1.00 93.38 354 PRO A N 1
ATOM 2641 C CA . PRO A 1 354 ? 2.803 3.886 33.870 1.00 93.38 354 PRO A CA 1
ATOM 2642 C C . PRO A 1 354 ? 1.703 3.494 32.876 1.00 93.38 354 PRO A C 1
ATOM 2644 O O . PRO A 1 354 ? 1.598 2.309 32.563 1.00 93.38 354 PRO A O 1
ATOM 2647 N N . THR A 1 355 ? 0.928 4.460 32.377 1.00 95.88 355 THR A N 1
ATOM 2648 C CA . THR A 1 355 ? -0.230 4.263 31.487 1.00 95.88 355 THR A CA 1
ATOM 2649 C C . THR A 1 355 ? 0.086 4.513 30.009 1.00 95.88 355 THR A C 1
ATOM 2651 O O . THR A 1 355 ? -0.756 4.246 29.152 1.00 95.88 355 THR A O 1
ATOM 2654 N N . SER A 1 356 ? 1.295 4.988 29.690 1.00 96.31 356 SER A N 1
ATOM 2655 C CA . SER A 1 356 ? 1.744 5.167 28.308 1.00 96.31 356 SER A CA 1
ATOM 2656 C C . SER A 1 356 ? 2.021 3.830 27.620 1.00 96.31 356 SER A C 1
ATOM 2658 O O . SER A 1 356 ? 2.418 2.840 28.241 1.00 96.31 356 SER A O 1
ATOM 2660 N N . VAL A 1 357 ? 1.849 3.826 26.301 1.00 97.94 357 VAL A N 1
ATOM 2661 C CA . VAL A 1 357 ? 2.091 2.683 25.420 1.00 97.94 357 VAL A CA 1
ATOM 2662 C C . VAL A 1 357 ? 3.202 3.033 24.432 1.00 97.94 357 VAL A C 1
ATOM 2664 O O . VAL A 1 357 ? 3.274 4.142 23.906 1.00 97.94 357 VAL A O 1
ATOM 2667 N N . VAL A 1 358 ? 4.084 2.080 24.149 1.00 98.44 358 VAL A N 1
ATOM 2668 C CA . VAL A 1 358 ? 5.109 2.220 23.110 1.00 98.44 358 VAL A CA 1
ATOM 2669 C C . VAL A 1 358 ? 4.784 1.305 21.942 1.00 98.44 358 VAL A C 1
ATOM 2671 O O . VAL A 1 358 ? 4.504 0.125 22.135 1.00 98.44 358 VAL A O 1
ATOM 2674 N N . VAL A 1 359 ? 4.872 1.843 20.728 1.00 98.44 359 VAL 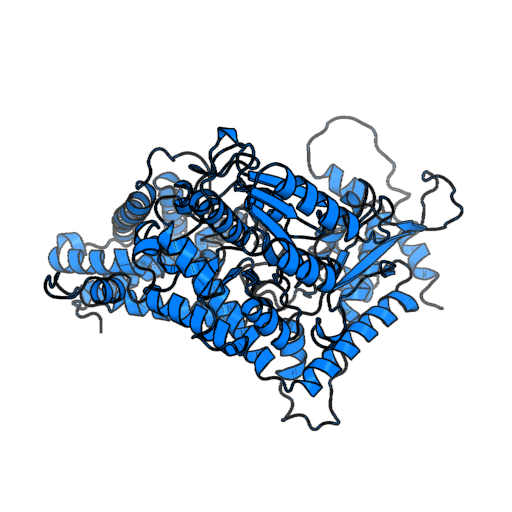A N 1
ATOM 2675 C CA . VAL A 1 359 ? 4.792 1.082 19.477 1.00 98.44 359 VAL A CA 1
ATOM 2676 C C . VAL A 1 359 ? 6.201 0.954 18.910 1.00 98.44 359 VAL A C 1
ATOM 2678 O O . VAL A 1 359 ? 6.815 1.959 18.567 1.00 98.44 359 VAL A O 1
ATOM 2681 N N . VAL A 1 360 ? 6.739 -0.259 18.800 1.00 98.31 360 VAL A N 1
ATOM 2682 C CA . VAL A 1 360 ? 8.055 -0.508 18.187 1.00 98.31 360 VAL A CA 1
ATOM 2683 C C . VAL A 1 360 ? 7.870 -1.135 16.819 1.00 98.31 360 VAL A C 1
ATOM 2685 O O . VAL A 1 360 ? 7.262 -2.199 16.699 1.00 98.31 360 VAL A O 1
ATOM 2688 N N . HIS A 1 361 ? 8.439 -0.498 15.798 1.00 97.50 361 HIS A N 1
ATOM 2689 C CA . HIS A 1 361 ? 8.442 -1.040 14.447 1.00 97.50 361 HIS A CA 1
ATOM 2690 C C . HIS A 1 361 ? 9.606 -2.011 14.277 1.00 97.50 361 HIS A C 1
ATOM 2692 O O . HIS A 1 361 ? 10.767 -1.656 14.482 1.00 97.50 361 HIS A O 1
ATOM 2698 N N . PHE A 1 362 ? 9.284 -3.230 13.869 1.00 96.00 362 PHE A N 1
ATOM 2699 C CA . PHE A 1 362 ? 10.203 -4.189 13.293 1.00 96.00 362 PHE A CA 1
ATOM 2700 C C . PHE A 1 362 ? 10.087 -4.139 11.778 1.00 96.00 362 PHE A C 1
ATOM 2702 O O . PHE A 1 362 ? 9.064 -4.500 11.210 1.00 96.00 362 PHE A O 1
ATOM 2709 N N . VAL A 1 363 ? 11.141 -3.689 11.112 1.00 94.75 363 VAL A N 1
ATOM 2710 C CA . VAL A 1 363 ? 11.199 -3.626 9.655 1.00 94.75 363 VAL A CA 1
ATOM 2711 C C . VAL A 1 363 ? 11.716 -4.961 9.145 1.00 94.75 363 VAL A C 1
ATOM 2713 O O . VAL A 1 363 ? 12.905 -5.252 9.265 1.00 94.75 363 VAL A O 1
ATOM 2716 N N . ALA A 1 364 ? 10.826 -5.765 8.566 1.00 92.81 364 ALA A N 1
ATOM 2717 C CA . ALA A 1 364 ? 11.130 -7.066 7.985 1.00 92.81 364 ALA A CA 1
ATOM 2718 C C . ALA A 1 364 ? 11.504 -6.898 6.501 1.00 92.81 364 ALA A C 1
ATOM 2720 O O . ALA A 1 364 ? 10.753 -7.251 5.588 1.00 92.81 364 ALA A O 1
ATOM 2721 N N . GLY A 1 365 ? 12.677 -6.301 6.270 1.00 89.44 365 GLY A N 1
ATOM 2722 C CA . GLY A 1 365 ? 13.192 -5.968 4.944 1.00 89.44 365 GLY A CA 1
ATOM 2723 C C . GLY A 1 365 ? 12.897 -4.520 4.549 1.00 89.44 365 GLY A C 1
ATOM 2724 O O . GLY A 1 365 ? 11.850 -4.202 3.986 1.00 89.44 365 GLY A O 1
ATOM 2725 N N . SER A 1 366 ? 13.858 -3.629 4.799 1.00 90.75 366 SER A N 1
ATOM 2726 C CA . SER A 1 366 ? 13.800 -2.227 4.373 1.00 90.75 366 SER A CA 1
ATOM 2727 C C . SER A 1 366 ? 13.877 -2.098 2.845 1.00 90.75 366 SER A C 1
ATOM 2729 O O . SER A 1 366 ? 14.064 -3.070 2.110 1.00 90.75 366 SER A O 1
ATOM 2731 N N . LYS A 1 367 ? 13.831 -0.869 2.319 1.00 89.56 367 LYS A N 1
ATOM 2732 C CA . LYS A 1 367 ? 14.140 -0.608 0.904 1.00 89.56 367 LYS A CA 1
ATOM 2733 C C . LYS A 1 367 ? 15.522 -1.103 0.470 1.00 89.56 367 LYS A C 1
ATOM 2735 O O . LYS A 1 367 ? 15.705 -1.242 -0.733 1.00 89.56 367 LYS A O 1
ATOM 2740 N N . THR A 1 368 ? 16.467 -1.331 1.382 1.00 88.06 368 THR A N 1
ATOM 2741 C CA . THR A 1 368 ? 17.766 -1.953 1.077 1.00 88.06 368 THR A CA 1
ATOM 2742 C C . THR A 1 368 ? 17.872 -3.395 1.579 1.00 88.06 368 THR A C 1
ATOM 2744 O O . THR A 1 368 ? 18.927 -3.989 1.430 1.00 88.06 368 THR A O 1
ATOM 2747 N N . GLY A 1 369 ? 16.807 -3.974 2.141 1.00 87.56 369 GLY A N 1
ATOM 2748 C CA . GLY A 1 369 ? 16.799 -5.345 2.663 1.00 87.56 369 GLY A CA 1
ATOM 2749 C C . GLY A 1 369 ? 17.262 -5.489 4.115 1.00 87.56 369 GLY A C 1
ATOM 2750 O O . GLY A 1 369 ? 17.440 -6.609 4.587 1.00 87.56 369 GLY A O 1
ATOM 2751 N N . ILE A 1 370 ? 17.425 -4.381 4.851 1.00 86.81 370 ILE A N 1
ATOM 2752 C CA . ILE A 1 370 ? 17.756 -4.432 6.283 1.00 86.81 370 ILE A CA 1
ATOM 2753 C C . ILE A 1 370 ? 16.592 -5.028 7.075 1.00 86.81 370 ILE A C 1
ATOM 2755 O O . ILE A 1 370 ? 15.452 -4.592 6.906 1.00 86.81 370 ILE A O 1
ATOM 2759 N N . CYS A 1 371 ? 16.898 -5.946 7.991 1.00 90.88 371 CYS A N 1
ATOM 2760 C CA . CYS A 1 371 ? 15.985 -6.338 9.063 1.00 90.88 371 CYS A CA 1
ATOM 2761 C C . CYS A 1 371 ? 16.415 -5.690 10.383 1.00 90.88 371 CYS A C 1
ATOM 2763 O O . CYS A 1 371 ? 17.564 -5.846 10.800 1.00 90.88 371 CYS A O 1
ATOM 2765 N N . SER A 1 372 ? 15.526 -4.922 11.018 1.00 91.31 372 SER A N 1
ATOM 2766 C CA . SER A 1 372 ? 15.860 -4.180 12.242 1.00 91.31 372 SER A CA 1
ATOM 2767 C C . SER A 1 372 ? 14.614 -3.786 13.054 1.00 91.31 372 SER A C 1
ATOM 2769 O O . SER A 1 372 ? 13.594 -3.486 12.435 1.00 91.31 372 SER A O 1
ATOM 2771 N N . PRO A 1 373 ? 14.674 -3.734 14.403 1.00 93.25 373 PRO A N 1
ATOM 2772 C CA . PRO A 1 373 ? 15.759 -4.273 15.231 1.00 93.25 373 PRO A CA 1
ATOM 2773 C C . PRO A 1 373 ? 15.782 -5.810 15.160 1.00 93.25 373 PRO A C 1
ATOM 2775 O O . PRO A 1 373 ? 15.004 -6.418 14.428 1.00 93.25 373 PRO A O 1
ATOM 2778 N N . SER A 1 374 ? 16.684 -6.462 15.894 1.00 90.69 374 SER A N 1
ATOM 2779 C CA . SER A 1 374 ? 16.668 -7.929 15.983 1.00 90.69 374 SER A CA 1
ATOM 2780 C C . SER A 1 374 ? 15.423 -8.465 16.705 1.00 90.69 374 SER A C 1
ATOM 2782 O O . SER A 1 374 ? 14.915 -7.836 17.636 1.00 90.69 374 SER A O 1
ATOM 2784 N N . GLU A 1 375 ? 14.967 -9.665 16.328 1.00 91.38 375 GLU A N 1
ATOM 2785 C CA . GLU A 1 375 ? 13.832 -10.337 16.983 1.00 91.38 375 GLU A CA 1
ATOM 2786 C C . GLU A 1 375 ? 14.070 -10.548 18.489 1.00 91.38 375 GLU A C 1
ATOM 2788 O O . GLU A 1 375 ? 13.140 -10.430 19.284 1.00 91.38 375 GLU A O 1
ATOM 2793 N N . ASN A 1 376 ? 15.326 -10.773 18.893 1.00 92.00 376 ASN A N 1
ATOM 2794 C CA . ASN A 1 376 ? 15.713 -10.942 20.296 1.00 92.00 376 ASN A CA 1
ATOM 2795 C C . ASN A 1 376 ? 15.409 -9.696 21.137 1.00 92.00 376 ASN A C 1
ATOM 2797 O O . ASN A 1 376 ? 14.896 -9.824 22.244 1.00 92.00 376 ASN A O 1
ATOM 2801 N N . VAL A 1 377 ? 15.662 -8.493 20.607 1.00 94.31 377 VAL A N 1
ATOM 2802 C CA . VAL A 1 377 ? 15.324 -7.241 21.309 1.00 94.31 377 VAL A CA 1
ATOM 2803 C C . VAL A 1 377 ? 13.818 -7.094 21.475 1.00 94.31 377 VAL A C 1
ATOM 2805 O O . VAL A 1 377 ? 13.354 -6.654 22.524 1.00 94.31 377 VAL A O 1
ATOM 2808 N N . LEU A 1 378 ? 13.037 -7.483 20.467 1.00 94.75 378 LEU A N 1
ATOM 2809 C CA . LEU A 1 378 ? 11.577 -7.425 20.549 1.00 94.75 378 LEU A CA 1
ATOM 2810 C C . LEU A 1 378 ? 11.046 -8.397 21.606 1.00 94.75 378 LEU A C 1
ATOM 2812 O O . LEU A 1 378 ? 10.192 -8.015 22.405 1.00 94.75 378 LEU A O 1
ATOM 2816 N N . ALA A 1 379 ? 11.570 -9.626 21.637 1.00 94.44 379 ALA A N 1
ATOM 2817 C CA . ALA A 1 379 ? 11.211 -10.632 22.634 1.00 94.44 379 ALA A CA 1
ATOM 2818 C C . ALA A 1 379 ? 11.563 -10.169 24.059 1.00 94.44 379 ALA A C 1
ATOM 2820 O O . ALA A 1 379 ? 10.702 -10.195 24.938 1.00 94.44 379 ALA A O 1
ATOM 2821 N N . GLU A 1 380 ? 12.785 -9.661 24.258 1.00 95.75 380 GLU A N 1
ATOM 2822 C CA . GLU A 1 380 ? 13.271 -9.098 25.526 1.00 95.75 380 GLU A CA 1
ATOM 2823 C C . GLU A 1 380 ? 12.352 -7.971 26.028 1.00 95.75 380 GLU A C 1
ATOM 2825 O O . GLU A 1 380 ? 11.864 -7.996 27.162 1.00 95.75 380 GLU A O 1
ATOM 2830 N N . MET A 1 381 ? 12.066 -6.982 25.174 1.00 95.94 381 MET A N 1
ATOM 2831 C CA . MET A 1 381 ? 11.240 -5.834 25.552 1.00 95.94 381 MET A CA 1
ATOM 2832 C C . MET A 1 381 ? 9.784 -6.237 25.807 1.00 95.94 381 MET A C 1
ATOM 2834 O O . MET A 1 381 ? 9.173 -5.734 26.750 1.00 95.94 381 MET A O 1
ATOM 2838 N N . ARG A 1 382 ? 9.223 -7.169 25.026 1.00 95.31 382 ARG A N 1
ATOM 2839 C CA . ARG A 1 382 ? 7.862 -7.673 25.261 1.00 95.31 382 ARG A CA 1
ATOM 2840 C C . ARG A 1 382 ? 7.743 -8.415 26.579 1.00 95.31 382 ARG A C 1
ATOM 2842 O O . ARG A 1 382 ? 6.787 -8.171 27.311 1.00 95.31 382 ARG A O 1
ATOM 2849 N N . GLN A 1 383 ? 8.709 -9.273 26.898 1.00 95.69 383 GLN A N 1
ATOM 2850 C CA . GLN A 1 383 ? 8.741 -9.975 28.178 1.00 95.69 383 GLN A CA 1
ATOM 2851 C C . GLN A 1 383 ? 8.779 -8.987 29.352 1.00 95.69 383 GLN A C 1
ATOM 2853 O O . GLN A 1 383 ? 8.135 -9.214 30.372 1.00 95.69 383 GLN A O 1
ATOM 2858 N N . ARG A 1 384 ? 9.499 -7.870 29.197 1.00 96.50 384 ARG A N 1
ATOM 2859 C CA . ARG A 1 384 ? 9.651 -6.853 30.242 1.00 96.50 384 ARG A CA 1
ATOM 2860 C C . ARG A 1 384 ? 8.439 -5.932 30.411 1.00 96.50 384 ARG A C 1
ATOM 2862 O O . ARG A 1 384 ? 8.114 -5.571 31.539 1.00 96.50 384 ARG A O 1
ATOM 2869 N N . TYR A 1 385 ? 7.820 -5.490 29.317 1.00 97.25 385 TYR A N 1
ATOM 2870 C CA . TYR A 1 385 ? 6.821 -4.411 29.342 1.00 97.25 385 TYR A CA 1
ATOM 2871 C C . TYR A 1 385 ? 5.378 -4.866 29.099 1.00 97.25 385 TYR A C 1
ATOM 2873 O O . TYR A 1 385 ? 4.456 -4.083 29.344 1.00 97.25 385 TYR A O 1
ATOM 2881 N N . GLY A 1 386 ? 5.173 -6.117 28.676 1.00 95.50 386 GLY A N 1
ATOM 2882 C CA . GLY A 1 386 ? 3.851 -6.718 28.518 1.00 95.50 386 GLY A CA 1
ATOM 2883 C C . GLY A 1 386 ? 2.946 -5.916 27.582 1.00 95.50 386 GLY A C 1
ATOM 2884 O O . GLY A 1 386 ? 3.364 -5.490 26.507 1.00 95.50 386 GLY A O 1
ATOM 2885 N N . GLU A 1 387 ? 1.701 -5.683 28.003 1.00 95.44 387 GLU A N 1
ATOM 2886 C CA . GLU A 1 387 ? 0.676 -5.019 27.184 1.00 95.44 387 GLU A CA 1
ATOM 2887 C C . GLU A 1 387 ? 1.010 -3.568 26.798 1.00 95.44 387 GLU A C 1
ATOM 2889 O O . GLU A 1 387 ? 0.478 -3.068 25.807 1.00 95.44 387 GLU A O 1
ATOM 2894 N N . ARG A 1 388 ? 1.926 -2.908 27.521 1.00 97.75 388 ARG A N 1
ATOM 2895 C CA . ARG A 1 388 ? 2.364 -1.530 27.232 1.00 97.75 388 ARG A CA 1
ATOM 2896 C C . ARG A 1 388 ? 3.326 -1.428 26.050 1.00 97.75 388 ARG A C 1
ATOM 2898 O O . ARG A 1 388 ? 3.662 -0.321 25.640 1.00 97.75 388 ARG A O 1
ATOM 2905 N N . LEU A 1 389 ? 3.771 -2.557 25.501 1.00 98.06 389 LEU A N 1
ATOM 2906 C CA . LEU A 1 389 ? 4.594 -2.606 24.300 1.00 98.06 389 LEU A CA 1
ATOM 2907 C C . LEU A 1 389 ? 3.832 -3.287 23.161 1.00 98.06 389 LEU A C 1
ATOM 2909 O O . LEU A 1 389 ? 3.592 -4.493 23.177 1.00 98.06 389 LEU A O 1
ATOM 2913 N N . LEU A 1 390 ? 3.504 -2.510 22.136 1.00 98.12 390 LEU A N 1
ATOM 2914 C CA . LEU A 1 390 ? 2.989 -3.002 20.868 1.00 98.12 390 LEU A CA 1
ATOM 2915 C C . LEU A 1 390 ? 4.143 -3.168 19.882 1.00 98.12 390 LEU A C 1
ATOM 2917 O O . LEU A 1 390 ? 4.967 -2.271 19.720 1.00 98.12 390 LEU A O 1
ATOM 2921 N N . VAL A 1 391 ? 4.191 -4.313 19.205 1.00 98.38 391 VAL A N 1
ATOM 2922 C CA . VAL A 1 391 ? 5.152 -4.555 18.124 1.00 98.38 391 VAL A CA 1
ATOM 2923 C C . VAL A 1 391 ? 4.408 -4.535 16.800 1.00 98.38 391 VAL A C 1
ATOM 2925 O O . VAL A 1 391 ? 3.411 -5.241 16.630 1.00 98.38 391 VAL A O 1
ATOM 2928 N N . VAL A 1 392 ? 4.916 -3.723 15.879 1.00 98.56 392 VAL A N 1
ATOM 2929 C CA . VAL A 1 392 ? 4.419 -3.582 14.512 1.00 98.56 392 VAL A CA 1
ATOM 2930 C C . VAL A 1 392 ? 5.474 -4.131 13.572 1.00 98.56 392 VAL A C 1
ATOM 2932 O O . VAL A 1 392 ? 6.585 -3.619 13.525 1.00 98.56 392 VAL A O 1
ATOM 2935 N N . VAL A 1 393 ? 5.147 -5.172 12.822 1.00 97.94 393 VAL A N 1
ATOM 2936 C CA . VAL A 1 393 ? 6.011 -5.709 11.777 1.00 97.94 393 VAL A CA 1
ATOM 2937 C C . VAL A 1 393 ? 5.691 -5.006 10.465 1.00 97.94 393 VAL A C 1
ATOM 2939 O O . VAL A 1 393 ? 4.652 -5.262 9.860 1.00 97.94 393 VAL A O 1
ATOM 2942 N N . ASP A 1 394 ? 6.595 -4.151 9.994 1.00 97.25 394 ASP A N 1
ATOM 2943 C CA . ASP A 1 394 ? 6.585 -3.672 8.614 1.00 97.25 394 ASP A CA 1
ATOM 2944 C C . ASP A 1 394 ? 7.108 -4.796 7.706 1.00 97.25 394 ASP A C 1
ATOM 2946 O O . ASP A 1 394 ? 8.301 -4.902 7.416 1.00 97.25 394 ASP A O 1
ATOM 2950 N N . ALA A 1 395 ? 6.184 -5.656 7.276 1.00 96.38 395 ALA A N 1
ATOM 2951 C CA . ALA A 1 395 ? 6.381 -6.671 6.248 1.00 96.38 395 ALA A CA 1
ATOM 2952 C C . ALA A 1 395 ? 5.842 -6.186 4.893 1.00 96.38 395 ALA A C 1
ATOM 2954 O O . ALA A 1 395 ? 5.483 -6.989 4.027 1.00 96.38 395 ALA A O 1
ATOM 2955 N N . CYS A 1 396 ? 5.795 -4.870 4.652 1.00 95.69 396 CYS A N 1
ATOM 2956 C CA . CYS A 1 396 ? 5.192 -4.331 3.441 1.00 95.69 396 CYS A CA 1
ATOM 2957 C C . CYS A 1 396 ? 5.967 -4.708 2.169 1.00 95.69 396 CYS A C 1
ATOM 2959 O O . CYS A 1 396 ? 5.433 -4.531 1.076 1.00 95.69 396 CYS A O 1
ATOM 2961 N N . GLN A 1 397 ? 7.223 -5.159 2.249 1.00 93.94 397 GLN A N 1
ATOM 2962 C CA . GLN A 1 397 ? 7.914 -5.761 1.099 1.00 93.94 397 GLN A CA 1
ATOM 2963 C C . GLN A 1 397 ? 7.364 -7.147 0.751 1.00 93.94 397 GLN A C 1
ATOM 2965 O O . GLN A 1 397 ? 7.354 -7.498 -0.427 1.00 93.94 397 GLN A O 1
ATOM 2970 N N . LEU A 1 398 ? 6.899 -7.889 1.762 1.00 94.56 398 LEU A N 1
ATOM 2971 C CA . LEU A 1 398 ? 6.397 -9.262 1.698 1.00 94.56 398 LEU A CA 1
ATOM 2972 C C . LEU A 1 398 ? 7.366 -10.228 0.990 1.00 94.56 398 LEU A C 1
ATOM 2974 O O . LEU A 1 398 ? 6.962 -11.103 0.233 1.00 94.56 398 LEU A O 1
ATOM 2978 N N . ARG A 1 399 ? 8.667 -10.034 1.246 1.00 92.75 399 ARG A N 1
ATOM 2979 C CA . ARG A 1 399 ? 9.795 -10.844 0.744 1.00 92.75 399 ARG A CA 1
ATOM 2980 C C . ARG A 1 399 ? 10.275 -11.822 1.816 1.00 92.75 399 ARG A C 1
ATOM 2982 O O . ARG A 1 399 ? 11.473 -11.972 2.040 1.00 92.75 399 ARG A O 1
ATOM 2989 N N . LEU A 1 400 ? 9.320 -12.408 2.529 1.00 91.44 400 LEU A N 1
ATOM 2990 C CA . LEU A 1 400 ? 9.543 -13.231 3.710 1.00 91.44 400 LEU A CA 1
ATOM 2991 C C . LEU A 1 400 ? 9.034 -14.644 3.443 1.00 91.44 400 LEU A C 1
ATOM 2993 O O . LEU A 1 400 ? 8.092 -14.818 2.676 1.00 91.44 400 LEU A O 1
ATOM 2997 N N . GLU A 1 401 ? 9.598 -15.635 4.123 1.00 90.12 401 GLU A N 1
ATOM 2998 C CA . GLU A 1 401 ? 8.987 -16.963 4.181 1.00 90.12 401 GLU A CA 1
ATOM 2999 C C . GLU A 1 401 ? 7.610 -16.879 4.865 1.00 90.12 401 GLU A C 1
ATOM 3001 O O . GLU A 1 401 ? 7.488 -16.291 5.944 1.00 90.12 401 GLU A O 1
ATOM 3006 N N . ASP A 1 402 ? 6.585 -17.518 4.288 1.00 86.56 402 ASP A N 1
ATOM 3007 C CA . ASP A 1 402 ? 5.191 -17.482 4.780 1.00 86.56 402 ASP A CA 1
ATOM 3008 C C . ASP A 1 402 ? 5.062 -17.837 6.272 1.00 86.56 402 ASP A C 1
ATOM 3010 O O . ASP A 1 402 ? 4.215 -17.318 7.002 1.00 86.56 402 ASP A O 1
ATOM 3014 N N . GLN A 1 403 ? 5.928 -18.728 6.760 1.00 90.94 403 GLN A N 1
ATOM 3015 C CA . GLN A 1 403 ? 5.971 -19.116 8.169 1.00 90.94 403 GLN A CA 1
ATOM 3016 C C . GLN A 1 403 ? 6.278 -17.947 9.114 1.00 90.94 403 GLN A C 1
ATOM 3018 O O . GLN A 1 403 ? 5.816 -17.970 10.250 1.00 90.94 403 GLN A O 1
ATOM 3023 N N . ASN A 1 404 ? 7.006 -16.920 8.667 1.00 93.38 404 ASN A N 1
ATOM 3024 C CA . ASN A 1 404 ? 7.335 -15.774 9.511 1.00 93.38 404 ASN A CA 1
ATOM 3025 C C . ASN A 1 404 ? 6.147 -14.836 9.681 1.00 93.38 404 ASN A C 1
ATOM 3027 O O . ASN A 1 404 ? 5.925 -14.356 10.785 1.00 93.38 404 ASN A O 1
ATOM 3031 N N . VAL A 1 405 ? 5.329 -14.637 8.643 1.00 93.62 405 VAL A N 1
ATOM 3032 C CA . VAL A 1 405 ? 4.080 -13.868 8.778 1.00 93.62 405 VAL A CA 1
ATOM 3033 C C . VAL A 1 405 ? 3.177 -14.528 9.826 1.00 93.62 405 VAL A C 1
ATOM 3035 O O . VAL A 1 405 ? 2.717 -13.861 10.753 1.00 93.62 405 VAL A O 1
ATOM 3038 N N . ARG A 1 406 ? 3.024 -15.859 9.754 1.00 93.88 406 ARG A N 1
ATOM 3039 C CA . ARG A 1 406 ? 2.313 -16.659 10.769 1.00 93.88 406 ARG A CA 1
ATOM 3040 C C . ARG A 1 406 ? 2.915 -16.505 12.162 1.00 93.88 406 ARG A C 1
ATOM 3042 O O . ARG A 1 406 ? 2.189 -16.214 13.110 1.00 93.88 406 ARG A O 1
ATOM 3049 N N . LYS A 1 407 ? 4.237 -16.665 12.277 1.00 95.00 407 LYS A N 1
ATOM 3050 C CA . LYS A 1 407 ? 4.990 -16.501 13.528 1.00 95.00 407 LYS A CA 1
ATOM 3051 C C . LYS A 1 407 ? 4.703 -15.138 14.157 1.00 95.00 407 LYS A C 1
ATOM 3053 O O . LYS A 1 407 ? 4.316 -15.092 15.319 1.00 95.00 407 LYS A O 1
ATOM 3058 N N . TYR A 1 408 ? 4.835 -14.043 13.413 1.00 96.12 408 TYR A N 1
ATOM 3059 C CA . TYR A 1 408 ? 4.661 -12.695 13.958 1.00 96.12 408 TYR A CA 1
ATOM 3060 C C . TYR A 1 408 ? 3.250 -12.436 14.477 1.00 96.12 408 TYR A C 1
ATOM 3062 O O . TYR A 1 408 ? 3.101 -11.963 15.603 1.00 96.12 408 TYR A O 1
ATOM 3070 N N . VAL A 1 409 ? 2.221 -12.822 13.721 1.00 96.31 409 VAL A N 1
ATOM 3071 C CA . VAL A 1 409 ? 0.837 -12.699 14.198 1.00 96.31 409 VAL A CA 1
ATOM 3072 C C . VAL A 1 409 ? 0.611 -13.571 15.439 1.00 96.31 409 VAL A C 1
ATOM 3074 O O . VAL A 1 409 ? 0.042 -13.086 16.412 1.00 96.31 409 VAL A O 1
ATOM 3077 N N . SER A 1 410 ? 1.134 -14.805 15.474 1.00 95.00 410 SER A N 1
ATOM 3078 C CA . SER A 1 410 ? 1.009 -15.699 16.643 1.00 95.00 410 SER A CA 1
ATOM 3079 C C . SER A 1 410 ? 1.724 -15.193 17.903 1.00 95.00 410 SER A C 1
ATOM 3081 O O . SER A 1 410 ? 1.316 -15.508 19.016 1.00 95.00 410 SER A O 1
ATOM 3083 N N . LEU A 1 411 ? 2.764 -14.366 17.744 1.00 95.25 411 LEU A N 1
ATOM 3084 C CA . LEU A 1 411 ? 3.424 -13.664 18.847 1.00 95.25 411 LEU A CA 1
ATOM 3085 C C . LEU A 1 411 ? 2.619 -12.444 19.332 1.00 95.25 411 LEU A C 1
ATOM 3087 O O . LEU A 1 411 ? 3.075 -11.718 20.216 1.00 95.25 411 LEU A O 1
ATOM 3091 N N . GLY A 1 412 ? 1.440 -12.188 18.762 1.00 95.81 412 GLY A N 1
ATOM 3092 C CA . GLY A 1 412 ? 0.602 -11.035 19.063 1.00 95.81 412 GLY A CA 1
ATOM 3093 C C . GLY A 1 412 ? 1.139 -9.737 18.455 1.00 95.81 412 GLY A C 1
ATOM 3094 O O . GLY A 1 412 ? 1.049 -8.693 19.104 1.00 95.81 412 GLY A O 1
ATOM 3095 N N . PHE A 1 413 ? 1.815 -9.789 17.298 1.00 97.62 413 PHE A N 1
ATOM 3096 C CA . PHE A 1 413 ? 2.359 -8.601 16.621 1.00 97.62 413 PHE A CA 1
ATOM 3097 C C . PHE A 1 413 ? 1.388 -8.172 15.521 1.00 97.62 413 PHE A C 1
ATOM 3099 O O . PHE A 1 413 ? 0.878 -9.011 14.777 1.00 97.62 413 PHE A O 1
ATOM 3106 N N . LEU A 1 414 ? 1.172 -6.864 15.371 1.00 98.62 414 LEU A N 1
ATOM 3107 C CA . LEU A 1 414 ? 0.469 -6.345 14.197 1.00 98.62 414 LEU A CA 1
ATOM 3108 C C . LEU A 1 414 ? 1.402 -6.463 12.997 1.00 98.62 414 LEU A C 1
ATOM 3110 O O . LEU A 1 414 ? 2.546 -6.032 13.088 1.00 98.62 414 LEU A O 1
ATOM 3114 N N . THR A 1 415 ? 0.947 -7.031 11.883 1.00 98.56 415 THR A N 1
ATOM 3115 C CA . THR A 1 415 ? 1.811 -7.242 10.709 1.00 98.56 415 THR A CA 1
ATOM 3116 C C . THR A 1 415 ? 1.251 -6.529 9.486 1.00 98.56 415 THR A C 1
ATOM 3118 O O . THR A 1 415 ? 0.165 -6.852 9.014 1.00 98.56 415 THR A O 1
ATOM 3121 N N . LEU A 1 416 ? 1.994 -5.553 8.968 1.00 98.62 416 LEU A N 1
ATOM 3122 C CA . LEU A 1 416 ? 1.623 -4.747 7.808 1.00 98.62 416 LEU A CA 1
ATOM 3123 C C . LEU A 1 416 ? 2.134 -5.432 6.546 1.00 98.62 416 LEU A C 1
ATOM 3125 O O . LEU A 1 416 ? 3.320 -5.737 6.437 1.00 98.62 416 LEU A O 1
ATOM 3129 N N . VAL A 1 417 ? 1.255 -5.645 5.572 1.00 97.94 417 VAL A N 1
ATOM 3130 C CA . VAL A 1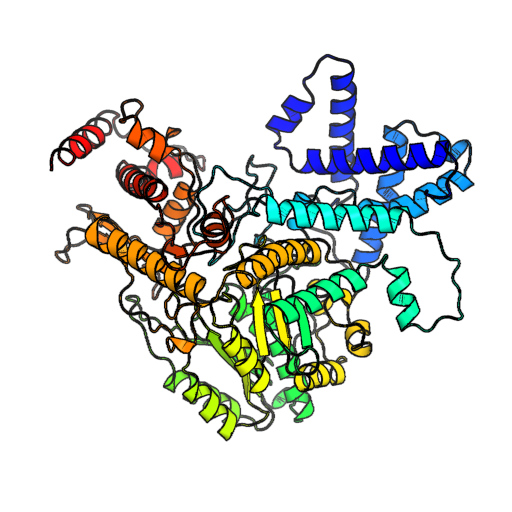 417 ? 1.580 -6.313 4.305 1.00 97.94 417 VAL A CA 1
ATOM 3131 C C . VAL A 1 417 ? 1.079 -5.496 3.119 1.00 97.94 417 VAL A C 1
ATOM 3133 O O . VAL A 1 417 ? 0.146 -4.704 3.243 1.00 97.94 417 VAL A O 1
ATOM 3136 N N . THR A 1 418 ? 1.692 -5.672 1.942 1.00 97.38 418 THR A N 1
ATOM 3137 C CA . THR A 1 418 ? 1.174 -5.071 0.699 1.00 97.38 418 THR A CA 1
ATOM 3138 C C . THR A 1 418 ? 1.277 -6.026 -0.482 1.00 97.38 418 THR A C 1
ATOM 3140 O O . THR A 1 418 ? 2.260 -6.758 -0.594 1.00 97.38 418 THR A O 1
ATOM 3143 N N . GLY A 1 419 ? 0.310 -5.968 -1.400 1.00 96.00 419 GLY A N 1
ATOM 3144 C CA . GLY A 1 419 ? 0.341 -6.714 -2.664 1.00 96.00 419 GLY A CA 1
ATOM 3145 C C . GLY A 1 419 ? 1.129 -6.016 -3.785 1.00 96.00 419 GLY A C 1
ATOM 3146 O O . GLY A 1 419 ? 1.546 -6.640 -4.760 1.00 96.00 419 GLY A O 1
ATOM 3147 N N . SER A 1 420 ? 1.391 -4.714 -3.645 1.00 93.69 420 SER A N 1
ATOM 3148 C CA . SER A 1 420 ? 1.916 -3.866 -4.726 1.00 93.69 420 SER A CA 1
ATOM 3149 C C . SER A 1 420 ? 3.446 -3.756 -4.802 1.00 93.69 420 SER A C 1
ATOM 3151 O O . SER A 1 420 ? 3.970 -2.811 -5.397 1.00 93.69 420 SER A O 1
ATOM 3153 N N . LYS A 1 421 ? 4.172 -4.644 -4.115 1.00 94.50 421 LYS A N 1
ATOM 3154 C CA . LYS A 1 421 ? 5.642 -4.697 -4.124 1.00 94.50 421 LYS A CA 1
ATOM 3155 C C . LYS A 1 421 ? 6.127 -5.998 -4.746 1.00 94.50 421 LYS A C 1
ATOM 3157 O O . LYS A 1 421 ? 6.056 -6.120 -5.964 1.00 94.50 421 LYS A O 1
ATOM 3162 N N . PHE A 1 422 ? 6.591 -6.961 -3.943 1.00 95.19 422 PHE A N 1
ATOM 3163 C CA . PHE A 1 422 ? 7.125 -8.229 -4.447 1.00 95.19 422 PHE A CA 1
ATOM 3164 C C . PHE A 1 422 ? 6.159 -8.926 -5.408 1.00 95.19 422 PHE A C 1
ATOM 3166 O O . PHE A 1 422 ? 6.577 -9.384 -6.463 1.00 95.19 422 PHE A O 1
ATOM 3173 N N . TYR A 1 423 ? 4.861 -8.898 -5.104 1.00 95.31 423 TYR A N 1
ATOM 3174 C CA . TYR A 1 423 ? 3.824 -9.530 -5.919 1.00 95.31 423 TYR A CA 1
ATOM 3175 C C . TYR A 1 423 ? 3.342 -8.711 -7.120 1.00 95.31 423 TYR A C 1
ATOM 3177 O O . TYR A 1 423 ? 2.440 -9.140 -7.833 1.00 95.31 423 TYR A O 1
ATOM 3185 N N . CYS A 1 424 ? 3.952 -7.555 -7.387 1.00 93.56 424 CYS A N 1
ATOM 3186 C CA . CYS A 1 424 ? 3.717 -6.757 -8.589 1.00 93.56 424 CYS A CA 1
ATOM 3187 C C . CYS A 1 424 ? 2.238 -6.436 -8.876 1.00 93.56 424 CYS A C 1
ATOM 3189 O O . CYS A 1 424 ? 1.853 -6.284 -10.034 1.00 93.56 424 CYS A O 1
ATOM 3191 N N . GLY A 1 425 ? 1.406 -6.315 -7.835 1.00 93.06 425 GLY A N 1
ATOM 3192 C CA . GLY A 1 425 ? 0.095 -5.688 -7.969 1.00 93.06 425 GLY A CA 1
ATOM 3193 C C . GLY A 1 425 ? 0.227 -4.196 -8.315 1.00 93.06 425 GLY A C 1
ATOM 3194 O O . GLY A 1 425 ? 1.261 -3.587 -8.004 1.00 93.06 425 GLY A O 1
ATOM 3195 N N . PRO A 1 426 ? -0.803 -3.581 -8.926 1.00 92.31 426 PRO A N 1
ATOM 3196 C CA . PRO A 1 426 ? -0.813 -2.152 -9.172 1.00 92.31 426 PRO A CA 1
ATOM 3197 C C . PRO A 1 426 ? -0.604 -1.364 -7.869 1.00 92.31 426 PRO A C 1
ATOM 3199 O O . PRO A 1 426 ? -0.922 -1.858 -6.779 1.00 92.31 426 PRO A O 1
ATOM 3202 N N . PRO A 1 427 ? -0.033 -0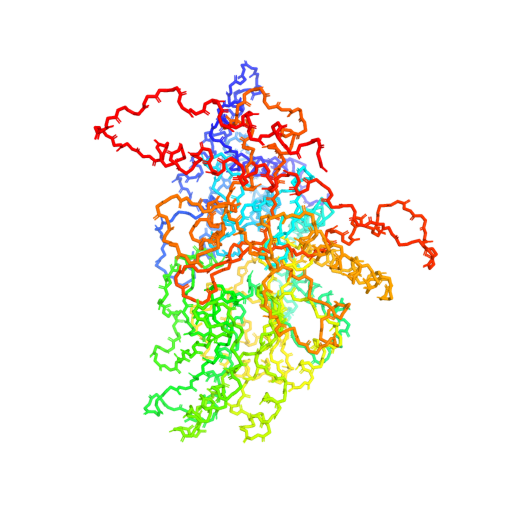.151 -7.955 1.00 90.62 427 PRO A N 1
ATOM 3203 C CA . PRO A 1 427 ? 0.534 0.522 -6.796 1.00 90.62 427 PRO A CA 1
ATOM 3204 C C . PRO A 1 427 ? -0.506 0.775 -5.707 1.00 90.62 427 PRO A C 1
ATOM 3206 O O . PRO A 1 427 ? -1.538 1.378 -5.972 1.00 90.62 427 PRO A O 1
ATOM 3209 N N . PHE A 1 428 ? -0.159 0.366 -4.486 1.00 91.06 428 PHE A N 1
ATOM 3210 C CA . PHE A 1 428 ? -0.874 0.606 -3.233 1.00 91.06 428 PHE A CA 1
ATOM 3211 C C . PHE A 1 428 ? -2.117 -0.255 -3.005 1.00 91.06 428 PHE A C 1
ATOM 3213 O O . PHE A 1 428 ? -3.250 0.131 -3.243 1.00 91.06 428 PHE A O 1
ATOM 3220 N N . CYS A 1 429 ? -1.886 -1.442 -2.461 1.00 94.25 429 CYS A N 1
ATOM 3221 C CA . CYS A 1 429 ? -2.904 -2.260 -1.810 1.00 94.25 429 CYS A CA 1
ATOM 3222 C C . CYS A 1 429 ? -2.281 -2.818 -0.528 1.00 94.25 429 CYS A C 1
ATOM 3224 O O . CYS A 1 429 ? -1.352 -3.628 -0.592 1.00 94.25 429 CYS A O 1
ATOM 3226 N N . GLY A 1 430 ? -2.693 -2.281 0.620 1.00 97.62 430 GLY A N 1
ATOM 3227 C CA . GLY A 1 430 ? -2.177 -2.636 1.937 1.00 97.62 430 GLY A CA 1
ATOM 3228 C C . GLY A 1 430 ? -3.168 -3.461 2.749 1.00 97.62 430 GLY A C 1
ATOM 3229 O O . GLY A 1 430 ? -4.346 -3.569 2.402 1.00 97.62 430 GLY A O 1
ATOM 3230 N N . ALA A 1 431 ? -2.668 -4.079 3.813 1.00 98.62 431 ALA A N 1
ATOM 3231 C CA . ALA A 1 431 ? -3.478 -4.661 4.870 1.00 98.62 431 ALA A CA 1
ATOM 3232 C C . ALA A 1 431 ? -2.694 -4.704 6.186 1.00 98.62 431 ALA A C 1
ATOM 3234 O O . ALA A 1 431 ? -1.465 -4.816 6.183 1.00 98.62 431 ALA A O 1
ATOM 3235 N N . VAL A 1 432 ? -3.418 -4.677 7.301 1.00 98.81 432 VAL A N 1
ATOM 3236 C CA . VAL A 1 432 ? -2.906 -5.022 8.627 1.00 98.81 432 VAL A CA 1
ATOM 3237 C C . VAL A 1 432 ? -3.484 -6.372 9.025 1.00 98.81 432 VAL A C 1
ATOM 3239 O O . VAL A 1 432 ? -4.702 -6.558 9.050 1.00 98.81 432 VAL A O 1
ATOM 3242 N N . LEU A 1 433 ? -2.593 -7.310 9.331 1.00 98.69 433 LEU A N 1
ATOM 3243 C CA . LEU A 1 433 ? -2.918 -8.587 9.945 1.00 98.69 433 LEU A CA 1
ATOM 3244 C C . LEU A 1 433 ? -2.888 -8.405 11.461 1.00 98.69 433 LEU A C 1
ATOM 3246 O O . LEU A 1 433 ? -1.844 -8.089 12.042 1.00 98.69 433 LEU A O 1
ATOM 3250 N N . PHE A 1 434 ? -4.044 -8.579 12.080 1.00 98.38 434 PHE A N 1
ATOM 3251 C CA . PHE A 1 434 ? -4.255 -8.407 13.506 1.00 98.38 434 PHE A CA 1
ATOM 3252 C C . PHE A 1 434 ? -4.323 -9.766 14.204 1.00 98.38 434 PHE A C 1
ATOM 3254 O O . PHE A 1 434 ? -5.046 -10.653 13.743 1.00 98.38 434 PHE A O 1
ATOM 3261 N N . PRO A 1 435 ? -3.670 -9.914 15.365 1.00 97.31 435 PRO A N 1
ATOM 3262 C CA . PRO A 1 435 ? -4.120 -10.878 16.359 1.00 97.31 435 PRO A CA 1
ATOM 3263 C C . PRO A 1 435 ? -5.601 -10.603 16.703 1.00 97.31 435 PRO A C 1
ATOM 3265 O O . PRO A 1 435 ? -5.958 -9.426 16.859 1.00 97.31 435 PRO A O 1
ATOM 3268 N N . PRO A 1 436 ? -6.479 -11.620 16.810 1.00 95.94 436 PRO A N 1
ATOM 3269 C CA . PRO A 1 436 ? -7.911 -11.411 17.040 1.00 95.94 436 PRO A CA 1
ATOM 3270 C C . PRO A 1 436 ? -8.233 -10.520 18.243 1.00 95.94 436 PRO A C 1
ATOM 3272 O O . PRO A 1 436 ? -9.114 -9.661 18.165 1.00 95.94 436 PRO A O 1
ATOM 3275 N N . GLU A 1 437 ? -7.472 -10.657 19.329 1.00 96.00 437 GLU A N 1
ATOM 3276 C CA . GLU A 1 437 ? -7.599 -9.851 20.540 1.00 96.00 437 GLU A CA 1
ATOM 3277 C C . GLU A 1 437 ? -7.292 -8.366 20.308 1.00 96.00 437 GLU A C 1
ATOM 3279 O O . GLU A 1 437 ? -7.924 -7.503 20.912 1.00 96.00 437 GLU A O 1
ATOM 3284 N N . ALA A 1 438 ? -6.371 -8.049 19.397 1.00 97.62 438 ALA A N 1
ATOM 3285 C CA . ALA A 1 438 ? -5.979 -6.677 19.102 1.00 97.62 438 ALA A CA 1
ATOM 3286 C C . ALA A 1 438 ? -7.058 -5.944 18.291 1.00 97.62 438 ALA A C 1
ATOM 3288 O O . ALA A 1 438 ? -7.359 -4.784 18.574 1.00 97.62 438 ALA A O 1
ATOM 3289 N N . LEU A 1 439 ? -7.687 -6.612 17.315 1.00 97.19 439 LEU A N 1
ATOM 3290 C CA . LEU A 1 439 ? -8.807 -6.006 16.585 1.00 97.19 439 LEU A CA 1
ATOM 3291 C C . LEU A 1 439 ? -10.068 -5.921 17.458 1.00 97.19 439 LEU A C 1
ATOM 3293 O O . LEU A 1 439 ? -10.814 -4.947 17.365 1.00 97.19 439 LEU A O 1
ATOM 3297 N N . ALA A 1 440 ? -10.287 -6.897 18.346 1.00 97.06 440 ALA A N 1
ATOM 3298 C CA . ALA A 1 440 ? -11.353 -6.830 19.343 1.00 97.06 440 ALA A CA 1
ATOM 3299 C C . ALA A 1 440 ? -11.161 -5.653 20.318 1.00 97.06 440 ALA A C 1
ATOM 3301 O O . ALA A 1 440 ? -12.128 -4.952 20.611 1.00 97.06 440 ALA A O 1
ATOM 3302 N N . GLU A 1 441 ? -9.929 -5.385 20.768 1.00 97.56 441 GLU A N 1
ATOM 3303 C CA . GLU A 1 441 ? -9.603 -4.208 21.588 1.00 97.56 441 GLU A CA 1
ATOM 3304 C C . GLU A 1 441 ? -9.863 -2.901 20.826 1.00 97.56 441 GLU A C 1
ATOM 3306 O O . GLU A 1 441 ? -10.499 -1.997 21.369 1.00 97.56 441 GLU A O 1
ATOM 3311 N N . LEU A 1 442 ? -9.455 -2.813 19.553 1.00 96.75 442 LEU A N 1
ATOM 3312 C CA . LEU A 1 442 ? -9.747 -1.649 18.710 1.00 96.75 442 LEU A CA 1
ATOM 3313 C C . LEU A 1 442 ? -11.261 -1.419 18.563 1.00 96.75 442 LEU A C 1
ATOM 3315 O O . LEU A 1 442 ? -11.722 -0.286 18.675 1.00 96.75 442 LEU A O 1
ATOM 3319 N N . GLN A 1 443 ? -12.039 -2.489 18.363 1.00 96.44 443 GLN A N 1
ATOM 3320 C CA . GLN A 1 443 ? -13.501 -2.418 18.318 1.00 96.44 443 GLN A CA 1
ATOM 3321 C C . GLN A 1 443 ? -14.106 -1.986 19.661 1.00 96.44 443 GLN A C 1
ATOM 3323 O O . GLN A 1 443 ? -15.022 -1.167 19.683 1.00 96.44 443 GLN A O 1
ATOM 3328 N N . ALA A 1 444 ? -13.613 -2.498 20.789 1.00 96.81 444 ALA A N 1
ATOM 3329 C CA . ALA A 1 444 ? -14.096 -2.073 22.102 1.00 96.81 444 ALA A CA 1
ATOM 3330 C C . ALA A 1 444 ? -13.873 -0.564 22.314 1.00 96.81 444 ALA A C 1
ATOM 3332 O O . ALA A 1 444 ? -14.748 0.119 22.837 1.00 96.81 444 ALA A O 1
ATOM 3333 N N . GLY A 1 445 ? -12.751 -0.029 21.820 1.00 94.88 445 GLY A N 1
ATOM 3334 C CA . GLY A 1 445 ? -12.425 1.399 21.839 1.00 94.88 445 GLY A CA 1
ATOM 3335 C C . GLY A 1 445 ? -12.934 2.222 20.650 1.00 94.88 445 GLY A C 1
ATOM 3336 O O . GLY A 1 445 ? -12.428 3.324 20.443 1.00 94.88 445 GLY A O 1
ATOM 3337 N N . HIS A 1 446 ? -13.892 1.720 19.862 1.00 92.62 446 HIS A N 1
ATOM 3338 C CA . HIS A 1 446 ? -14.365 2.359 18.624 1.00 92.62 446 HIS A CA 1
ATOM 3339 C C . HIS A 1 446 ? -14.818 3.826 18.789 1.00 92.62 446 HIS A C 1
ATOM 3341 O O . HIS A 1 446 ? -14.670 4.618 17.863 1.00 92.62 446 HIS A O 1
ATOM 3347 N N . GLU A 1 447 ? -15.348 4.214 19.955 1.00 91.06 447 GLU A N 1
ATOM 3348 C CA . GLU A 1 447 ? -15.782 5.595 20.245 1.00 91.06 447 GLU A CA 1
ATOM 3349 C C . GLU A 1 447 ? -14.627 6.599 20.275 1.00 91.06 447 GLU A C 1
ATOM 3351 O O . GLU A 1 447 ? -14.837 7.807 20.202 1.00 91.06 447 GLU A O 1
ATOM 3356 N N . HIS A 1 448 ? -13.401 6.100 20.403 1.00 89.31 448 HIS A N 1
ATOM 3357 C CA . HIS A 1 448 ? -12.192 6.899 20.515 1.00 89.31 448 HIS A CA 1
ATOM 3358 C C . HIS A 1 448 ? -11.368 6.936 19.226 1.00 89.31 448 HIS A C 1
ATOM 3360 O O . HIS A 1 448 ? -10.223 7.408 19.248 1.00 89.31 448 HIS A O 1
ATOM 3366 N N . LEU A 1 449 ? -11.917 6.413 18.127 1.00 91.62 449 LEU A N 1
ATOM 3367 C CA . LEU A 1 449 ? -11.287 6.507 16.820 1.00 91.62 449 LEU A CA 1
ATOM 3368 C C . LEU A 1 449 ? -11.333 7.956 16.309 1.00 91.62 449 LEU A C 1
ATOM 3370 O O . LEU A 1 449 ? -12.353 8.628 16.475 1.00 91.62 449 LEU A O 1
ATOM 3374 N N . PRO A 1 450 ? -10.247 8.456 15.695 1.00 92.88 450 PRO A N 1
ATOM 3375 C CA . PRO A 1 450 ? -10.221 9.798 15.124 1.00 92.88 450 PRO A CA 1
ATOM 3376 C C . PRO A 1 450 ? -11.280 9.963 14.030 1.00 92.88 450 PRO A C 1
ATOM 3378 O O . PRO A 1 450 ? -11.344 9.144 13.118 1.00 92.88 450 PRO A O 1
ATOM 3381 N N . ALA A 1 451 ? -12.057 11.048 14.071 1.00 92.62 451 ALA A N 1
ATOM 3382 C CA . ALA A 1 451 ? -13.083 11.335 13.062 1.00 92.62 451 ALA A CA 1
ATOM 3383 C C . ALA A 1 451 ? -12.507 11.423 11.635 1.00 92.62 451 ALA A C 1
ATOM 3385 O O . ALA A 1 451 ? -13.138 10.999 10.674 1.00 92.62 451 ALA A O 1
ATOM 3386 N N . GLY A 1 452 ? -11.265 11.892 11.488 1.00 93.31 452 GLY A N 1
ATOM 3387 C CA . GLY A 1 452 ? -10.602 11.967 10.188 1.00 93.31 452 GLY A CA 1
ATOM 3388 C C . GLY A 1 452 ? -10.237 10.606 9.583 1.00 93.31 452 GLY A C 1
ATOM 3389 O O . GLY A 1 452 ? -9.751 10.567 8.456 1.00 93.31 452 GLY A O 1
ATOM 3390 N N . PHE A 1 453 ? -10.459 9.484 10.282 1.00 95.12 453 PHE A N 1
ATOM 3391 C CA . PHE A 1 453 ? -10.332 8.150 9.682 1.00 95.12 453 PHE A CA 1
ATOM 3392 C C . PHE A 1 453 ? -11.351 7.917 8.564 1.00 95.12 453 PHE A C 1
ATOM 3394 O O . PHE A 1 453 ? -11.060 7.130 7.665 1.00 95.12 453 PHE A O 1
ATOM 3401 N N . ASP A 1 454 ? -12.462 8.658 8.543 1.00 93.00 454 ASP A N 1
ATOM 3402 C CA . ASP A 1 454 ? -13.449 8.642 7.457 1.00 93.00 454 ASP A CA 1
ATOM 3403 C C . ASP A 1 454 ? -12.835 8.947 6.082 1.00 93.00 454 ASP A C 1
ATOM 3405 O O . ASP A 1 454 ? -13.340 8.501 5.050 1.00 93.00 454 ASP A O 1
ATOM 3409 N N . ASP A 1 455 ? -11.736 9.702 6.058 1.00 92.25 455 ASP A N 1
ATOM 3410 C CA . ASP A 1 455 ? -11.035 10.079 4.833 1.00 92.25 455 ASP A CA 1
ATOM 3411 C C . ASP A 1 455 ? -10.060 9.004 4.330 1.00 92.25 455 ASP A C 1
ATOM 3413 O O . ASP A 1 455 ? -9.610 9.049 3.181 1.00 92.25 455 ASP A O 1
ATOM 3417 N N . TYR A 1 456 ? -9.721 8.041 5.185 1.00 95.31 456 TYR A N 1
ATOM 3418 C CA . TYR A 1 456 ? -8.740 6.997 4.901 1.00 95.31 456 TYR A CA 1
ATOM 3419 C C . TYR A 1 456 ? -9.366 5.622 4.761 1.00 95.31 456 TYR A C 1
ATOM 3421 O O . TYR A 1 456 ? -8.889 4.840 3.941 1.00 95.31 456 TYR A O 1
ATOM 3429 N N . PHE A 1 457 ? -10.409 5.338 5.538 1.00 96.81 457 PHE A N 1
ATOM 3430 C CA . PHE A 1 457 ? -10.980 4.009 5.651 1.00 96.81 457 PHE A CA 1
ATOM 3431 C C . PHE A 1 457 ? -12.486 4.003 5.416 1.00 96.81 457 PHE A C 1
ATOM 3433 O O . PHE A 1 457 ? -13.186 4.998 5.603 1.00 96.81 457 PHE A O 1
ATOM 3440 N N . THR A 1 458 ? -12.990 2.839 5.029 1.00 94.69 458 THR A N 1
ATOM 3441 C CA . THR A 1 458 ? -14.421 2.574 4.847 1.00 94.69 458 THR A CA 1
ATOM 3442 C C . THR A 1 458 ? -14.809 1.290 5.562 1.00 94.69 458 THR A C 1
ATOM 3444 O O . THR A 1 458 ? -13.985 0.395 5.757 1.00 94.69 458 THR A O 1
ATOM 3447 N N . ARG A 1 459 ? -16.084 1.147 5.933 1.00 94.62 459 ARG A N 1
ATOM 3448 C CA . ARG A 1 459 ? -16.575 -0.063 6.608 1.00 94.62 459 ARG A CA 1
ATOM 3449 C C . ARG A 1 459 ? -16.271 -1.338 5.825 1.00 94.62 459 ARG A C 1
ATOM 3451 O O . ARG A 1 459 ? -16.061 -2.378 6.433 1.00 94.62 459 ARG A O 1
ATOM 3458 N N . HIS A 1 460 ? -16.199 -1.267 4.494 1.00 95.06 460 HIS A N 1
ATOM 3459 C CA . HIS A 1 460 ? -15.942 -2.419 3.623 1.00 95.06 460 HIS A CA 1
ATOM 3460 C C . HIS A 1 460 ? -14.530 -3.014 3.769 1.00 95.06 460 HIS A C 1
ATOM 3462 O O . HIS A 1 460 ? -14.290 -4.144 3.343 1.00 95.06 460 HIS A O 1
ATOM 3468 N N . GLU A 1 461 ? -13.597 -2.280 4.373 1.00 96.88 461 GLU A N 1
ATOM 3469 C CA . GLU A 1 461 ? -12.205 -2.700 4.554 1.00 96.88 461 GLU A CA 1
ATOM 3470 C C . GLU A 1 461 ? -11.989 -3.622 5.763 1.00 96.88 461 GLU A C 1
ATOM 3472 O O . GLU A 1 461 ? -10.978 -4.327 5.827 1.00 96.88 461 GLU A O 1
ATOM 3477 N N . VAL A 1 462 ? -12.963 -3.685 6.674 1.00 95.88 462 VAL A N 1
ATOM 3478 C CA . VAL A 1 462 ? -12.968 -4.563 7.849 1.00 95.88 462 VAL A CA 1
ATOM 3479 C C . VAL A 1 462 ? -14.118 -5.569 7.772 1.00 95.88 462 VAL A C 1
ATOM 3481 O O . VAL A 1 462 ? -15.151 -5.322 7.147 1.00 95.88 462 VAL A O 1
ATOM 3484 N N . ASP A 1 463 ? -13.930 -6.744 8.369 1.00 94.62 463 ASP A N 1
ATOM 3485 C CA . ASP A 1 463 ? -14.910 -7.829 8.325 1.00 94.62 463 ASP A CA 1
ATOM 3486 C C . ASP A 1 463 ? -16.261 -7.442 8.959 1.00 94.62 463 ASP A C 1
ATOM 3488 O O . ASP A 1 463 ? -16.308 -6.721 9.959 1.00 94.62 463 ASP A O 1
ATOM 3492 N N . SER A 1 464 ? -17.367 -7.926 8.381 1.00 91.12 464 SER A N 1
ATOM 3493 C CA . SER A 1 464 ? -18.740 -7.566 8.770 1.00 91.12 464 SER A CA 1
ATOM 3494 C C . SER A 1 464 ? -19.081 -7.923 10.216 1.00 91.12 464 SER A C 1
ATOM 3496 O O . SER A 1 464 ? -19.940 -7.283 10.816 1.00 91.12 464 SER A O 1
ATOM 3498 N N . ARG A 1 465 ? -18.381 -8.896 10.810 1.00 91.69 465 ARG A N 1
ATOM 3499 C CA . ARG A 1 465 ? -18.561 -9.267 12.222 1.00 91.69 465 ARG A CA 1
ATOM 3500 C C . ARG A 1 465 ? -18.143 -8.174 13.212 1.00 91.69 465 ARG A C 1
ATOM 3502 O O . ARG A 1 465 ? -18.542 -8.228 14.372 1.00 91.69 465 ARG A O 1
ATOM 3509 N N . TYR A 1 466 ? -17.354 -7.191 12.775 1.00 94.06 466 TYR A N 1
ATOM 3510 C CA . TYR A 1 466 ? -16.962 -6.037 13.585 1.00 94.06 466 TYR A CA 1
ATOM 3511 C C . TYR A 1 466 ? -17.958 -4.879 13.411 1.00 94.06 466 TYR A C 1
ATOM 3513 O O . TYR A 1 466 ? -17.587 -3.776 13.004 1.00 94.06 466 TYR A O 1
ATOM 3521 N N . SER A 1 467 ? -19.243 -5.140 13.670 1.00 91.75 467 SER A N 1
ATOM 3522 C CA . SER A 1 467 ? -20.355 -4.218 13.386 1.00 91.75 467 SER A CA 1
ATOM 3523 C C . SER A 1 467 ? -20.194 -2.848 14.053 1.00 91.75 467 SER A C 1
ATOM 3525 O O . SER A 1 467 ? -20.443 -1.823 13.424 1.00 91.75 467 SER A O 1
ATOM 3527 N N . THR A 1 468 ? -19.715 -2.817 15.296 1.00 93.75 468 THR A N 1
ATOM 3528 C CA . THR A 1 468 ? -19.537 -1.586 16.079 1.00 93.75 468 THR A CA 1
ATOM 3529 C C . THR A 1 468 ? -18.371 -0.734 15.571 1.00 93.75 468 THR A C 1
ATOM 3531 O O . THR A 1 468 ? -18.426 0.495 15.569 1.00 93.75 468 THR A O 1
ATOM 3534 N N . LEU A 1 469 ? -17.303 -1.379 15.095 1.00 93.81 469 LEU A N 1
ATOM 3535 C CA . LEU A 1 469 ? -16.210 -0.683 14.418 1.00 93.81 469 LEU A CA 1
ATOM 3536 C C . LEU A 1 469 ? -16.675 -0.148 13.055 1.00 93.81 469 LEU A C 1
ATOM 3538 O O . LEU A 1 469 ? -16.437 1.012 12.726 1.00 93.81 469 LEU A O 1
ATOM 3542 N N . ARG A 1 470 ? -17.399 -0.969 12.287 1.00 94.00 470 ARG A N 1
ATOM 3543 C CA . ARG A 1 470 ? -17.965 -0.597 10.980 1.00 94.00 470 ARG A CA 1
ATOM 3544 C C . ARG A 1 470 ? -18.941 0.568 11.063 1.00 94.00 470 ARG A C 1
ATOM 3546 O O . ARG A 1 470 ? -18.935 1.406 10.169 1.00 94.00 470 ARG A O 1
ATOM 3553 N N . SER A 1 471 ? -19.743 0.662 12.124 1.00 91.12 471 SER A N 1
ATOM 3554 C CA . SER A 1 471 ? -20.692 1.768 12.300 1.00 91.12 471 SER A CA 1
ATOM 3555 C C . SER A 1 471 ? -20.013 3.123 12.516 1.00 91.12 471 SER A C 1
ATOM 3557 O O . SER A 1 471 ? -20.676 4.150 12.399 1.00 91.12 471 SER A O 1
ATOM 3559 N N . ARG A 1 472 ? -18.708 3.144 12.829 1.00 92.56 472 ARG A N 1
ATOM 3560 C CA . ARG A 1 472 ? -17.892 4.365 12.925 1.00 92.56 472 ARG A CA 1
ATOM 3561 C C . ARG A 1 472 ? -17.186 4.734 11.624 1.00 92.56 472 ARG A C 1
ATOM 3563 O O . ARG A 1 472 ? -16.528 5.761 11.601 1.00 92.56 472 ARG A O 1
ATOM 3570 N N . LEU A 1 473 ? -17.308 3.918 10.577 1.00 92.75 473 LEU A N 1
ATOM 3571 C CA . LEU A 1 473 ? -16.687 4.161 9.280 1.00 92.75 473 LEU A CA 1
ATOM 3572 C C . LEU A 1 473 ? -17.755 4.469 8.214 1.00 92.75 473 LEU A C 1
ATOM 3574 O O . LEU A 1 473 ? -18.873 3.925 8.249 1.00 92.75 473 LEU A O 1
ATOM 3578 N N . PRO A 1 474 ? -17.425 5.310 7.221 1.00 90.62 474 PRO A N 1
ATOM 3579 C CA . PRO A 1 474 ? -18.335 5.619 6.126 1.00 90.62 474 PRO A CA 1
ATOM 3580 C C . PRO A 1 474 ? -18.565 4.391 5.230 1.00 90.62 474 PRO A C 1
ATOM 3582 O O . PRO A 1 474 ? -17.924 3.349 5.389 1.00 90.62 474 PRO A O 1
ATOM 3585 N N . SER A 1 475 ? -19.515 4.498 4.302 1.00 87.06 475 SER A N 1
ATOM 3586 C CA . SER A 1 475 ? -19.933 3.416 3.395 1.00 87.06 475 SER A CA 1
ATOM 3587 C C . SER A 1 475 ? -19.503 3.628 1.943 1.00 87.06 475 SER A C 1
ATOM 3589 O O . SER A 1 475 ? -20.066 3.012 1.045 1.00 87.06 475 SER A O 1
ATOM 3591 N N . TRP A 1 476 ? -18.538 4.512 1.675 1.00 84.81 476 TRP A N 1
ATOM 3592 C CA . TRP A 1 476 ? -18.042 4.699 0.312 1.00 84.81 476 TRP A CA 1
ATOM 3593 C C . TRP A 1 476 ? -17.267 3.461 -0.160 1.00 84.81 476 TRP A C 1
ATOM 3595 O O . TRP A 1 476 ? -16.545 2.821 0.610 1.00 84.81 476 TRP A O 1
ATOM 3605 N N . GLU A 1 477 ? -17.393 3.124 -1.443 1.00 87.94 477 GLU A N 1
ATOM 3606 C CA . GLU A 1 477 ? -16.735 1.957 -2.030 1.00 87.94 477 GLU A CA 1
ATOM 3607 C C . GLU A 1 477 ? -15.327 2.299 -2.525 1.00 87.94 477 GLU A C 1
ATOM 3609 O O . GLU A 1 477 ? -15.148 3.023 -3.512 1.00 87.94 477 GLU A O 1
ATOM 3614 N N . ASN A 1 478 ? -14.301 1.714 -1.900 1.00 92.94 478 ASN A N 1
ATOM 3615 C CA . ASN A 1 478 ? -12.929 1.798 -2.397 1.00 92.94 478 ASN A CA 1
ATOM 3616 C C . ASN A 1 478 ? -12.698 0.850 -3.587 1.00 92.94 478 ASN A C 1
ATOM 3618 O O . ASN A 1 478 ? -12.007 -0.168 -3.491 1.00 92.94 478 ASN A O 1
ATOM 3622 N N . ARG A 1 479 ? -13.306 1.191 -4.728 1.00 92.94 479 ARG A N 1
ATOM 3623 C CA . ARG A 1 479 ? -13.263 0.414 -5.979 1.00 92.94 479 ARG A CA 1
ATOM 3624 C C . ARG A 1 479 ? -11.826 0.143 -6.423 1.00 92.94 479 ARG A C 1
ATOM 3626 O O . ARG A 1 479 ? -11.480 -0.989 -6.758 1.00 92.94 479 ARG A O 1
ATOM 3633 N N . GLY A 1 480 ? -10.967 1.159 -6.342 1.00 94.19 480 GLY A N 1
ATOM 3634 C CA . GLY A 1 480 ? -9.549 1.030 -6.664 1.00 94.19 480 GLY A CA 1
ATOM 3635 C C . GLY A 1 480 ? -8.827 0.015 -5.780 1.00 94.19 480 GLY A C 1
ATOM 3636 O O . GLY A 1 480 ? -8.111 -0.837 -6.303 1.00 94.19 480 GLY A O 1
ATOM 3637 N N . LEU A 1 481 ? -9.043 0.040 -4.461 1.00 97.25 481 LEU A N 1
ATOM 3638 C CA . LEU A 1 481 ? -8.431 -0.926 -3.544 1.00 97.25 481 LEU A CA 1
ATOM 3639 C C . LEU A 1 481 ? -8.856 -2.363 -3.858 1.00 97.25 481 LEU A C 1
ATOM 3641 O O . LEU A 1 481 ? -7.992 -3.241 -3.907 1.00 97.25 481 LEU A O 1
ATOM 3645 N N . LEU A 1 482 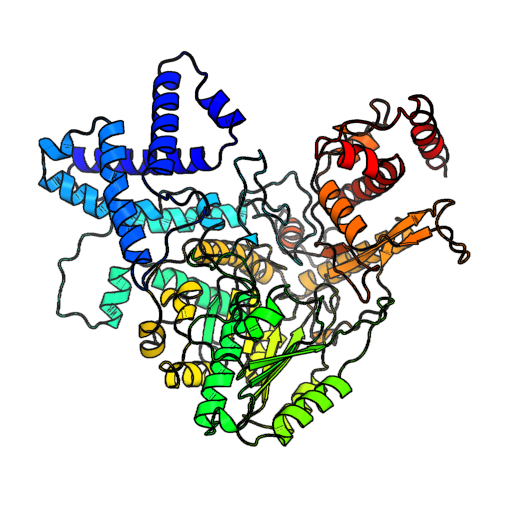? -10.146 -2.597 -4.129 1.00 97.62 482 LEU A N 1
ATOM 3646 C CA . LEU A 1 482 ? -10.646 -3.919 -4.516 1.00 97.62 482 LEU A CA 1
ATOM 3647 C C . LEU A 1 482 ? -9.934 -4.442 -5.773 1.00 97.62 482 LEU A C 1
ATOM 3649 O O . LEU A 1 482 ? -9.430 -5.569 -5.788 1.00 97.62 482 LEU A O 1
ATOM 3653 N N . LEU A 1 483 ? -9.859 -3.620 -6.823 1.00 97.50 483 LEU A N 1
ATOM 3654 C CA . LEU A 1 483 ? -9.231 -4.011 -8.086 1.00 97.50 483 LEU A CA 1
ATOM 3655 C C . LEU A 1 483 ? -7.718 -4.217 -7.939 1.00 97.50 483 LEU A C 1
ATOM 3657 O O . LEU A 1 483 ? -7.167 -5.177 -8.484 1.00 97.50 483 LEU A O 1
ATOM 3661 N N . ARG A 1 484 ? -7.038 -3.372 -7.153 1.00 97.75 484 ARG A N 1
ATOM 3662 C CA . ARG A 1 484 ? -5.604 -3.522 -6.875 1.00 97.75 484 ARG A CA 1
ATOM 3663 C C . ARG A 1 484 ? -5.294 -4.799 -6.102 1.00 97.75 484 ARG A C 1
ATOM 3665 O O . ARG A 1 484 ? -4.356 -5.503 -6.473 1.00 97.75 484 ARG A O 1
ATOM 3672 N N . TRP A 1 485 ? -6.098 -5.140 -5.095 1.00 98.25 485 TRP A N 1
ATOM 3673 C CA . TRP A 1 485 ? -5.958 -6.410 -4.380 1.00 98.25 485 TRP A CA 1
ATOM 3674 C C . TRP A 1 485 ? -6.275 -7.616 -5.263 1.00 98.25 485 TRP A C 1
ATOM 3676 O O . TRP A 1 485 ? -5.514 -8.577 -5.252 1.00 98.25 485 TRP A O 1
ATOM 3686 N N . THR A 1 486 ? -7.331 -7.560 -6.075 1.00 98.06 486 THR A N 1
ATOM 3687 C CA . THR A 1 486 ? -7.676 -8.632 -7.030 1.00 98.06 486 THR A CA 1
ATOM 3688 C C . THR A 1 486 ? -6.517 -8.922 -7.988 1.00 98.06 486 THR A C 1
ATOM 3690 O O . THR A 1 486 ? -6.146 -10.075 -8.232 1.00 98.06 486 THR A O 1
ATOM 3693 N N . SER A 1 487 ? -5.900 -7.855 -8.491 1.00 96.44 487 SER A N 1
ATOM 3694 C CA . SER A 1 487 ? -4.732 -7.919 -9.359 1.00 96.44 487 SER A CA 1
ATOM 3695 C C . SER A 1 487 ? -3.507 -8.497 -8.634 1.00 96.44 487 SER A C 1
ATOM 3697 O O . SER A 1 487 ? -2.870 -9.419 -9.140 1.00 96.44 487 SER A O 1
ATOM 3699 N N . ALA A 1 488 ? -3.214 -8.034 -7.413 1.00 97.25 488 ALA A N 1
ATOM 3700 C CA . ALA A 1 488 ? -2.116 -8.560 -6.604 1.00 97.25 488 ALA A CA 1
ATOM 3701 C C . ALA A 1 488 ? -2.295 -10.048 -6.259 1.00 97.25 488 ALA A C 1
ATOM 3703 O O . ALA A 1 488 ? -1.367 -10.832 -6.445 1.00 97.25 488 ALA A O 1
ATOM 3704 N N . LEU A 1 489 ? -3.491 -10.451 -5.818 1.00 98.06 489 LEU A N 1
ATOM 3705 C CA . LEU A 1 489 ? -3.812 -11.832 -5.449 1.00 98.06 489 LEU A CA 1
ATOM 3706 C C . LEU A 1 489 ? -3.630 -12.796 -6.619 1.00 98.06 489 LEU A C 1
ATOM 3708 O O . LEU A 1 489 ? -3.109 -13.885 -6.416 1.00 98.06 489 LEU A O 1
ATOM 3712 N N . THR A 1 490 ? -3.941 -12.365 -7.846 1.00 95.94 490 THR A N 1
ATOM 3713 C CA . THR A 1 490 ? -3.687 -13.164 -9.058 1.00 95.94 490 THR A CA 1
ATOM 3714 C C . THR A 1 490 ? -2.213 -13.571 -9.173 1.00 95.94 490 THR A C 1
ATOM 3716 O O . THR A 1 490 ? -1.908 -14.706 -9.536 1.00 95.94 490 THR A O 1
ATOM 3719 N N . ASN A 1 491 ? -1.289 -12.659 -8.857 1.00 94.31 491 ASN A N 1
ATOM 3720 C CA . ASN A 1 491 ? 0.142 -12.958 -8.869 1.00 94.31 491 ASN A CA 1
ATOM 3721 C C . ASN A 1 491 ? 0.568 -13.736 -7.618 1.00 94.31 491 ASN A C 1
ATOM 3723 O O . ASN A 1 491 ? 1.383 -14.647 -7.727 1.00 94.31 491 ASN A O 1
ATOM 3727 N N . MET A 1 492 ? 0.023 -13.403 -6.442 1.00 96.44 492 MET A N 1
ATOM 3728 C CA . MET A 1 492 ? 0.325 -14.113 -5.193 1.00 96.44 492 MET A CA 1
ATOM 3729 C C . MET A 1 492 ? -0.031 -15.597 -5.293 1.00 96.44 492 MET A C 1
ATOM 3731 O O . MET A 1 492 ? 0.798 -16.448 -4.988 1.00 96.44 492 MET A O 1
ATOM 3735 N N . GLU A 1 493 ? -1.238 -15.912 -5.759 1.00 96.25 493 GLU A N 1
ATOM 3736 C CA . GLU A 1 493 ? -1.736 -17.282 -5.924 1.00 96.25 493 GLU A CA 1
ATOM 3737 C C . GLU A 1 493 ? -0.896 -18.061 -6.935 1.00 96.25 493 GLU A C 1
ATOM 3739 O O . GLU A 1 493 ? -0.574 -19.231 -6.726 1.00 96.25 493 GLU A O 1
ATOM 3744 N N . ALA A 1 494 ? -0.484 -17.397 -8.013 1.00 92.56 494 ALA A N 1
ATOM 3745 C CA . ALA A 1 494 ? 0.347 -18.019 -9.023 1.00 92.56 494 ALA A CA 1
ATOM 3746 C C . ALA A 1 494 ? 1.770 -18.303 -8.507 1.00 92.56 494 ALA A C 1
ATOM 3748 O O . ALA A 1 494 ? 2.266 -19.411 -8.692 1.00 92.56 494 ALA A O 1
ATOM 3749 N N . VAL A 1 495 ? 2.389 -17.375 -7.768 1.00 93.12 495 VAL A N 1
ATOM 3750 C CA . VAL A 1 495 ? 3.677 -17.623 -7.095 1.00 93.12 495 VAL A CA 1
ATOM 3751 C C . VAL A 1 495 ? 3.550 -18.736 -6.054 1.00 93.12 495 VAL A C 1
ATOM 3753 O O . VAL A 1 495 ? 4.410 -19.609 -5.988 1.00 93.12 495 VAL A O 1
ATOM 3756 N N . LYS A 1 496 ? 2.454 -18.762 -5.285 1.00 93.62 496 LYS A N 1
ATOM 3757 C CA . LYS A 1 496 ? 2.174 -19.801 -4.283 1.00 93.62 496 LYS A CA 1
ATOM 3758 C C . LYS A 1 496 ? 2.071 -21.205 -4.885 1.00 93.62 496 LYS A C 1
ATOM 3760 O O . LYS A 1 496 ? 2.359 -22.178 -4.193 1.00 93.62 496 LYS A O 1
ATOM 3765 N N . SER A 1 497 ? 1.679 -21.312 -6.156 1.00 92.88 497 SER A N 1
ATOM 3766 C CA . SER A 1 497 ? 1.607 -22.588 -6.878 1.00 92.88 497 SER A CA 1
ATOM 3767 C C . SER A 1 497 ? 2.974 -23.146 -7.303 1.00 92.88 497 SER A C 1
ATOM 3769 O O . SER A 1 497 ? 3.067 -24.318 -7.664 1.00 92.88 497 SER A O 1
ATOM 3771 N N . ILE A 1 498 ? 4.043 -22.342 -7.243 1.00 89.69 498 ILE A N 1
ATOM 3772 C CA . ILE A 1 498 ? 5.401 -22.778 -7.587 1.00 89.69 498 ILE A CA 1
ATOM 3773 C C . ILE A 1 498 ? 5.947 -23.659 -6.447 1.00 89.69 498 ILE A C 1
ATOM 3775 O O . ILE A 1 498 ? 5.949 -23.225 -5.292 1.00 89.69 498 ILE A O 1
ATOM 3779 N N . PRO A 1 499 ? 6.463 -24.873 -6.732 1.00 90.62 499 PRO A N 1
ATOM 3780 C CA . PRO A 1 499 ? 7.101 -25.707 -5.717 1.00 90.62 499 PRO A CA 1
ATOM 3781 C C . PRO A 1 499 ? 8.229 -24.969 -4.987 1.00 90.62 499 PRO A C 1
ATOM 3783 O O . PRO A 1 499 ? 9.110 -24.374 -5.613 1.00 90.62 499 PRO A O 1
ATOM 3786 N N . LYS A 1 500 ? 8.218 -25.024 -3.650 1.00 90.75 500 LYS A N 1
ATOM 3787 C CA . LYS A 1 500 ? 9.090 -24.205 -2.790 1.00 90.75 500 LYS A CA 1
ATOM 3788 C C . LYS A 1 500 ? 10.585 -24.385 -3.078 1.00 90.75 500 LYS A C 1
ATOM 3790 O O . LYS A 1 500 ? 11.323 -23.407 -3.106 1.00 90.75 500 LYS A O 1
ATOM 3795 N N . ASN A 1 501 ? 11.034 -25.617 -3.313 1.00 88.75 501 ASN A N 1
ATOM 3796 C CA . ASN A 1 501 ? 12.423 -25.918 -3.674 1.00 88.75 501 ASN A CA 1
ATOM 3797 C C . ASN A 1 501 ? 12.848 -25.199 -4.966 1.00 88.75 501 ASN A C 1
ATOM 3799 O O . ASN A 1 501 ? 13.932 -24.623 -5.020 1.00 88.75 501 ASN A O 1
ATOM 3803 N N . ARG A 1 502 ? 11.971 -25.170 -5.974 1.00 85.31 502 ARG A N 1
ATOM 3804 C CA . ARG A 1 502 ? 12.232 -24.521 -7.265 1.00 85.31 502 ARG A CA 1
ATOM 3805 C C . ARG A 1 502 ? 12.203 -23.003 -7.161 1.00 85.31 502 ARG A C 1
ATOM 3807 O O . ARG A 1 502 ? 13.066 -22.343 -7.732 1.00 85.31 502 ARG A O 1
ATOM 3814 N N . LEU A 1 503 ? 11.248 -22.463 -6.401 1.00 88.56 503 LEU A N 1
ATOM 3815 C CA . LEU A 1 503 ? 11.195 -21.036 -6.095 1.00 88.56 503 LEU A CA 1
ATOM 3816 C C . LEU A 1 503 ? 12.497 -20.584 -5.423 1.00 88.56 503 LEU A C 1
ATOM 3818 O O . LEU A 1 503 ? 13.119 -19.634 -5.887 1.00 88.56 503 LEU A O 1
ATOM 3822 N N . ASN A 1 504 ? 12.933 -21.292 -4.379 1.00 89.19 504 ASN A N 1
ATOM 3823 C CA . ASN A 1 504 ? 14.144 -20.946 -3.641 1.00 89.19 504 ASN A CA 1
ATOM 3824 C C . ASN A 1 504 ? 15.392 -21.032 -4.527 1.00 89.19 504 ASN A C 1
ATOM 3826 O O . ASN A 1 504 ? 16.170 -20.084 -4.548 1.00 89.19 504 ASN A O 1
ATOM 3830 N N . ALA A 1 505 ? 15.546 -22.105 -5.310 1.00 83.12 505 ALA A N 1
ATOM 3831 C CA . ALA A 1 505 ? 16.670 -22.253 -6.234 1.00 83.12 505 ALA A CA 1
ATOM 3832 C C . ALA A 1 505 ? 16.736 -21.107 -7.258 1.00 83.12 505 ALA A C 1
ATOM 3834 O O . ALA A 1 505 ? 17.795 -20.512 -7.453 1.00 83.12 505 ALA A O 1
ATOM 3835 N N . PHE A 1 506 ? 15.598 -20.747 -7.864 1.00 86.00 506 PHE A N 1
ATOM 3836 C CA . PHE A 1 506 ? 15.533 -19.633 -8.808 1.00 86.00 506 PHE A CA 1
ATOM 3837 C C . PHE A 1 506 ? 15.863 -18.297 -8.139 1.00 86.00 506 PHE A C 1
ATOM 3839 O O . PHE A 1 506 ? 16.644 -17.517 -8.673 1.00 86.00 506 PHE A O 1
ATOM 3846 N N . VAL A 1 507 ? 15.293 -18.031 -6.961 1.00 88.00 507 VAL A N 1
ATOM 3847 C CA . VAL A 1 507 ? 15.533 -16.796 -6.206 1.00 88.00 507 VAL A CA 1
ATOM 3848 C C . VAL A 1 507 ? 17.018 -16.643 -5.867 1.00 88.00 507 VAL A C 1
ATOM 3850 O O . VAL A 1 507 ? 17.587 -15.582 -6.124 1.00 88.00 507 VAL A O 1
ATOM 3853 N N . SER A 1 508 ? 17.656 -17.690 -5.337 1.00 86.69 508 SER A N 1
ATOM 3854 C CA . SER A 1 508 ? 19.084 -17.668 -5.009 1.00 86.69 508 SER A CA 1
ATOM 3855 C C . SER A 1 508 ? 19.949 -17.483 -6.259 1.00 86.69 508 SER A C 1
ATOM 3857 O O . SER A 1 508 ? 20.830 -16.627 -6.255 1.00 86.69 508 SER A O 1
ATOM 3859 N N . SER A 1 509 ? 19.658 -18.213 -7.342 1.00 83.06 509 SER A N 1
ATOM 3860 C CA . SER A 1 509 ? 20.380 -18.081 -8.615 1.00 83.06 509 SER A CA 1
ATOM 3861 C C . SER A 1 509 ? 20.240 -16.683 -9.216 1.00 83.06 509 SER A C 1
ATOM 3863 O O . SER A 1 509 ? 21.225 -16.119 -9.678 1.00 83.06 509 SER A O 1
ATOM 3865 N N . TRP A 1 510 ? 19.037 -16.104 -9.189 1.00 87.50 510 TRP A N 1
ATOM 3866 C CA . TRP A 1 510 ? 18.786 -14.763 -9.713 1.00 87.50 510 TRP A CA 1
ATOM 3867 C C . TRP A 1 510 ? 19.560 -13.702 -8.927 1.00 87.50 510 TRP A C 1
ATOM 3869 O O . TRP A 1 510 ? 20.183 -12.830 -9.523 1.00 87.50 510 TRP A O 1
ATOM 3879 N N . VAL A 1 511 ? 19.559 -13.777 -7.589 1.00 87.69 511 VAL A N 1
ATOM 3880 C CA . VAL A 1 511 ? 20.324 -12.829 -6.761 1.00 87.69 511 VAL A CA 1
ATOM 3881 C C . VAL A 1 511 ? 21.822 -12.970 -7.026 1.00 87.69 511 VAL A C 1
ATOM 3883 O O . VAL A 1 511 ? 22.494 -11.950 -7.173 1.00 87.69 511 VAL A O 1
ATOM 3886 N N . GLN A 1 512 ? 22.333 -14.201 -7.120 1.00 84.69 512 GLN A N 1
ATOM 3887 C CA . GLN A 1 512 ? 23.745 -14.442 -7.412 1.00 84.69 512 GLN A CA 1
ATOM 3888 C C . GLN A 1 512 ? 24.138 -13.868 -8.777 1.00 84.69 512 GLN A C 1
ATOM 3890 O O . GLN A 1 512 ? 25.115 -13.135 -8.865 1.00 84.69 512 GLN A O 1
ATOM 3895 N N . GLU A 1 513 ? 23.333 -14.101 -9.814 1.00 84.75 513 GLU A N 1
ATOM 3896 C CA . GLU A 1 513 ? 23.603 -13.571 -11.150 1.00 84.75 513 GLU A CA 1
ATOM 3897 C C . GLU A 1 513 ? 23.606 -12.034 -11.172 1.00 84.75 513 GLU A C 1
ATOM 3899 O O . GLU A 1 513 ? 24.504 -11.432 -11.761 1.00 84.75 513 GLU A O 1
ATOM 3904 N N . VAL A 1 514 ? 22.669 -11.379 -10.474 1.00 86.19 514 VAL A N 1
ATOM 3905 C CA . VAL A 1 514 ? 22.681 -9.913 -10.322 1.00 86.19 514 VAL A CA 1
ATOM 3906 C C . VAL A 1 514 ? 23.962 -9.449 -9.626 1.00 86.19 514 VAL A C 1
ATOM 3908 O O . VAL A 1 514 ? 24.553 -8.452 -10.036 1.00 86.19 514 VAL A O 1
ATOM 3911 N N . HIS A 1 515 ? 24.392 -10.142 -8.569 1.00 88.75 515 HIS A N 1
ATOM 3912 C CA . HIS A 1 515 ? 25.618 -9.817 -7.841 1.00 88.75 515 HIS A CA 1
ATOM 3913 C C . HIS A 1 515 ? 26.859 -9.937 -8.733 1.00 88.75 515 HIS A C 1
ATOM 3915 O O . HIS A 1 515 ? 27.588 -8.951 -8.863 1.00 88.75 515 HIS A O 1
ATOM 3921 N N . ASP A 1 516 ? 27.042 -11.082 -9.391 1.00 84.50 516 ASP A N 1
ATOM 3922 C CA . ASP A 1 516 ? 28.171 -11.354 -10.288 1.00 84.50 516 ASP A CA 1
ATOM 3923 C C . ASP A 1 516 ? 28.200 -10.335 -11.433 1.00 84.50 516 ASP A C 1
ATOM 3925 O O . ASP A 1 516 ? 29.229 -9.745 -11.756 1.00 84.50 516 ASP A O 1
ATOM 3929 N N . ASN A 1 517 ? 27.038 -10.032 -12.015 1.00 81.88 517 ASN A N 1
ATOM 3930 C CA . ASN A 1 517 ? 26.935 -9.031 -13.066 1.00 81.88 517 ASN A CA 1
ATOM 3931 C C . ASN A 1 517 ? 27.318 -7.618 -12.576 1.00 81.88 517 ASN A C 1
ATOM 3933 O O . ASN A 1 517 ? 28.045 -6.908 -13.275 1.00 81.88 517 ASN A O 1
ATOM 3937 N N . VAL A 1 518 ? 26.865 -7.204 -11.384 1.00 84.75 518 VAL A N 1
ATOM 3938 C CA . VAL A 1 518 ? 27.227 -5.901 -10.795 1.00 84.75 518 VAL A CA 1
ATOM 3939 C C . VAL A 1 518 ? 28.718 -5.824 -10.478 1.00 84.75 518 VAL A C 1
ATOM 3941 O O . VAL A 1 518 ? 29.311 -4.772 -10.700 1.00 84.75 518 VAL A O 1
ATOM 3944 N N . GLN A 1 519 ? 29.313 -6.893 -9.947 1.00 83.94 519 GLN A N 1
ATOM 3945 C CA . GLN A 1 519 ? 30.704 -6.898 -9.491 1.00 83.94 519 GLN A CA 1
ATOM 3946 C C . GLN A 1 519 ? 31.704 -7.057 -10.640 1.00 83.94 519 GLN A C 1
ATOM 3948 O O . GLN A 1 519 ? 32.683 -6.314 -10.692 1.00 83.94 519 GLN A O 1
ATOM 3953 N N . ASP A 1 520 ? 31.438 -7.972 -11.572 1.00 78.31 520 ASP A N 1
ATOM 3954 C CA . ASP A 1 520 ? 32.436 -8.401 -12.556 1.00 78.31 520 ASP A CA 1
ATOM 3955 C C . ASP A 1 520 ? 32.272 -7.713 -13.910 1.00 78.31 520 ASP A C 1
ATOM 3957 O O . ASP A 1 520 ? 33.238 -7.563 -14.659 1.00 78.31 520 ASP A O 1
ATOM 3961 N N . LYS A 1 521 ? 31.047 -7.296 -14.258 1.00 71.19 521 LYS A N 1
ATOM 3962 C CA . LYS A 1 521 ? 30.734 -6.838 -15.621 1.00 71.19 521 LYS A CA 1
ATOM 3963 C C . LYS A 1 521 ? 30.458 -5.342 -15.721 1.00 71.19 521 LYS A C 1
ATOM 3965 O O . LYS A 1 521 ? 30.552 -4.794 -16.821 1.00 71.19 521 LYS A O 1
ATOM 3970 N N . TRP A 1 522 ? 30.092 -4.659 -14.631 1.00 74.19 522 TRP A N 1
ATOM 3971 C CA . TRP A 1 522 ? 29.599 -3.272 -14.682 1.00 74.19 522 TRP A CA 1
ATOM 3972 C C . TRP A 1 522 ? 30.522 -2.301 -13.941 1.00 74.19 522 TRP A C 1
ATOM 3974 O O . TRP A 1 522 ? 30.287 -2.015 -12.772 1.00 74.19 522 TRP A O 1
ATOM 3984 N N . PRO A 1 523 ? 31.512 -1.689 -14.621 1.00 74.25 523 PRO A N 1
ATOM 3985 C CA . PRO A 1 523 ? 32.571 -0.912 -13.963 1.00 74.25 523 PRO A CA 1
ATOM 3986 C C . PRO A 1 523 ? 32.064 0.311 -13.184 1.00 74.25 523 PRO A C 1
ATOM 3988 O O . PRO A 1 523 ? 32.756 0.820 -12.316 1.00 74.25 523 PRO A O 1
ATOM 3991 N N . TYR A 1 524 ? 30.850 0.778 -13.480 1.00 80.81 524 TYR A N 1
ATOM 3992 C CA . TYR A 1 524 ? 30.228 1.935 -12.837 1.00 80.81 524 TYR A CA 1
ATOM 3993 C C . TYR A 1 524 ? 29.190 1.579 -11.784 1.00 80.81 524 TYR A C 1
ATOM 3995 O O . TYR A 1 524 ? 28.519 2.467 -11.255 1.00 80.81 524 TYR A O 1
ATOM 4003 N N . LEU A 1 525 ? 29.003 0.297 -11.502 1.00 86.12 525 LEU A N 1
ATOM 4004 C CA . LEU A 1 525 ? 28.094 -0.161 -10.475 1.00 86.12 525 LEU A CA 1
ATOM 4005 C C . LEU A 1 525 ? 28.886 -0.874 -9.391 1.00 86.12 525 LEU A C 1
ATOM 4007 O O . LEU A 1 525 ? 29.849 -1.580 -9.643 1.00 86.12 525 LEU A O 1
ATOM 4011 N N . SER A 1 526 ? 28.464 -0.675 -8.154 1.00 88.00 526 SER A N 1
ATOM 4012 C CA . SER A 1 526 ? 28.959 -1.469 -7.039 1.00 88.00 526 SER A CA 1
ATOM 4013 C C . SER A 1 526 ? 27.810 -1.760 -6.095 1.00 88.00 526 SER A C 1
ATOM 4015 O O . SER A 1 526 ? 26.934 -0.913 -5.901 1.00 88.00 526 SER A O 1
ATOM 4017 N N . LEU A 1 527 ? 27.820 -2.937 -5.488 1.00 88.88 527 LEU A N 1
ATOM 4018 C CA . LEU A 1 527 ? 26.868 -3.283 -4.439 1.00 88.88 527 LEU A CA 1
ATOM 4019 C C . LEU A 1 527 ? 27.046 -2.342 -3.241 1.00 88.88 527 LEU A C 1
ATOM 4021 O O . LEU A 1 527 ? 28.158 -1.899 -2.942 1.00 88.88 527 LEU A O 1
ATOM 4025 N N . LEU A 1 528 ? 25.952 -2.021 -2.547 1.00 86.69 528 LEU A N 1
ATOM 4026 C CA . LEU A 1 528 ? 26.049 -1.319 -1.268 1.00 86.69 528 LEU A CA 1
ATOM 4027 C C . LEU A 1 528 ? 26.754 -2.236 -0.248 1.00 86.69 528 LEU A C 1
ATOM 4029 O O . LEU A 1 528 ? 26.235 -3.322 0.023 1.00 86.69 528 LEU A O 1
ATOM 4033 N N . PRO A 1 529 ? 27.889 -1.821 0.344 1.00 69.50 529 PRO A N 1
ATOM 4034 C CA . PRO A 1 529 ? 28.564 -2.625 1.354 1.00 69.50 529 PRO A CA 1
ATOM 4035 C C . PRO A 1 529 ? 27.702 -2.758 2.614 1.00 69.50 529 PRO A C 1
ATOM 4037 O O . PRO A 1 529 ? 26.959 -1.840 2.972 1.00 69.50 529 PRO A O 1
ATOM 4040 N N . GLU A 1 530 ? 27.837 -3.903 3.287 1.00 65.06 530 GLU A N 1
ATOM 4041 C CA . GLU A 1 530 ? 27.194 -4.232 4.564 1.00 65.06 530 GLU A CA 1
ATOM 4042 C C . GLU A 1 530 ? 25.667 -4.071 4.562 1.00 65.06 530 GLU A C 1
ATOM 4044 O O . GLU A 1 530 ? 25.076 -2.998 4.765 1.00 65.06 530 GLU A O 1
ATOM 4049 N N . GLN A 1 531 ? 25.002 -5.207 4.393 1.00 65.25 531 GLN A N 1
ATOM 4050 C CA . GLN A 1 531 ? 23.576 -5.340 4.614 1.00 65.25 531 GLN A CA 1
ATOM 4051 C C . GLN A 1 531 ? 23.386 -6.300 5.772 1.00 65.25 531 GLN A C 1
ATOM 4053 O O . GLN A 1 531 ? 23.715 -7.476 5.651 1.00 65.25 531 GLN A O 1
ATOM 4058 N N . ARG A 1 532 ? 22.830 -5.830 6.891 1.00 66.31 532 ARG A N 1
ATOM 4059 C CA . ARG A 1 532 ? 22.242 -6.770 7.839 1.00 66.31 532 ARG A CA 1
ATOM 4060 C C . ARG A 1 532 ? 20.920 -7.251 7.262 1.00 66.31 532 ARG A C 1
ATOM 4062 O O . ARG A 1 532 ? 19.851 -6.733 7.589 1.00 66.31 532 ARG A O 1
ATOM 4069 N N . THR A 1 533 ? 21.014 -8.210 6.358 1.00 63.78 533 THR A N 1
ATOM 4070 C CA . THR A 1 533 ? 19.884 -9.066 6.032 1.00 63.78 533 THR A CA 1
ATOM 4071 C C . THR A 1 533 ? 19.506 -9.798 7.319 1.00 63.78 533 THR A C 1
ATOM 4073 O O . THR A 1 533 ? 20.379 -10.094 8.138 1.00 63.78 533 THR A O 1
ATOM 4076 N N . GLY A 1 534 ? 18.213 -10.006 7.572 1.00 61.34 534 GLY A N 1
ATOM 4077 C CA . GLY A 1 534 ? 17.790 -10.805 8.724 1.00 61.34 534 GLY A CA 1
ATOM 4078 C C . GLY A 1 534 ? 18.379 -12.216 8.675 1.00 61.34 534 GLY A C 1
ATOM 4079 O O . GLY A 1 534 ? 19.053 -12.579 7.708 1.00 61.34 534 GLY A O 1
ATOM 4080 N N . GLU A 1 535 ? 18.093 -13.022 9.698 1.00 70.25 535 GLU A N 1
ATOM 4081 C CA . GLU A 1 535 ? 18.365 -14.462 9.636 1.00 70.25 535 GLU A CA 1
ATOM 4082 C C . GLU A 1 535 ? 17.885 -15.017 8.283 1.00 70.25 535 GLU A C 1
ATOM 4084 O O . GLU A 1 535 ? 16.780 -14.656 7.861 1.00 70.25 535 GLU A O 1
ATOM 4089 N N . PRO A 1 536 ? 18.653 -15.874 7.583 1.00 73.44 536 PRO A N 1
ATOM 4090 C CA . PRO A 1 536 ? 18.247 -16.406 6.280 1.00 73.44 536 PRO A CA 1
ATOM 4091 C C . PRO A 1 536 ? 16.848 -17.034 6.301 1.00 73.44 536 PRO A C 1
ATOM 4093 O O . PRO A 1 536 ? 16.105 -16.940 5.334 1.00 73.44 536 PRO A O 1
ATOM 4096 N N . SER A 1 537 ? 16.425 -17.587 7.441 1.00 79.00 537 SER A N 1
ATOM 4097 C CA . SER A 1 537 ? 15.074 -18.119 7.644 1.00 79.00 537 SER A CA 1
ATOM 4098 C C . SER A 1 537 ? 13.947 -17.089 7.506 1.00 79.00 537 SER A C 1
ATOM 4100 O O . SER A 1 537 ? 12.783 -17.481 7.439 1.00 79.00 537 SER A O 1
ATOM 4102 N N . ILE A 1 538 ? 14.262 -15.791 7.536 1.00 82.94 538 ILE A N 1
ATOM 4103 C CA . ILE A 1 538 ? 13.309 -14.689 7.398 1.00 82.94 538 ILE A CA 1
ATOM 4104 C C . ILE A 1 538 ? 12.956 -14.468 5.928 1.00 82.94 538 ILE A C 1
ATOM 4106 O O . ILE A 1 538 ? 11.772 -14.403 5.596 1.00 82.94 538 ILE A O 1
ATOM 4110 N N . ALA A 1 539 ? 13.964 -14.344 5.065 1.00 87.25 539 ALA A N 1
ATOM 4111 C CA . ALA A 1 539 ? 13.802 -13.932 3.675 1.00 87.25 539 ALA A CA 1
ATOM 4112 C C . ALA A 1 539 ? 13.411 -15.100 2.763 1.00 87.25 539 ALA A C 1
ATOM 4114 O O . ALA A 1 539 ? 13.906 -16.215 2.919 1.00 87.25 539 ALA A O 1
ATOM 4115 N N . VAL A 1 540 ? 12.569 -14.823 1.765 1.00 86.19 540 VAL A N 1
ATOM 4116 C CA . VAL A 1 540 ? 12.243 -15.805 0.720 1.00 86.19 540 VAL A CA 1
ATOM 4117 C C . VAL A 1 540 ? 13.519 -16.288 0.024 1.00 86.19 540 VAL A C 1
ATOM 4119 O O . VAL A 1 540 ? 14.332 -15.479 -0.425 1.00 86.19 540 VAL A O 1
ATOM 4122 N N . GLY A 1 541 ? 13.717 -17.606 -0.035 1.00 85.81 541 GLY A N 1
ATOM 4123 C CA . GLY A 1 541 ? 14.921 -18.194 -0.635 1.00 85.81 541 GLY A CA 1
ATOM 4124 C C . GLY A 1 541 ? 16.222 -17.895 0.121 1.00 85.81 541 GLY A C 1
ATOM 4125 O O . GLY A 1 541 ? 17.303 -18.099 -0.425 1.00 85.81 541 GLY A O 1
ATOM 4126 N N . GLY A 1 542 ? 16.145 -17.397 1.360 1.00 87.38 542 GLY A N 1
ATOM 4127 C CA . GLY A 1 542 ? 17.310 -17.155 2.212 1.00 87.38 542 GLY A CA 1
ATOM 4128 C C . GLY A 1 542 ? 18.194 -15.975 1.812 1.00 87.38 542 GLY A C 1
ATOM 4129 O O . GLY A 1 542 ? 19.254 -15.791 2.405 1.00 87.38 542 GLY A O 1
ATOM 4130 N N . VAL A 1 543 ? 17.781 -15.172 0.827 1.00 89.44 543 VAL A N 1
ATOM 4131 C CA . VAL A 1 543 ? 18.601 -14.099 0.246 1.00 89.44 543 VAL A CA 1
ATOM 4132 C C . VAL A 1 543 ? 17.830 -12.787 0.131 1.00 89.44 543 VAL A C 1
ATOM 4134 O O . VAL A 1 543 ? 16.602 -12.752 0.026 1.00 89.44 543 VAL A O 1
ATOM 4137 N N . ASN A 1 544 ? 18.556 -11.670 0.117 1.00 90.19 544 ASN A N 1
ATOM 4138 C CA . ASN A 1 544 ? 17.949 -10.365 -0.105 1.00 90.19 544 ASN A CA 1
ATOM 4139 C C . ASN A 1 544 ? 17.626 -10.154 -1.590 1.00 90.19 544 ASN A C 1
ATOM 4141 O O . ASN A 1 544 ? 18.491 -9.842 -2.401 1.00 90.19 544 ASN A O 1
ATOM 4145 N N . THR A 1 545 ? 16.343 -10.247 -1.929 1.00 91.44 545 THR A N 1
ATOM 4146 C CA . THR A 1 545 ? 15.844 -10.057 -3.301 1.00 91.44 545 THR A CA 1
ATOM 4147 C C . THR A 1 545 ? 15.701 -8.592 -3.727 1.00 91.44 545 THR A C 1
ATOM 4149 O O . THR A 1 545 ? 15.174 -8.310 -4.806 1.00 91.44 545 THR A O 1
ATOM 4152 N N . VAL A 1 546 ? 16.141 -7.646 -2.890 1.00 92.75 546 VAL A N 1
ATOM 4153 C CA . VAL A 1 546 ? 16.286 -6.227 -3.226 1.00 92.75 546 VAL A CA 1
ATOM 4154 C C . VAL A 1 546 ? 17.765 -5.880 -3.178 1.00 92.75 546 VAL A C 1
ATOM 4156 O O . VAL A 1 546 ? 18.296 -5.610 -2.107 1.00 92.75 546 VAL A O 1
ATOM 4159 N N . VAL A 1 547 ? 18.412 -5.838 -4.338 1.00 91.44 547 VAL A N 1
ATOM 4160 C CA . VAL A 1 547 ? 19.844 -5.556 -4.475 1.00 91.44 547 VAL A CA 1
ATOM 4161 C C . VAL A 1 547 ? 20.048 -4.045 -4.639 1.00 91.44 547 VAL A C 1
ATOM 4163 O O . VAL A 1 547 ? 19.729 -3.495 -5.701 1.00 91.44 547 VAL A O 1
ATOM 4166 N N . PRO A 1 548 ? 20.514 -3.312 -3.608 1.00 91.56 548 PRO A N 1
ATOM 4167 C CA . PRO A 1 548 ? 20.866 -1.910 -3.756 1.00 91.56 548 PRO A CA 1
ATOM 4168 C C . PRO A 1 548 ? 22.227 -1.739 -4.420 1.00 91.56 548 PRO A C 1
ATOM 4170 O O . PRO A 1 548 ? 23.221 -2.376 -4.077 1.00 91.56 548 PRO A O 1
ATOM 4173 N N . ILE A 1 549 ? 22.255 -0.785 -5.334 1.00 89.69 549 ILE A N 1
ATOM 4174 C CA . ILE A 1 549 ? 23.369 -0.501 -6.214 1.00 89.69 549 ILE A CA 1
ATOM 4175 C C . ILE A 1 549 ? 23.766 0.957 -6.030 1.00 89.69 549 ILE A C 1
ATOM 4177 O O . ILE A 1 549 ? 22.947 1.880 -6.130 1.00 89.69 549 ILE A O 1
ATOM 4181 N N . VAL A 1 550 ? 25.052 1.152 -5.783 1.00 89.19 550 VAL A N 1
ATOM 4182 C CA . VAL A 1 550 ? 25.727 2.441 -5.863 1.00 89.19 550 VAL A CA 1
ATOM 4183 C C . VAL A 1 550 ? 26.111 2.666 -7.320 1.00 89.19 550 VAL A C 1
ATOM 4185 O O . VAL A 1 550 ? 26.807 1.843 -7.911 1.00 89.19 550 VAL A O 1
ATOM 4188 N N . VAL A 1 551 ? 25.666 3.784 -7.891 1.00 87.50 551 VAL A N 1
ATOM 4189 C CA . VAL A 1 551 ? 26.088 4.210 -9.231 1.00 87.50 551 VAL A CA 1
ATOM 4190 C C . VAL A 1 551 ? 27.291 5.124 -9.081 1.00 87.50 551 VAL A C 1
ATOM 4192 O O . VAL A 1 551 ? 27.220 6.131 -8.377 1.00 87.50 551 VAL A O 1
ATOM 4195 N N . ARG A 1 552 ? 28.385 4.777 -9.744 1.00 83.69 552 ARG A N 1
ATOM 4196 C CA . ARG A 1 552 ? 29.626 5.539 -9.785 1.00 83.69 552 ARG A CA 1
ATOM 4197 C C . ARG A 1 552 ? 29.779 6.185 -11.146 1.00 83.69 552 ARG A C 1
ATOM 4199 O O . ARG A 1 552 ? 29.386 5.638 -12.170 1.00 83.69 552 ARG A O 1
ATOM 4206 N N . VAL A 1 553 ? 30.335 7.381 -11.154 1.00 78.44 553 VAL A N 1
ATOM 4207 C CA . VAL A 1 553 ? 30.750 8.059 -12.376 1.00 78.44 553 VAL A CA 1
ATOM 4208 C C . VAL A 1 553 ? 32.216 8.427 -12.231 1.00 78.44 553 VAL A C 1
ATOM 4210 O O . VAL A 1 553 ? 32.656 8.709 -11.115 1.00 78.44 553 VAL A O 1
ATOM 4213 N N . PRO A 1 554 ? 32.997 8.459 -13.322 1.00 74.06 554 PRO A N 1
ATOM 4214 C CA . PRO A 1 554 ? 34.369 8.919 -13.209 1.00 74.06 554 PRO A CA 1
ATOM 4215 C C . PRO A 1 554 ? 34.387 10.356 -12.666 1.00 74.06 554 PRO A C 1
ATOM 4217 O O . PRO A 1 554 ? 33.461 11.138 -12.927 1.00 74.06 554 PRO A O 1
ATOM 4220 N N . ARG A 1 555 ? 35.436 10.719 -11.933 1.00 70.50 555 ARG A N 1
ATOM 4221 C CA . ARG A 1 555 ? 35.618 12.060 -11.366 1.00 70.50 555 ARG A CA 1
ATOM 4222 C C . ARG A 1 555 ? 35.821 13.118 -12.444 1.00 70.50 555 ARG A C 1
ATOM 4224 O O . ARG A 1 555 ? 36.437 12.861 -13.484 1.00 70.50 555 ARG A O 1
ATOM 4231 N N . THR A 1 556 ? 35.319 14.323 -12.196 1.00 66.50 556 THR A N 1
ATOM 4232 C CA . THR A 1 556 ? 35.689 15.517 -12.974 1.00 66.50 556 THR A CA 1
ATOM 4233 C C . THR A 1 556 ? 36.809 16.294 -12.278 1.00 66.50 556 THR A C 1
ATOM 4235 O O . THR A 1 556 ? 37.008 16.157 -11.075 1.00 66.50 556 THR A O 1
ATOM 4238 N N . SER A 1 557 ? 37.549 17.127 -13.017 1.00 58.38 557 SER A N 1
ATOM 4239 C CA . SER A 1 557 ? 38.669 17.922 -12.480 1.00 58.38 557 SER A CA 1
ATOM 4240 C C . SER A 1 557 ? 38.274 18.925 -11.385 1.00 58.38 557 SER A C 1
ATOM 4242 O O . SER A 1 557 ? 39.145 19.421 -10.679 1.00 58.38 557 SER A O 1
ATOM 4244 N N . SER A 1 558 ? 36.981 19.224 -11.229 1.00 56.72 558 SER A N 1
ATOM 4245 C CA . SER A 1 558 ? 36.441 20.126 -10.204 1.00 56.72 558 SER A CA 1
ATOM 4246 C C . SER A 1 558 ? 36.087 19.443 -8.875 1.00 56.72 558 SER A C 1
ATOM 4248 O O . SER A 1 558 ? 35.695 20.127 -7.933 1.00 56.72 558 SER A O 1
ATOM 4250 N N . GLU A 1 559 ? 36.188 18.115 -8.777 1.00 61.62 559 GLU A N 1
ATOM 4251 C CA . GLU A 1 559 ? 35.850 17.351 -7.569 1.00 61.62 559 GLU A CA 1
ATOM 4252 C C . GLU A 1 559 ? 37.138 16.956 -6.831 1.00 61.62 559 GLU A C 1
ATOM 4254 O O . GLU A 1 559 ? 37.981 16.257 -7.389 1.00 61.62 559 GLU A O 1
ATOM 4259 N N . GLY A 1 560 ? 37.304 17.425 -5.585 1.00 57.25 560 GLY A N 1
ATOM 4260 C CA . GLY A 1 560 ? 38.552 17.323 -4.810 1.00 57.25 560 GLY A CA 1
ATOM 4261 C C . GLY A 1 560 ? 39.187 15.925 -4.766 1.00 57.25 560 GLY A C 1
ATOM 4262 O O . GLY A 1 560 ? 38.500 14.910 -4.890 1.00 57.25 560 GLY A O 1
ATOM 4263 N N . SER A 1 561 ? 40.509 15.874 -4.582 1.00 55.66 561 SER A N 1
ATOM 4264 C CA . SER A 1 561 ? 41.325 14.661 -4.708 1.00 55.66 561 SER A CA 1
ATOM 4265 C C . SER A 1 561 ? 41.374 13.838 -3.413 1.00 55.66 561 SER A C 1
ATOM 4267 O O . SER A 1 561 ? 42.211 14.084 -2.549 1.00 55.66 561 SER A O 1
ATOM 4269 N N . ASP A 1 562 ? 40.525 12.820 -3.291 1.00 64.06 562 ASP A N 1
ATOM 4270 C CA . ASP A 1 562 ? 40.715 11.730 -2.313 1.00 64.06 562 ASP A CA 1
ATOM 4271 C C . ASP A 1 562 ? 41.480 10.531 -2.920 1.00 64.06 562 ASP A C 1
ATOM 4273 O O . ASP A 1 562 ? 41.577 9.473 -2.306 1.00 64.06 562 ASP A O 1
ATOM 4277 N N . GLY A 1 563 ? 42.008 10.689 -4.142 1.00 60.84 563 GLY A N 1
ATOM 4278 C CA . GLY A 1 563 ? 42.741 9.654 -4.875 1.00 60.84 563 GLY A CA 1
ATOM 4279 C C . GLY A 1 563 ? 41.867 8.643 -5.628 1.00 60.84 563 GLY A C 1
ATOM 4280 O O . GLY A 1 563 ? 42.412 7.846 -6.387 1.00 60.84 563 GLY A O 1
ATOM 4281 N N . ASN A 1 564 ? 40.534 8.673 -5.489 1.00 67.12 564 ASN A N 1
ATOM 4282 C CA . ASN A 1 564 ? 39.649 7.733 -6.182 1.00 67.12 564 ASN A CA 1
ATOM 4283 C C . ASN A 1 564 ? 39.259 8.252 -7.587 1.00 67.12 564 ASN A C 1
ATOM 4285 O O . ASN A 1 564 ? 38.715 9.360 -7.680 1.00 67.12 564 ASN A O 1
ATOM 4289 N N . PRO A 1 565 ? 39.486 7.492 -8.682 1.00 70.31 565 PRO A N 1
ATOM 4290 C CA . PRO A 1 565 ? 39.138 7.914 -10.046 1.00 70.31 565 PRO A CA 1
ATOM 4291 C C . PRO A 1 565 ? 37.629 8.070 -10.287 1.00 70.31 565 PRO A C 1
ATOM 4293 O O . PRO A 1 565 ? 37.232 8.636 -11.309 1.00 70.31 565 PRO A O 1
ATOM 4296 N N . GLU A 1 566 ? 36.785 7.604 -9.366 1.00 75.62 566 GLU A N 1
ATOM 4297 C CA . GLU A 1 566 ? 35.330 7.643 -9.471 1.00 75.62 566 GLU A CA 1
ATOM 4298 C C . GLU A 1 566 ? 34.671 8.241 -8.227 1.00 75.62 566 GLU A C 1
ATOM 4300 O O . GLU A 1 566 ? 35.181 8.145 -7.110 1.00 75.62 566 GLU A O 1
ATOM 4305 N N . VAL A 1 567 ? 33.490 8.825 -8.422 1.00 79.31 567 VAL A N 1
ATOM 4306 C CA . VAL A 1 567 ? 32.632 9.357 -7.364 1.00 79.31 567 VAL A CA 1
ATOM 4307 C C . VAL A 1 567 ? 31.253 8.702 -7.434 1.00 79.31 567 VAL A C 1
ATOM 4309 O O . VAL A 1 567 ? 30.705 8.470 -8.513 1.00 79.31 567 VAL A O 1
ATOM 4312 N N . ALA A 1 568 ? 30.684 8.368 -6.276 1.00 83.75 568 ALA A N 1
ATOM 4313 C CA . ALA A 1 568 ? 29.316 7.868 -6.196 1.00 83.75 568 ALA A CA 1
ATOM 4314 C C . ALA A 1 568 ? 28.319 9.003 -6.472 1.00 83.75 568 ALA A C 1
ATOM 4316 O O . ALA A 1 568 ? 28.458 10.099 -5.927 1.00 83.75 568 ALA A O 1
ATOM 4317 N N . LEU A 1 569 ? 27.292 8.733 -7.279 1.00 84.31 569 LEU A N 1
ATOM 4318 C CA . LEU A 1 569 ? 26.220 9.691 -7.521 1.00 84.31 569 LEU A CA 1
ATOM 4319 C C . LEU A 1 569 ? 25.446 9.968 -6.235 1.00 84.31 569 LEU A C 1
ATOM 4321 O O . LEU A 1 569 ? 25.014 9.053 -5.527 1.00 84.31 569 LEU A O 1
ATOM 4325 N N . GLY A 1 570 ? 25.228 11.253 -5.966 1.00 84.31 570 GLY A N 1
ATOM 4326 C CA . GLY A 1 570 ? 24.410 11.663 -4.841 1.00 84.31 570 GLY A CA 1
ATOM 4327 C C . GLY A 1 570 ? 22.917 11.497 -5.089 1.00 84.31 570 GLY A C 1
ATOM 4328 O O . GLY A 1 570 ? 22.467 11.257 -6.208 1.00 84.31 570 GLY A O 1
ATOM 4329 N N . TYR A 1 571 ? 22.120 11.646 -4.030 1.00 86.75 571 TYR A N 1
ATOM 4330 C CA . TYR A 1 571 ? 20.677 11.389 -4.082 1.00 86.75 571 TYR A CA 1
ATOM 4331 C C . TYR A 1 571 ? 19.944 12.193 -5.172 1.00 86.75 571 TYR A C 1
ATOM 4333 O O . TYR A 1 571 ? 19.146 11.617 -5.908 1.00 86.75 571 TYR A O 1
ATOM 4341 N N . GLU A 1 572 ? 20.214 13.495 -5.315 1.00 85.62 572 GLU A N 1
ATOM 4342 C CA . GLU A 1 572 ? 19.539 14.322 -6.331 1.00 85.62 572 GLU A CA 1
ATOM 4343 C C . GLU A 1 572 ? 19.934 13.930 -7.763 1.00 85.62 572 GLU A C 1
ATOM 4345 O O . GLU A 1 572 ? 19.068 13.830 -8.636 1.00 85.62 572 GLU A O 1
ATOM 4350 N N . ASP A 1 573 ? 21.209 13.607 -7.997 1.00 85.06 573 ASP A N 1
ATOM 4351 C CA . ASP A 1 573 ? 21.672 13.103 -9.293 1.00 85.06 573 ASP A CA 1
ATOM 4352 C C . ASP A 1 573 ? 21.047 11.736 -9.601 1.00 85.06 573 ASP A C 1
ATOM 4354 O O . ASP A 1 573 ? 20.562 11.509 -10.709 1.00 85.06 573 ASP A O 1
ATOM 4358 N N . LEU A 1 574 ? 20.925 10.854 -8.603 1.00 88.44 574 LEU A N 1
ATOM 4359 C CA . LEU A 1 574 ? 20.228 9.578 -8.756 1.00 88.44 574 LEU A CA 1
ATOM 4360 C C . LEU A 1 574 ? 18.740 9.742 -9.086 1.00 88.44 574 LEU A C 1
ATOM 4362 O O . LEU A 1 574 ? 18.193 8.908 -9.804 1.00 88.44 574 LEU A O 1
ATOM 4366 N N . ARG A 1 575 ? 18.060 10.797 -8.615 1.00 87.94 575 ARG A N 1
ATOM 4367 C CA . ARG A 1 575 ? 16.658 11.073 -8.999 1.00 87.94 575 ARG A CA 1
ATOM 4368 C C . ARG A 1 575 ? 16.522 11.416 -10.468 1.00 87.94 575 ARG A C 1
ATOM 4370 O O . ARG A 1 575 ? 15.569 10.971 -11.110 1.00 87.94 575 ARG A O 1
ATOM 4377 N N . LEU A 1 576 ? 17.444 12.208 -10.998 1.00 85.56 576 LEU A N 1
ATOM 4378 C CA . LEU A 1 576 ? 17.441 12.525 -12.417 1.00 85.56 576 LEU A CA 1
ATOM 4379 C C . LEU A 1 576 ? 17.918 11.314 -13.245 1.00 85.56 576 LEU A C 1
ATOM 4381 O O . LEU A 1 576 ? 17.295 11.026 -14.262 1.00 85.56 576 LEU A O 1
ATOM 4385 N N . PHE A 1 577 ? 18.899 10.534 -12.777 1.00 85.06 577 PHE A N 1
ATOM 4386 C CA . PHE A 1 577 ? 19.300 9.265 -13.402 1.00 85.06 577 PHE A CA 1
ATOM 4387 C C . PHE A 1 577 ? 18.125 8.276 -13.486 1.00 85.06 577 PHE A C 1
ATOM 4389 O O . PHE A 1 577 ? 17.790 7.781 -14.559 1.00 85.06 577 PHE A O 1
ATOM 4396 N N . HIS A 1 578 ? 17.414 8.068 -12.374 1.00 87.88 578 HIS A N 1
ATOM 4397 C CA . HIS A 1 578 ? 16.226 7.212 -12.301 1.00 87.88 578 HIS A CA 1
ATOM 4398 C C . HIS A 1 578 ? 15.115 7.658 -13.254 1.00 87.88 578 HIS A C 1
ATOM 4400 O O . HIS A 1 578 ? 14.523 6.826 -13.939 1.00 87.88 578 HIS A O 1
ATOM 4406 N N . ARG A 1 579 ? 14.870 8.970 -13.366 1.00 85.69 579 ARG A N 1
ATOM 4407 C CA . ARG A 1 579 ? 13.917 9.512 -14.345 1.00 85.69 579 ARG A CA 1
ATOM 4408 C C . ARG A 1 579 ? 14.314 9.132 -15.768 1.00 85.69 579 ARG A C 1
ATOM 4410 O O . ARG A 1 579 ? 13.466 8.659 -16.521 1.00 85.69 579 ARG A O 1
ATOM 4417 N N . LEU A 1 580 ? 15.583 9.315 -16.132 1.00 85.19 580 LEU A N 1
ATOM 4418 C CA . LEU A 1 580 ? 16.069 9.013 -17.477 1.00 85.19 580 LEU A CA 1
ATOM 4419 C C . LEU A 1 580 ? 15.929 7.524 -17.813 1.00 85.19 580 LEU A C 1
ATOM 4421 O O . LEU A 1 580 ? 15.673 7.202 -18.975 1.00 85.19 580 LEU A O 1
ATOM 4425 N N . LEU A 1 581 ? 16.081 6.605 -16.849 1.00 85.38 581 LEU A N 1
ATOM 4426 C CA . LEU A 1 581 ? 15.878 5.164 -17.082 1.00 85.38 581 LEU A CA 1
ATOM 4427 C C . LEU A 1 581 ? 14.471 4.867 -17.626 1.00 85.38 581 LEU A C 1
ATOM 4429 O O . LEU A 1 581 ? 14.314 3.985 -18.469 1.00 85.38 581 LEU A O 1
ATOM 4433 N N . SER A 1 582 ? 13.475 5.662 -17.226 1.00 85.00 582 SER A N 1
ATOM 4434 C CA . SER A 1 582 ? 12.079 5.502 -17.652 1.00 85.00 582 SER A CA 1
ATOM 4435 C C . SER A 1 582 ? 11.734 6.102 -19.026 1.00 85.00 582 SER A C 1
ATOM 4437 O O . SER A 1 582 ? 10.616 5.913 -19.506 1.00 85.00 582 SER A O 1
ATOM 4439 N N . GLU A 1 583 ? 12.654 6.823 -19.674 1.00 82.75 583 GLU A N 1
ATOM 4440 C CA . GLU A 1 583 ? 12.401 7.542 -20.934 1.00 82.75 583 GLU A CA 1
ATOM 4441 C C . GLU A 1 583 ? 13.103 6.907 -22.142 1.00 82.75 583 GLU A C 1
ATOM 4443 O O . GLU A 1 583 ? 14.058 6.162 -21.991 1.00 82.75 583 GLU A O 1
ATOM 4448 N N . ASP A 1 584 ? 12.697 7.234 -23.370 1.00 83.00 584 ASP A N 1
ATOM 4449 C CA . ASP A 1 584 ? 13.564 7.036 -24.541 1.00 83.00 584 ASP A CA 1
ATOM 4450 C C . ASP A 1 584 ? 14.583 8.189 -24.592 1.00 83.00 584 ASP A C 1
ATOM 4452 O O . ASP A 1 584 ? 14.221 9.344 -24.853 1.00 83.00 584 ASP A O 1
ATOM 4456 N N . ILE A 1 585 ? 15.858 7.888 -24.312 1.00 80.44 585 ILE A N 1
ATOM 4457 C CA . ILE A 1 585 ? 16.943 8.881 -24.351 1.00 80.44 585 ILE A CA 1
ATOM 4458 C C . ILE A 1 585 ? 17.681 8.895 -25.689 1.00 80.44 585 ILE A C 1
ATOM 4460 O O . ILE A 1 585 ? 18.528 9.762 -25.903 1.00 80.44 585 ILE A O 1
ATOM 4464 N N . GLY A 1 586 ? 17.349 7.994 -26.618 1.00 74.38 586 GLY A N 1
ATOM 4465 C CA . GLY A 1 586 ? 17.963 7.921 -27.941 1.00 74.38 586 GLY A CA 1
ATOM 4466 C C . GLY A 1 586 ? 17.801 9.221 -28.728 1.00 74.38 586 GLY A C 1
ATOM 4467 O O . GLY A 1 586 ? 18.665 9.570 -29.527 1.00 74.38 586 GLY A O 1
ATOM 4468 N N . ARG A 1 587 ? 16.743 9.990 -28.438 1.00 72.25 587 ARG A N 1
ATOM 4469 C CA . ARG A 1 587 ? 16.498 11.337 -28.986 1.00 72.25 587 ARG A CA 1
ATOM 4470 C C . ARG A 1 587 ? 17.516 12.399 -28.562 1.00 72.25 587 ARG A C 1
ATOM 4472 O O . ARG A 1 587 ? 17.611 13.438 -29.209 1.00 72.25 587 ARG A O 1
ATOM 4479 N N . TYR A 1 588 ? 18.230 12.180 -27.461 1.00 73.19 588 TYR A N 1
ATOM 4480 C CA . TYR A 1 588 ? 19.213 13.128 -26.928 1.00 73.19 588 TYR A CA 1
ATOM 4481 C C . TYR A 1 588 ? 20.647 12.779 -27.307 1.00 73.19 588 TYR A C 1
ATOM 4483 O O . TYR A 1 588 ? 21.567 13.563 -27.049 1.00 73.19 588 TYR A O 1
ATOM 4491 N N . LEU A 1 589 ? 20.824 11.603 -27.895 1.00 73.25 589 LEU A N 1
ATOM 4492 C CA . LEU A 1 589 ? 22.113 11.067 -28.250 1.00 73.25 589 LEU A CA 1
ATOM 4493 C C . LEU A 1 589 ? 22.461 11.331 -29.724 1.00 73.25 589 LEU A C 1
ATOM 4495 O O . LEU A 1 589 ? 21.562 11.545 -30.542 1.00 73.25 589 LEU A O 1
ATOM 4499 N N . PRO A 1 590 ? 23.760 11.322 -30.076 1.00 75.38 590 PRO A N 1
ATOM 4500 C CA . PRO A 1 590 ? 24.209 11.494 -31.454 1.00 75.38 590 PRO A CA 1
ATOM 4501 C C . PRO A 1 590 ? 23.563 10.494 -32.432 1.00 75.38 590 PRO A C 1
ATOM 4503 O O . PRO A 1 590 ? 23.228 9.359 -32.076 1.00 75.38 590 PRO A O 1
ATOM 4506 N N . GLN A 1 591 ? 23.349 10.917 -33.683 1.00 70.50 591 GLN A N 1
ATOM 4507 C CA . GLN A 1 591 ? 22.715 10.082 -34.718 1.00 70.50 591 GLN A CA 1
ATOM 4508 C C . GLN A 1 591 ? 23.642 8.990 -35.282 1.00 70.50 591 GLN A C 1
ATOM 4510 O O . GLN A 1 591 ? 23.162 8.027 -35.868 1.00 70.50 591 GLN A O 1
ATOM 4515 N N . ASP A 1 592 ? 24.938 9.086 -35.018 1.00 78.19 592 ASP A N 1
ATOM 4516 C CA . ASP A 1 592 ? 26.002 8.178 -35.450 1.00 78.19 592 ASP A CA 1
ATOM 4517 C C . ASP A 1 592 ? 26.350 7.077 -34.429 1.00 78.19 592 ASP A C 1
ATOM 4519 O O . ASP A 1 592 ? 27.280 6.310 -34.656 1.00 78.19 592 ASP A O 1
ATOM 4523 N N . LEU A 1 593 ? 25.602 6.952 -33.323 1.00 72.31 593 LEU A N 1
ATOM 4524 C CA . LEU A 1 593 ? 25.757 5.824 -32.393 1.00 72.31 593 LEU A CA 1
ATOM 4525 C C . LEU A 1 593 ? 25.552 4.472 -33.076 1.00 72.31 593 LEU A C 1
ATOM 4527 O O . LEU A 1 593 ? 24.642 4.322 -33.902 1.00 72.31 593 LEU A O 1
ATOM 4531 N N . ALA A 1 594 ? 26.326 3.481 -32.625 1.00 77.06 594 ALA A N 1
ATOM 4532 C CA . ALA A 1 594 ? 26.160 2.092 -33.014 1.00 77.06 594 ALA A CA 1
ATOM 4533 C C . ALA A 1 594 ? 24.718 1.619 -32.771 1.00 77.06 594 ALA A C 1
ATOM 4535 O O . ALA A 1 594 ? 24.023 2.069 -31.853 1.00 77.06 594 ALA A O 1
ATOM 4536 N N . VAL A 1 595 ? 24.253 0.690 -33.609 1.00 73.38 595 VAL A N 1
ATOM 4537 C CA . VAL A 1 595 ? 22.864 0.201 -33.580 1.00 73.38 595 VAL A CA 1
ATOM 4538 C C . VAL A 1 595 ? 22.507 -0.387 -32.208 1.00 73.38 595 VAL A C 1
ATOM 4540 O O . VAL A 1 595 ? 21.423 -0.103 -31.696 1.00 73.38 595 VAL A O 1
ATOM 4543 N N . GLY A 1 596 ? 23.434 -1.128 -31.588 1.00 69.88 596 GLY A N 1
ATOM 4544 C CA . GLY A 1 596 ? 23.274 -1.685 -30.241 1.00 69.88 596 GLY A CA 1
ATOM 4545 C C . GLY A 1 596 ? 23.083 -0.609 -29.168 1.00 69.88 596 GLY A C 1
ATOM 4546 O O . GLY A 1 596 ? 22.108 -0.659 -28.419 1.00 69.88 596 GLY A O 1
ATOM 4547 N N . ASP A 1 597 ? 23.926 0.425 -29.161 1.00 69.19 597 ASP A N 1
ATOM 4548 C CA . ASP A 1 597 ? 23.826 1.538 -28.205 1.00 69.19 597 ASP A CA 1
ATOM 4549 C C . ASP A 1 597 ? 22.544 2.344 -28.398 1.00 69.19 597 ASP A C 1
ATOM 4551 O O . ASP A 1 597 ? 21.920 2.794 -27.438 1.00 69.19 597 ASP A O 1
ATOM 4555 N N . ARG A 1 598 ? 22.095 2.510 -29.647 1.00 73.00 598 ARG A N 1
ATOM 4556 C CA . ARG A 1 598 ? 20.820 3.172 -29.939 1.00 73.00 598 ARG A CA 1
ATOM 4557 C C . ARG A 1 598 ? 19.632 2.345 -29.453 1.00 73.00 598 ARG A C 1
ATOM 4559 O O . ARG A 1 598 ? 18.675 2.921 -28.937 1.00 73.00 598 ARG A O 1
ATOM 4566 N N . ALA A 1 599 ? 19.672 1.024 -29.616 1.00 71.94 599 ALA A N 1
ATOM 4567 C CA . ALA A 1 599 ? 18.641 0.130 -29.098 1.00 71.94 599 ALA A CA 1
ATOM 4568 C C . ALA A 1 599 ? 18.600 0.178 -27.561 1.00 71.94 599 ALA A C 1
ATOM 4570 O O . ALA A 1 599 ? 17.536 0.400 -26.979 1.00 71.94 599 ALA A O 1
ATOM 4571 N N . ALA A 1 600 ? 19.763 0.114 -26.910 1.00 72.06 600 ALA A N 1
ATOM 4572 C CA . ALA A 1 600 ? 19.893 0.318 -25.472 1.00 72.06 600 ALA A CA 1
ATOM 4573 C C . ALA A 1 600 ? 19.359 1.699 -25.048 1.00 72.06 600 ALA A C 1
ATOM 4575 O O . ALA A 1 600 ? 18.559 1.802 -24.122 1.00 72.06 600 ALA A O 1
ATOM 4576 N N . ALA A 1 601 ? 19.679 2.769 -25.777 1.00 74.69 601 ALA A N 1
ATOM 4577 C CA . ALA A 1 601 ? 19.180 4.126 -25.541 1.00 74.69 601 ALA A CA 1
ATOM 4578 C C . ALA A 1 601 ? 17.670 4.327 -25.767 1.00 74.69 601 ALA A C 1
ATOM 4580 O O . ALA A 1 601 ? 17.125 5.351 -25.338 1.00 74.69 601 ALA A O 1
ATOM 4581 N N . ARG A 1 602 ? 16.964 3.353 -26.341 1.00 79.31 602 ARG A N 1
ATOM 4582 C CA . ARG A 1 602 ? 15.496 3.361 -26.452 1.00 79.31 602 ARG A CA 1
ATOM 4583 C C . ARG A 1 602 ? 14.799 2.539 -25.373 1.00 79.31 602 ARG A C 1
ATOM 4585 O O . ARG A 1 602 ? 13.634 2.798 -25.080 1.00 79.31 602 ARG A O 1
ATOM 4592 N N . LEU A 1 603 ? 15.499 1.578 -24.769 1.00 79.19 603 LEU A N 1
ATOM 4593 C CA . LEU A 1 603 ? 14.916 0.692 -23.768 1.00 79.19 603 LEU A CA 1
ATOM 4594 C C . LEU A 1 603 ? 14.472 1.472 -22.525 1.00 79.19 603 LEU A C 1
ATOM 4596 O O . LEU A 1 603 ? 15.281 2.126 -21.872 1.00 79.19 603 LEU A O 1
ATOM 4600 N N . ARG A 1 604 ? 13.192 1.371 -22.170 1.00 85.38 604 ARG A N 1
ATOM 4601 C CA . ARG A 1 604 ? 12.674 1.924 -20.916 1.00 85.38 604 ARG A CA 1
ATOM 4602 C C . ARG A 1 604 ? 12.801 0.879 -19.822 1.00 85.38 604 ARG A C 1
ATOM 4604 O O . ARG A 1 604 ? 12.353 -0.254 -19.989 1.00 85.38 604 ARG A O 1
ATOM 4611 N N . VAL A 1 605 ? 13.404 1.274 -18.710 1.00 85.56 605 VAL A N 1
ATOM 4612 C CA . VAL A 1 605 ? 13.701 0.389 -17.588 1.00 85.56 605 VAL A CA 1
ATOM 4613 C C . VAL A 1 605 ? 13.221 1.043 -16.298 1.00 85.56 605 VAL A C 1
ATOM 4615 O O . VAL A 1 605 ? 13.480 2.219 -16.048 1.00 85.56 605 VAL A O 1
ATOM 4618 N N . LEU A 1 606 ? 12.512 0.285 -15.467 1.00 88.19 606 LEU A N 1
ATOM 4619 C CA . LEU A 1 606 ? 12.044 0.741 -14.163 1.00 88.19 606 LEU A CA 1
ATOM 4620 C C . LEU A 1 606 ? 12.869 0.083 -13.070 1.00 88.19 606 LEU A C 1
ATOM 4622 O O . LEU A 1 606 ? 12.773 -1.119 -12.858 1.00 88.19 606 LEU A O 1
ATOM 4626 N N . PHE A 1 607 ? 13.658 0.871 -12.348 1.00 89.50 607 PHE A N 1
ATOM 4627 C CA . PHE A 1 607 ? 14.354 0.424 -11.138 1.00 89.50 607 PHE A CA 1
ATOM 4628 C C . PHE A 1 607 ? 13.631 0.932 -9.892 1.00 89.50 607 PHE A C 1
ATOM 4630 O O . PHE A 1 607 ? 12.822 1.867 -9.952 1.00 89.50 607 PHE A O 1
ATOM 4637 N N . GLY A 1 608 ? 13.933 0.334 -8.740 1.00 89.00 608 GLY A N 1
ATOM 4638 C CA . GLY A 1 608 ? 13.502 0.878 -7.461 1.00 89.00 608 GLY A CA 1
ATOM 4639 C C . GLY A 1 608 ? 13.978 2.323 -7.325 1.00 89.00 608 GLY A C 1
ATOM 4640 O O . GLY A 1 608 ? 15.132 2.628 -7.626 1.00 89.00 608 GLY A O 1
ATOM 4641 N N . GLN A 1 609 ? 13.092 3.214 -6.865 1.00 88.69 609 GLN A N 1
ATOM 4642 C CA . GLN A 1 609 ? 13.414 4.633 -6.681 1.00 88.69 609 GLN A CA 1
ATOM 4643 C C . GLN A 1 609 ? 14.723 4.850 -5.902 1.00 88.69 609 GLN A C 1
ATOM 4645 O O . GLN A 1 609 ? 15.072 4.026 -5.051 1.00 88.69 609 GLN A O 1
ATOM 4650 N N . PRO A 1 610 ? 15.416 5.973 -6.111 1.00 90.69 610 PRO A N 1
ATOM 4651 C CA . PRO A 1 610 ? 16.562 6.310 -5.291 1.00 90.69 610 PRO A CA 1
ATOM 4652 C C . PRO A 1 610 ? 16.199 6.323 -3.806 1.00 90.69 610 PRO A C 1
ATOM 4654 O O . PRO A 1 610 ? 15.172 6.880 -3.407 1.00 90.69 610 PRO A O 1
ATOM 4657 N N . VAL A 1 611 ? 17.044 5.707 -2.988 1.00 89.12 611 VAL A N 1
ATOM 4658 C CA . VAL A 1 611 ? 16.958 5.766 -1.530 1.00 89.12 611 VAL A CA 1
ATOM 4659 C C . VAL A 1 611 ? 18.067 6.673 -1.052 1.00 89.12 611 VAL A C 1
ATOM 4661 O O . VAL A 1 611 ? 19.230 6.473 -1.393 1.00 89.12 611 VAL A O 1
ATOM 4664 N N . LYS A 1 612 ? 17.698 7.673 -0.260 1.00 88.19 612 LYS A N 1
ATOM 4665 C CA . LYS A 1 612 ? 18.660 8.525 0.422 1.00 88.19 612 LYS A CA 1
ATOM 4666 C C . LYS A 1 612 ? 19.213 7.765 1.623 1.00 88.19 612 LYS A C 1
ATOM 4668 O O . LYS A 1 612 ? 18.448 7.428 2.524 1.00 88.19 612 LYS A O 1
ATOM 4673 N N . LEU A 1 613 ? 20.515 7.504 1.629 1.00 81.25 613 LEU A N 1
ATOM 4674 C CA . LEU A 1 613 ? 21.191 6.804 2.717 1.00 81.25 613 LEU A CA 1
ATOM 4675 C C . LEU A 1 613 ? 22.082 7.789 3.478 1.00 81.25 613 LEU A C 1
ATOM 4677 O O . LEU A 1 613 ? 22.854 8.533 2.881 1.00 81.25 613 LEU A O 1
ATOM 4681 N N . GLY A 1 614 ? 21.983 7.796 4.807 1.00 70.44 614 GLY A N 1
ATOM 4682 C CA . GLY A 1 614 ? 22.832 8.642 5.642 1.00 70.44 614 GLY A CA 1
ATOM 4683 C C . GLY A 1 614 ? 22.557 10.147 5.521 1.00 70.44 614 GLY A C 1
ATOM 4684 O O . GLY A 1 614 ? 21.442 10.619 5.774 1.00 70.44 614 GLY A O 1
ATOM 4685 N N . GLY A 1 615 ? 23.616 10.918 5.245 1.00 62.16 615 GLY A N 1
ATOM 4686 C CA . GLY A 1 615 ? 23.583 12.378 5.101 1.00 62.16 615 GLY A CA 1
ATOM 4687 C C . GLY A 1 615 ? 22.926 12.854 3.797 1.00 62.16 615 GLY A C 1
ATOM 4688 O O . GLY A 1 615 ? 22.317 12.083 3.065 1.00 62.16 615 GLY A O 1
ATOM 4689 N N . ALA A 1 616 ? 23.016 14.153 3.490 1.00 58.69 616 ALA A N 1
ATOM 4690 C CA . ALA A 1 616 ? 22.346 14.726 2.317 1.00 58.69 616 ALA A CA 1
ATOM 4691 C C . ALA A 1 616 ? 22.892 14.246 0.956 1.00 58.69 616 ALA A C 1
ATOM 4693 O O . ALA A 1 616 ? 22.204 14.423 -0.047 1.00 58.69 616 ALA A O 1
ATOM 4694 N N . SER A 1 617 ? 24.078 13.636 0.924 1.00 66.81 617 SER A N 1
ATOM 4695 C CA . SER A 1 617 ? 24.854 13.417 -0.297 1.00 66.81 617 SER A CA 1
ATOM 4696 C C . SER A 1 617 ? 24.868 11.989 -0.835 1.00 66.81 617 SER A C 1
ATOM 4698 O O . SER A 1 617 ? 25.199 11.848 -2.000 1.00 66.81 617 SER A O 1
ATOM 4700 N N . PHE A 1 618 ? 24.519 10.944 -0.076 1.00 80.12 618 PHE A N 1
ATOM 4701 C CA . PHE A 1 618 ? 24.664 9.553 -0.536 1.00 80.12 618 PHE A CA 1
ATOM 4702 C C . PHE A 1 618 ? 23.312 8.894 -0.840 1.00 80.12 618 PHE A C 1
ATOM 4704 O O . PHE A 1 618 ? 22.312 9.111 -0.148 1.00 80.12 618 PHE A O 1
ATOM 4711 N N . GLY A 1 619 ? 23.262 8.087 -1.897 1.00 87.81 619 GLY A N 1
ATOM 4712 C CA . GLY A 1 619 ? 22.064 7.344 -2.257 1.00 87.81 619 GLY A CA 1
ATOM 4713 C C . GLY A 1 619 ? 22.360 6.102 -3.083 1.00 87.81 619 GLY A C 1
ATOM 4714 O O . GLY A 1 619 ? 23.463 5.917 -3.588 1.00 87.81 619 GLY A O 1
ATOM 4715 N N . VAL A 1 620 ? 21.346 5.252 -3.209 1.00 90.69 620 VAL A N 1
ATOM 4716 C CA . VAL A 1 620 ? 21.389 4.022 -4.011 1.00 90.69 620 VAL A CA 1
ATOM 4717 C C . VAL A 1 620 ? 20.139 3.892 -4.865 1.00 90.69 620 VAL A C 1
ATOM 4719 O O . VAL A 1 620 ? 19.065 4.355 -4.475 1.00 90.69 620 VAL A O 1
ATOM 4722 N N . ILE A 1 621 ? 20.263 3.222 -6.006 1.00 90.94 621 ILE A N 1
ATOM 4723 C CA . ILE A 1 621 ? 19.129 2.649 -6.750 1.00 90.94 621 ILE A CA 1
ATOM 4724 C C . ILE A 1 621 ? 19.052 1.156 -6.461 1.00 90.94 621 ILE A C 1
ATOM 4726 O O . ILE A 1 621 ? 19.911 0.619 -5.769 1.00 90.94 621 ILE A O 1
ATOM 4730 N N . ARG A 1 622 ? 17.990 0.481 -6.897 1.00 92.50 622 ARG A N 1
ATOM 4731 C CA . ARG A 1 622 ? 17.749 -0.914 -6.508 1.00 92.50 622 ARG A CA 1
ATOM 4732 C C . ARG A 1 622 ? 17.213 -1.723 -7.673 1.00 92.50 622 ARG A C 1
ATOM 4734 O O . ARG A 1 622 ? 16.279 -1.266 -8.336 1.00 92.50 622 ARG A O 1
ATOM 4741 N N . ILE A 1 623 ? 17.750 -2.923 -7.850 1.00 90.94 623 ILE A N 1
ATOM 4742 C CA . ILE A 1 623 ? 17.165 -3.972 -8.685 1.00 90.94 623 ILE A CA 1
ATOM 4743 C C . ILE A 1 623 ? 16.445 -4.924 -7.738 1.00 90.94 623 ILE A C 1
ATOM 4745 O O . ILE A 1 623 ? 17.013 -5.362 -6.740 1.00 90.94 623 ILE A O 1
ATOM 4749 N N . ALA A 1 624 ? 15.170 -5.190 -7.996 1.00 92.12 624 ALA A N 1
ATOM 4750 C CA . ALA A 1 624 ? 14.370 -6.047 -7.136 1.00 92.12 624 ALA A CA 1
ATOM 4751 C C . ALA A 1 624 ? 13.661 -7.127 -7.945 1.00 92.12 624 ALA A C 1
ATOM 4753 O O . ALA A 1 624 ? 12.976 -6.807 -8.918 1.00 92.12 624 ALA A O 1
ATOM 4754 N N . LEU A 1 625 ? 13.770 -8.378 -7.494 1.00 90.81 625 LEU A N 1
ATOM 4755 C CA . LEU A 1 625 ? 13.002 -9.491 -8.049 1.00 90.81 625 LEU A CA 1
ATOM 4756 C C . LEU A 1 625 ? 11.518 -9.272 -7.768 1.00 90.81 625 LEU A C 1
ATOM 4758 O O . LEU A 1 625 ? 11.148 -8.824 -6.681 1.00 90.81 625 LEU A O 1
ATOM 4762 N N . GLY A 1 626 ? 10.656 -9.567 -8.726 1.00 92.44 626 GLY A N 1
ATOM 4763 C CA . GLY A 1 626 ? 9.209 -9.460 -8.586 1.00 92.44 626 GLY A CA 1
ATOM 4764 C C . GLY A 1 626 ? 8.515 -10.713 -9.098 1.00 92.44 626 GLY A C 1
ATOM 4765 O O . GLY A 1 626 ? 9.102 -11.509 -9.831 1.00 92.44 626 GLY A O 1
ATOM 4766 N N . ALA A 1 627 ? 7.254 -10.876 -8.711 1.00 91.81 627 ALA A N 1
ATOM 4767 C CA . ALA A 1 627 ? 6.417 -11.975 -9.164 1.00 91.81 627 ALA A CA 1
ATOM 4768 C C . ALA A 1 627 ? 6.257 -11.985 -10.686 1.00 91.81 627 ALA A C 1
ATOM 4770 O O . ALA A 1 627 ? 6.151 -13.052 -11.261 1.00 91.81 627 ALA A O 1
ATOM 4771 N N . ASP A 1 628 ? 6.309 -10.835 -11.357 1.00 85.12 628 ASP A N 1
ATOM 4772 C CA . ASP A 1 628 ? 6.338 -10.749 -12.820 1.00 85.12 628 ASP A CA 1
ATOM 4773 C C . ASP A 1 628 ? 7.469 -11.588 -13.437 1.00 85.12 628 ASP A C 1
ATOM 4775 O O . ASP A 1 628 ? 7.215 -12.377 -14.344 1.00 85.12 628 ASP A O 1
ATOM 4779 N N . MET A 1 629 ? 8.684 -11.495 -12.892 1.00 86.19 629 MET A N 1
ATOM 4780 C CA . MET A 1 629 ? 9.833 -12.285 -13.352 1.00 86.19 629 MET A CA 1
ATOM 4781 C C . MET A 1 629 ? 9.696 -13.774 -13.022 1.00 86.19 629 MET A C 1
ATOM 4783 O O . MET A 1 629 ? 10.053 -14.613 -13.844 1.00 86.19 629 MET A O 1
ATOM 4787 N N . LEU A 1 630 ? 9.145 -14.110 -11.850 1.00 88.19 630 LEU A N 1
ATOM 4788 C CA . LEU A 1 630 ? 8.849 -15.503 -11.493 1.00 88.19 630 LEU A CA 1
ATOM 4789 C C . LEU A 1 630 ? 7.812 -16.101 -12.450 1.00 88.19 630 LEU A C 1
ATOM 4791 O O . LEU A 1 630 ? 7.990 -17.197 -12.968 1.00 88.19 630 LEU A O 1
ATOM 4795 N N . MET A 1 631 ? 6.744 -15.364 -12.736 1.00 84.12 631 MET A N 1
ATOM 4796 C CA . MET A 1 631 ? 5.697 -15.800 -13.652 1.00 84.12 631 MET A CA 1
ATOM 4797 C C . MET A 1 631 ? 6.220 -15.963 -15.081 1.00 84.12 631 MET A C 1
ATOM 4799 O O . MET A 1 631 ? 5.856 -16.924 -15.754 1.00 84.12 631 MET A O 1
ATOM 4803 N N . ASP A 1 632 ? 7.098 -15.070 -15.537 1.00 79.25 632 ASP A N 1
ATOM 4804 C CA . ASP A 1 632 ? 7.767 -15.224 -16.828 1.00 79.25 632 ASP A CA 1
ATOM 4805 C C . ASP A 1 632 ? 8.656 -16.476 -16.874 1.00 79.25 632 ASP A C 1
ATOM 4807 O O . ASP A 1 632 ? 8.654 -17.173 -17.886 1.00 79.25 632 ASP A O 1
ATOM 4811 N N . ALA A 1 633 ? 9.368 -16.790 -15.788 1.00 79.62 633 ALA A N 1
ATOM 4812 C CA . ALA A 1 633 ? 10.238 -17.961 -15.709 1.00 79.62 633 ALA A CA 1
ATOM 4813 C C . ALA A 1 633 ? 9.466 -19.290 -15.620 1.00 79.62 633 ALA A C 1
ATOM 4815 O O . ALA A 1 633 ? 9.874 -20.277 -16.221 1.00 79.62 633 ALA A O 1
ATOM 4816 N N . PHE A 1 634 ? 8.354 -19.333 -14.880 1.00 77.50 634 PHE A N 1
ATOM 4817 C CA . PHE A 1 634 ? 7.658 -20.586 -14.553 1.00 77.50 634 PHE A CA 1
ATOM 4818 C C . PHE A 1 634 ? 6.353 -20.825 -15.325 1.00 77.50 634 PHE A C 1
ATOM 4820 O O . PHE A 1 634 ? 5.825 -21.933 -15.272 1.00 77.50 634 PHE A O 1
ATOM 4827 N N . CYS A 1 635 ? 5.794 -19.828 -16.021 1.00 66.75 635 CYS A N 1
ATOM 4828 C CA . CYS A 1 635 ? 4.507 -19.968 -16.722 1.00 66.75 635 CYS A CA 1
ATOM 4829 C C . CYS A 1 635 ? 4.572 -19.738 -18.237 1.00 66.75 635 CYS A C 1
ATOM 4831 O O . CYS A 1 635 ? 3.542 -19.831 -18.909 1.00 66.75 635 CYS A O 1
ATOM 4833 N N . ARG A 1 636 ? 5.755 -19.482 -18.805 1.00 55.62 636 ARG A N 1
ATOM 4834 C CA . ARG A 1 636 ? 5.957 -19.512 -20.258 1.00 55.62 636 ARG A CA 1
ATOM 4835 C C . ARG A 1 636 ? 6.170 -20.954 -20.729 1.00 55.62 636 ARG A C 1
ATOM 4837 O O . ARG A 1 636 ? 7.295 -21.388 -20.885 1.00 55.62 636 ARG A O 1
ATOM 4844 N N . GLY A 1 637 ? 5.074 -21.673 -20.962 1.00 43.59 637 GLY A N 1
ATOM 4845 C CA . GLY A 1 637 ? 4.970 -22.726 -21.986 1.00 43.59 637 GLY A CA 1
ATOM 4846 C C . GLY A 1 637 ? 5.829 -23.996 -21.905 1.00 43.59 637 GLY A C 1
ATOM 4847 O O . GLY A 1 637 ? 5.612 -24.857 -22.753 1.00 43.59 637 GLY A O 1
ATOM 4848 N N . ASP A 1 638 ? 6.735 -24.171 -20.946 1.00 33.81 638 ASP A N 1
ATOM 4849 C CA . ASP A 1 638 ? 7.444 -25.447 -20.806 1.00 33.81 638 ASP A CA 1
ATOM 4850 C C . ASP A 1 638 ? 6.582 -26.498 -20.076 1.00 33.81 638 ASP A C 1
ATOM 4852 O O . ASP A 1 638 ? 5.803 -26.146 -19.179 1.00 33.81 638 ASP A O 1
ATOM 4856 N N . PRO A 1 639 ? 6.686 -27.793 -20.451 1.00 32.38 639 PRO A N 1
ATOM 4857 C CA . PRO A 1 639 ? 6.020 -28.892 -19.744 1.00 32.38 639 PRO A CA 1
ATOM 4858 C C . PRO A 1 639 ? 6.392 -28.877 -18.251 1.00 32.38 639 PRO A C 1
ATOM 4860 O O . PRO A 1 639 ? 7.375 -28.229 -17.890 1.00 32.38 639 PRO A O 1
ATOM 4863 N N . PRO A 1 640 ? 5.646 -29.574 -17.363 1.00 35.94 640 PRO A N 1
ATOM 4864 C CA . PRO A 1 640 ? 5.994 -29.654 -15.944 1.00 35.94 640 PRO A CA 1
ATOM 4865 C C . PRO A 1 640 ? 7.473 -30.016 -15.802 1.00 35.94 640 PRO A C 1
ATOM 4867 O O . PRO A 1 640 ? 7.905 -31.111 -16.152 1.00 35.94 640 PRO A O 1
ATOM 4870 N N . LEU A 1 641 ? 8.252 -29.026 -15.378 1.00 37.00 641 LEU A N 1
ATOM 4871 C CA . LEU A 1 641 ? 9.704 -29.081 -15.388 1.00 37.00 641 LEU A CA 1
ATOM 4872 C C . LEU A 1 641 ? 10.151 -30.164 -14.392 1.00 37.00 641 LEU A C 1
ATOM 4874 O O . LEU A 1 641 ? 9.779 -30.111 -13.216 1.00 37.00 641 LEU A O 1
ATOM 4878 N N . SER A 1 642 ? 10.931 -31.138 -14.871 1.00 37.72 642 SER A N 1
ATOM 4879 C CA . SER A 1 642 ? 11.683 -32.072 -14.028 1.00 37.72 642 SER A CA 1
ATOM 4880 C C . SER A 1 642 ? 12.693 -31.305 -13.161 1.00 37.72 642 SER A C 1
ATOM 4882 O O . SER A 1 642 ? 13.021 -30.151 -13.454 1.00 37.72 642 SER A O 1
ATOM 4884 N N . GLU A 1 643 ? 13.197 -31.928 -12.088 1.00 39.91 643 GLU A N 1
ATOM 4885 C CA . GLU A 1 643 ? 14.176 -31.316 -11.166 1.00 39.91 643 GLU A CA 1
ATOM 4886 C C . GLU A 1 643 ? 15.432 -30.758 -11.867 1.00 39.91 643 GLU A C 1
ATOM 4888 O O . GLU A 1 643 ? 16.095 -29.884 -11.317 1.00 39.91 643 GLU A O 1
ATOM 4893 N N . GLU A 1 644 ? 15.715 -31.190 -13.098 1.00 38.34 644 GLU A N 1
ATOM 4894 C CA . GLU A 1 644 ? 16.913 -30.830 -13.865 1.00 38.34 644 GLU A CA 1
ATOM 4895 C C . GLU A 1 644 ? 16.776 -29.560 -14.733 1.00 38.34 644 GLU A C 1
ATOM 4897 O O . GLU A 1 644 ? 17.789 -29.040 -15.191 1.00 38.34 644 GLU A O 1
ATOM 4902 N N . ASN A 1 645 ? 15.570 -29.006 -14.933 1.00 40.56 645 ASN A N 1
ATOM 4903 C CA . ASN A 1 645 ? 15.352 -27.862 -15.836 1.00 40.56 645 ASN A CA 1
ATOM 4904 C C . ASN A 1 645 ? 14.886 -26.597 -15.085 1.00 40.56 645 ASN A C 1
ATOM 4906 O O . ASN A 1 645 ? 13.692 -26.294 -14.983 1.00 40.56 645 ASN A O 1
ATOM 4910 N N . VAL A 1 646 ? 15.839 -25.828 -14.549 1.00 43.31 646 VAL A N 1
ATOM 4911 C CA . VAL A 1 646 ? 15.612 -24.454 -14.061 1.00 43.31 646 VAL A CA 1
ATOM 4912 C C . VAL A 1 646 ? 16.058 -23.471 -15.157 1.00 43.31 646 VAL A C 1
ATOM 4914 O O . VAL A 1 646 ? 17.214 -23.536 -15.570 1.00 43.31 646 VAL A O 1
ATOM 4917 N N . PRO A 1 647 ? 15.185 -22.575 -15.662 1.00 41.53 647 PRO A N 1
ATOM 4918 C CA . PRO A 1 647 ? 15.557 -21.635 -16.721 1.00 41.53 647 PRO A CA 1
ATOM 4919 C C . PRO A 1 647 ? 16.613 -20.624 -16.244 1.00 41.53 647 PRO A C 1
ATOM 4921 O O . PRO A 1 647 ? 16.510 -20.083 -15.143 1.00 41.53 647 PRO A O 1
ATOM 4924 N N . ALA A 1 648 ? 17.606 -20.344 -17.096 1.00 39.28 648 ALA A N 1
ATOM 4925 C CA . ALA A 1 648 ? 18.636 -19.330 -16.855 1.00 39.28 648 ALA A CA 1
ATOM 4926 C C . ALA A 1 648 ? 18.041 -17.906 -16.875 1.00 39.28 648 ALA A C 1
ATOM 4928 O O . ALA A 1 648 ? 17.208 -17.581 -17.729 1.00 39.28 648 ALA A O 1
ATOM 4929 N N . ALA A 1 649 ? 18.464 -17.038 -15.953 1.00 43.31 649 ALA A N 1
ATOM 4930 C CA . ALA A 1 649 ? 17.894 -15.704 -15.784 1.00 43.31 649 ALA A CA 1
ATOM 4931 C C . ALA A 1 649 ? 18.518 -14.681 -16.756 1.00 43.31 649 ALA A C 1
ATOM 4933 O O . ALA A 1 649 ? 19.406 -13.919 -16.416 1.00 43.31 649 ALA A O 1
ATOM 4934 N N . GLY A 1 650 ? 18.026 -14.598 -17.995 1.00 41.53 650 GLY A N 1
ATOM 4935 C CA . GLY A 1 650 ? 18.547 -13.630 -18.975 1.00 41.53 650 GLY A CA 1
ATOM 4936 C C . GLY A 1 650 ? 18.401 -12.149 -18.556 1.00 41.53 650 GLY A C 1
ATOM 4937 O O . GLY A 1 650 ? 17.314 -11.575 -18.655 1.00 41.53 650 GLY A O 1
ATOM 4938 N N . GLU A 1 651 ? 19.501 -11.491 -18.159 1.00 46.47 651 GLU A N 1
ATOM 4939 C CA . GLU A 1 651 ? 19.528 -10.073 -17.727 1.00 46.47 651 GLU A CA 1
ATOM 4940 C C . GLU A 1 651 ? 19.990 -9.047 -18.790 1.00 46.47 651 GLU A C 1
ATOM 4942 O O . GLU A 1 651 ? 19.879 -7.836 -18.580 1.00 46.47 651 GLU A O 1
ATOM 4947 N N . GLY A 1 652 ? 20.483 -9.488 -19.954 1.00 34.06 652 GLY A N 1
ATOM 4948 C CA . GLY A 1 652 ? 21.325 -8.667 -20.847 1.00 34.06 652 GLY A CA 1
ATOM 4949 C C . GLY A 1 652 ? 20.756 -7.321 -21.344 1.00 34.06 652 GLY A C 1
ATOM 4950 O O . GLY A 1 652 ? 21.516 -6.392 -21.614 1.00 34.06 652 GLY A O 1
ATOM 4951 N N . GLY A 1 653 ? 19.431 -7.159 -21.439 1.00 38.28 653 GLY A N 1
ATOM 4952 C CA . GLY A 1 653 ? 18.809 -5.951 -22.006 1.00 38.28 653 GLY A CA 1
ATOM 4953 C C . GLY A 1 653 ? 18.835 -4.711 -21.098 1.00 38.28 653 GLY A C 1
ATOM 4954 O O . GLY A 1 653 ? 19.151 -3.611 -21.554 1.00 38.28 653 GLY A O 1
ATOM 4955 N N . GLY A 1 654 ? 18.534 -4.862 -19.801 1.00 40.41 654 GLY A N 1
ATOM 4956 C CA . GLY A 1 654 ? 18.424 -3.734 -18.850 1.00 40.41 654 GLY A CA 1
ATOM 4957 C C . GLY A 1 654 ? 19.762 -3.061 -18.515 1.00 40.41 654 GLY A C 1
ATOM 4958 O O . GLY A 1 654 ? 19.815 -1.951 -17.989 1.00 40.41 654 GLY A O 1
ATOM 4959 N N . VAL A 1 655 ? 20.843 -3.735 -18.873 1.00 45.34 655 VAL A N 1
ATOM 4960 C CA . VAL A 1 655 ? 22.219 -3.475 -18.472 1.00 45.34 655 VAL A CA 1
ATOM 4961 C C . VAL A 1 655 ? 22.944 -2.606 -19.489 1.00 45.34 655 VAL A C 1
ATOM 4963 O O . VAL A 1 655 ? 23.492 -1.559 -19.142 1.00 45.34 655 VAL A O 1
ATOM 4966 N N . ALA A 1 656 ? 22.858 -2.979 -20.770 1.00 44.09 656 ALA A N 1
ATOM 4967 C CA . ALA A 1 656 ? 23.339 -2.161 -21.882 1.00 44.09 656 ALA A CA 1
ATOM 4968 C C . ALA A 1 656 ? 22.715 -0.755 -21.837 1.00 44.09 656 ALA A C 1
ATOM 4970 O O . ALA A 1 656 ? 23.371 0.258 -22.098 1.00 44.09 656 ALA A O 1
ATOM 4971 N N . ARG A 1 657 ? 21.448 -0.680 -21.406 1.00 44.84 657 ARG A N 1
ATOM 4972 C CA . ARG A 1 657 ? 20.755 0.576 -21.123 1.00 44.84 657 ARG A CA 1
ATOM 4973 C C . ARG A 1 657 ? 21.475 1.419 -20.073 1.00 44.84 657 ARG A C 1
ATOM 4975 O O . ARG A 1 657 ? 21.680 2.612 -20.291 1.00 44.84 657 ARG A O 1
ATOM 4982 N N . LEU A 1 658 ? 21.795 0.823 -18.931 1.00 49.09 658 LEU A N 1
ATOM 4983 C CA . LEU A 1 658 ? 22.370 1.516 -17.785 1.00 49.09 658 LEU A CA 1
ATOM 4984 C C . LEU A 1 658 ? 23.746 2.111 -18.123 1.00 49.09 658 LEU A C 1
ATOM 4986 O O . LEU A 1 658 ? 23.994 3.281 -17.831 1.00 49.09 658 LEU A O 1
ATOM 4990 N N . LEU A 1 659 ? 24.582 1.360 -18.841 1.00 50.62 659 LEU A N 1
ATOM 4991 C CA . LEU A 1 659 ? 25.867 1.847 -19.350 1.00 50.62 659 LEU A CA 1
ATOM 4992 C C . LEU A 1 659 ? 25.680 3.024 -20.320 1.00 50.62 659 LEU A C 1
ATOM 4994 O O . LEU A 1 659 ? 26.309 4.071 -20.163 1.00 50.62 659 LEU A O 1
ATOM 4998 N N . THR A 1 660 ? 24.728 2.914 -21.251 1.00 52.66 660 THR A N 1
ATOM 4999 C CA . THR A 1 660 ? 24.407 3.985 -22.211 1.00 52.66 660 THR A CA 1
ATOM 5000 C C . THR A 1 660 ? 23.950 5.279 -21.516 1.00 52.66 660 THR A C 1
ATOM 5002 O O . THR A 1 660 ? 24.289 6.385 -21.946 1.00 52.66 660 THR A O 1
ATOM 5005 N N . GLN A 1 661 ? 23.210 5.174 -20.406 1.00 50.56 661 GLN A N 1
ATOM 5006 C CA . GLN A 1 661 ? 22.764 6.334 -19.625 1.00 50.56 661 GLN A CA 1
ATOM 5007 C C . GLN A 1 661 ? 23.898 7.048 -18.894 1.00 50.56 661 GLN A C 1
ATOM 5009 O O . GLN A 1 661 ? 23.917 8.279 -18.853 1.00 50.56 661 GLN A O 1
ATOM 5014 N N . ILE A 1 662 ? 24.835 6.294 -18.319 1.00 48.91 662 ILE A N 1
ATOM 5015 C CA . ILE A 1 662 ? 25.999 6.850 -17.620 1.00 48.91 662 ILE A CA 1
ATOM 5016 C C . ILE A 1 662 ? 26.860 7.653 -18.605 1.00 48.91 662 ILE A C 1
ATOM 5018 O O . ILE A 1 662 ? 27.280 8.774 -18.303 1.00 48.91 662 ILE A O 1
ATOM 5022 N N . VAL A 1 663 ? 27.022 7.144 -19.830 1.00 52.22 663 VAL A N 1
ATOM 5023 C CA . VAL A 1 663 ? 27.710 7.861 -20.913 1.00 52.22 663 VAL A CA 1
ATOM 5024 C C . VAL A 1 663 ? 26.956 9.135 -21.321 1.00 52.22 663 VAL A C 1
ATOM 5026 O O . VAL A 1 663 ? 27.565 10.204 -21.427 1.00 52.22 663 VAL A O 1
ATOM 5029 N N . PHE A 1 664 ? 25.627 9.071 -21.484 1.00 47.22 664 PHE A N 1
ATOM 5030 C CA . PHE A 1 664 ? 24.796 10.250 -21.767 1.00 47.22 664 PHE A CA 1
ATOM 5031 C C . PHE A 1 664 ? 24.922 11.340 -20.691 1.00 47.22 664 PHE A C 1
ATOM 5033 O O . PHE A 1 664 ? 25.037 12.527 -21.009 1.00 47.22 664 PHE A O 1
ATOM 5040 N N . TRP A 1 665 ? 24.912 10.939 -19.417 1.00 41.50 665 TRP A N 1
ATOM 5041 C CA . TRP A 1 665 ? 24.992 11.842 -18.273 1.00 41.50 665 TRP A CA 1
ATOM 5042 C C . TRP A 1 665 ? 26.242 12.722 -18.324 1.00 41.50 665 TRP A C 1
ATOM 5044 O O . TRP A 1 665 ? 26.155 13.946 -18.184 1.00 41.50 665 TRP A O 1
ATOM 5054 N N . ARG A 1 666 ? 27.397 12.111 -18.612 1.00 46.25 666 ARG A N 1
ATOM 5055 C CA . ARG A 1 666 ? 28.684 12.807 -18.728 1.00 46.25 666 ARG A CA 1
ATOM 5056 C C . ARG A 1 666 ? 28.789 13.729 -19.937 1.00 46.25 666 ARG A C 1
ATOM 5058 O O . ARG A 1 666 ? 29.455 14.756 -19.846 1.00 46.25 666 ARG A O 1
ATOM 5065 N N . ALA A 1 667 ? 28.099 13.439 -21.039 1.00 44.94 667 ALA A N 1
ATOM 5066 C CA . ALA A 1 667 ? 28.114 14.265 -22.253 1.00 44.94 667 ALA A CA 1
ATOM 5067 C C . ALA A 1 667 ? 27.324 15.597 -22.132 1.00 44.94 667 ALA A C 1
ATOM 5069 O O . ALA A 1 667 ? 26.890 16.173 -23.137 1.00 44.94 667 ALA A O 1
ATOM 5070 N N . GLY A 1 668 ? 27.102 16.092 -20.908 1.00 38.78 668 GLY A N 1
ATOM 5071 C CA . GLY A 1 668 ? 26.345 17.314 -20.628 1.00 38.78 668 GLY A CA 1
ATOM 5072 C C . GLY A 1 668 ? 24.826 17.116 -20.583 1.00 38.78 668 GLY A C 1
ATOM 5073 O O . GLY A 1 668 ? 24.077 18.067 -20.810 1.00 38.78 668 GLY A O 1
ATOM 5074 N N . GLY A 1 669 ? 24.342 15.899 -20.300 1.00 43.22 669 GLY A N 1
ATOM 5075 C CA . GLY A 1 669 ? 22.906 15.614 -20.175 1.00 43.22 669 GLY A CA 1
ATOM 5076 C C . GLY A 1 669 ? 22.203 16.496 -19.131 1.00 43.22 669 GLY A C 1
ATOM 5077 O O . GLY A 1 669 ? 21.095 16.976 -19.377 1.00 43.22 669 GLY A O 1
ATOM 5078 N N . ARG A 1 670 ? 22.891 16.803 -18.019 1.00 38.34 670 ARG A N 1
ATOM 5079 C CA . ARG A 1 670 ? 22.406 17.678 -16.934 1.00 38.34 670 ARG A CA 1
ATOM 5080 C C . ARG A 1 670 ? 22.049 19.088 -17.429 1.00 38.34 670 ARG A C 1
ATOM 5082 O O . ARG A 1 670 ? 20.921 19.541 -17.258 1.00 38.34 670 ARG A O 1
ATOM 5089 N N . THR A 1 671 ? 22.965 19.739 -18.145 1.00 39.91 671 THR A N 1
ATOM 5090 C CA . THR A 1 671 ? 22.795 21.119 -18.637 1.00 39.91 671 THR A CA 1
ATOM 5091 C C . THR A 1 671 ? 21.834 21.222 -19.824 1.00 39.91 671 THR A C 1
ATOM 5093 O O . THR A 1 671 ? 21.142 22.231 -19.971 1.00 39.91 671 THR A O 1
ATOM 5096 N N . LYS A 1 672 ? 21.737 20.183 -20.668 1.00 45.38 672 LYS A N 1
ATOM 5097 C CA . LYS A 1 672 ? 20.763 20.127 -21.776 1.00 45.38 672 LYS A CA 1
ATOM 5098 C C . LYS A 1 672 ? 19.319 19.994 -21.286 1.00 45.38 672 LYS A C 1
ATOM 5100 O O . LYS A 1 672 ? 18.418 20.536 -21.928 1.00 45.38 672 LYS A O 1
ATOM 5105 N N . HIS A 1 673 ? 19.094 19.290 -20.174 1.00 39.62 673 HIS A N 1
ATOM 5106 C CA . HIS A 1 673 ? 17.752 19.087 -19.633 1.00 39.62 673 HIS A CA 1
ATOM 5107 C C . HIS A 1 673 ? 17.269 20.283 -18.793 1.00 39.62 673 HIS A C 1
ATOM 5109 O O . HIS A 1 673 ? 16.111 20.678 -18.939 1.00 39.62 673 HIS A O 1
ATOM 5115 N N . GLU A 1 674 ? 18.150 20.909 -17.999 1.00 36.38 674 GLU A N 1
ATOM 5116 C CA . GLU A 1 674 ? 17.844 22.122 -17.216 1.00 36.38 674 GLU A CA 1
ATOM 5117 C C . GLU A 1 674 ? 17.499 23.328 -18.110 1.00 36.38 674 GLU A C 1
ATOM 5119 O O . GLU A 1 674 ? 16.529 24.035 -17.843 1.00 36.38 674 GLU A O 1
ATOM 5124 N N . LYS A 1 675 ? 18.200 23.513 -19.242 1.00 41.34 675 LYS A N 1
ATOM 5125 C CA . LYS A 1 675 ? 17.924 24.601 -20.207 1.00 41.34 675 LYS A CA 1
ATOM 5126 C C . LYS A 1 675 ? 16.548 24.529 -20.885 1.00 41.34 675 LYS A C 1
ATOM 5128 O O . LYS A 1 675 ? 16.113 25.518 -21.462 1.00 41.34 675 LYS A O 1
ATOM 5133 N N . ARG A 1 676 ? 15.862 23.380 -20.852 1.00 43.03 676 ARG A N 1
ATOM 5134 C CA . ARG A 1 676 ? 14.539 23.195 -21.481 1.00 43.03 676 ARG A CA 1
ATOM 5135 C C . ARG A 1 676 ? 13.360 23.304 -20.505 1.00 43.03 676 ARG A C 1
ATOM 5137 O O . ARG A 1 676 ? 12.225 23.183 -20.955 1.00 43.03 676 ARG A O 1
ATOM 5144 N N . LEU A 1 677 ? 13.602 23.535 -19.210 1.00 33.53 677 LEU A N 1
ATOM 5145 C CA . LEU A 1 677 ? 12.563 23.531 -18.167 1.00 33.53 677 LEU A CA 1
ATOM 5146 C C . LEU A 1 677 ? 12.191 24.923 -17.595 1.00 33.53 677 LEU A C 1
ATOM 5148 O O . LEU A 1 677 ? 11.404 24.981 -16.655 1.00 33.53 677 LEU A O 1
ATOM 5152 N N . GLY A 1 678 ? 12.655 26.047 -18.163 1.00 28.23 678 GLY A N 1
ATOM 5153 C CA . GLY A 1 678 ? 12.135 27.382 -17.803 1.00 28.23 678 GLY A CA 1
ATOM 5154 C C . GLY A 1 678 ? 12.765 28.562 -18.567 1.00 28.23 678 GLY A C 1
ATOM 5155 O O . GLY A 1 678 ? 13.878 28.421 -19.076 1.00 28.23 678 GLY A O 1
ATOM 5156 N N . PRO A 1 679 ? 12.085 29.728 -18.668 1.00 36.28 679 PRO A N 1
ATOM 5157 C CA . PRO A 1 679 ? 12.571 30.870 -19.429 1.00 36.28 679 PRO A CA 1
ATOM 5158 C C . PRO A 1 679 ? 13.528 31.697 -18.567 1.00 36.28 679 PRO A C 1
ATOM 5160 O O . PRO A 1 679 ? 13.118 32.333 -17.597 1.00 36.28 679 PRO A O 1
ATOM 5163 N N . ARG A 1 680 ? 14.810 31.738 -18.927 1.00 28.95 680 ARG A N 1
ATOM 5164 C CA . ARG A 1 680 ? 15.698 32.822 -18.495 1.00 28.95 680 ARG A CA 1
ATOM 5165 C C . ARG A 1 680 ? 16.425 33.395 -19.701 1.00 28.95 680 ARG A C 1
ATOM 5167 O O . ARG A 1 680 ? 17.167 32.695 -20.384 1.00 28.95 680 ARG A O 1
ATOM 5174 N N . ARG A 1 681 ? 16.119 34.670 -19.950 1.00 35.25 681 ARG A N 1
ATOM 5175 C CA . ARG A 1 681 ? 16.894 35.594 -20.772 1.00 35.25 681 ARG A CA 1
ATOM 5176 C C . ARG A 1 681 ? 18.292 35.752 -20.155 1.00 35.25 681 ARG A C 1
ATOM 5178 O O . ARG A 1 681 ? 18.423 35.740 -18.934 1.00 35.25 681 ARG A O 1
ATOM 5185 N N . ASP A 1 682 ? 19.265 35.894 -21.049 1.00 32.19 682 ASP A N 1
ATOM 5186 C CA . ASP A 1 682 ? 20.612 36.452 -20.868 1.00 32.19 682 ASP A CA 1
ATOM 5187 C C . ASP A 1 682 ? 21.639 35.661 -20.027 1.00 32.19 682 ASP A C 1
ATOM 5189 O O . ASP A 1 682 ? 21.672 35.764 -18.806 1.00 32.19 682 ASP A O 1
ATOM 5193 N N . ALA A 1 683 ? 22.522 34.909 -20.714 1.00 25.33 683 ALA A N 1
ATOM 5194 C CA . ALA A 1 683 ? 23.969 34.739 -20.432 1.00 25.33 683 ALA A CA 1
ATOM 5195 C C . ALA A 1 683 ? 24.624 33.730 -21.422 1.00 25.33 683 ALA A C 1
ATOM 5197 O O . ALA A 1 683 ? 23.932 32.855 -21.947 1.00 25.33 683 ALA A O 1
ATOM 5198 N N . PRO A 1 684 ? 25.935 33.851 -21.729 1.00 28.20 684 PRO A N 1
ATOM 5199 C CA . PRO A 1 684 ? 26.463 33.785 -23.093 1.00 28.20 684 PRO A CA 1
ATOM 5200 C C . PRO A 1 684 ? 26.718 32.375 -23.646 1.00 28.20 684 PRO A C 1
ATOM 5202 O O . PRO A 1 684 ? 26.912 31.390 -22.933 1.00 28.20 684 PRO A O 1
ATOM 5205 N N . CYS A 1 685 ? 26.731 32.324 -24.977 1.00 28.22 685 CYS A N 1
ATOM 5206 C CA . CYS A 1 685 ? 26.996 31.172 -25.825 1.00 28.22 685 CYS A CA 1
ATOM 5207 C C . CYS A 1 685 ? 28.289 30.432 -25.447 1.00 28.22 685 CYS A C 1
ATOM 5209 O O . CYS A 1 685 ? 29.380 30.987 -25.540 1.00 28.22 685 CYS A O 1
ATOM 5211 N N . LEU A 1 686 ? 28.172 29.140 -25.126 1.00 26.03 686 LEU A N 1
ATOM 5212 C CA . LEU A 1 686 ? 29.291 28.199 -25.198 1.00 26.03 686 LEU A CA 1
ATOM 5213 C C . LEU A 1 686 ? 29.281 27.515 -26.573 1.00 26.03 686 LEU A C 1
ATOM 5215 O O . LEU A 1 686 ? 28.257 27.003 -27.027 1.00 26.03 686 LEU A O 1
ATOM 5219 N N . HIS A 1 687 ? 30.440 27.583 -27.223 1.00 24.45 687 HIS A N 1
ATOM 5220 C CA . HIS A 1 687 ? 30.730 27.287 -28.626 1.00 24.45 687 HIS A CA 1
ATOM 5221 C C . HIS A 1 687 ? 30.388 25.830 -29.049 1.00 24.45 687 HIS A C 1
ATOM 5223 O O . HIS A 1 687 ? 30.639 24.907 -28.269 1.00 24.45 687 HIS A O 1
ATOM 5229 N N . PRO A 1 688 ? 29.877 25.557 -30.274 1.00 27.14 688 PRO A N 1
ATOM 5230 C CA . PRO A 1 688 ? 29.284 24.256 -30.638 1.00 27.14 688 PRO A CA 1
ATOM 5231 C C . PRO A 1 688 ? 30.262 23.112 -30.973 1.00 27.14 688 PRO A C 1
ATOM 5233 O O . PRO A 1 688 ? 29.826 22.057 -31.432 1.00 27.14 688 PRO A O 1
ATOM 5236 N N . THR A 1 689 ? 31.572 23.275 -30.790 1.00 25.78 689 THR A N 1
ATOM 5237 C CA . THR A 1 689 ? 32.573 22.370 -31.392 1.00 25.78 689 THR A CA 1
ATOM 5238 C C . THR A 1 689 ? 33.237 21.366 -30.443 1.00 25.78 689 THR A C 1
ATOM 5240 O O . THR A 1 689 ? 33.930 20.476 -30.922 1.00 25.78 689 THR A O 1
ATOM 5243 N N . MET A 1 690 ? 32.974 21.391 -29.130 1.00 26.55 690 MET A N 1
ATOM 5244 C CA . MET A 1 690 ? 33.593 20.435 -28.184 1.00 26.55 690 MET A CA 1
ATOM 5245 C C . MET A 1 690 ? 32.728 19.220 -27.797 1.00 26.55 690 MET A C 1
ATOM 5247 O O . MET A 1 690 ? 33.198 18.331 -27.096 1.00 26.55 690 MET A O 1
ATOM 5251 N N . THR A 1 691 ? 31.476 19.122 -28.259 1.00 31.05 691 THR A N 1
ATOM 5252 C CA . THR A 1 691 ? 30.533 18.067 -27.814 1.00 31.05 691 THR A CA 1
ATOM 5253 C C . THR A 1 691 ? 30.404 16.866 -28.757 1.00 31.05 691 THR A C 1
ATOM 5255 O O . THR A 1 691 ? 29.728 15.903 -28.404 1.00 31.05 691 THR A O 1
ATOM 5258 N N . ARG A 1 692 ? 31.032 16.891 -29.942 1.00 30.75 692 ARG A N 1
ATOM 5259 C CA . ARG A 1 692 ? 30.942 15.800 -30.938 1.00 30.75 692 ARG A CA 1
ATOM 5260 C C . ARG A 1 692 ? 32.133 14.834 -30.930 1.00 30.75 692 ARG A C 1
ATOM 5262 O O . ARG A 1 692 ? 31.946 13.668 -31.240 1.00 30.75 692 ARG A O 1
ATOM 5269 N N . GLY A 1 693 ? 33.325 15.277 -30.523 1.00 27.11 693 GLY A N 1
ATOM 5270 C CA . GLY A 1 693 ? 34.538 14.446 -30.582 1.00 27.11 693 GLY A CA 1
ATOM 5271 C C . GLY A 1 693 ? 34.693 13.429 -29.445 1.00 27.11 693 GLY A C 1
ATOM 5272 O O . GLY A 1 693 ? 35.270 12.370 -29.648 1.00 27.11 693 GLY A O 1
ATOM 5273 N N . PHE A 1 694 ? 34.158 13.703 -28.251 1.00 30.02 694 PHE A N 1
ATOM 5274 C CA . PHE A 1 694 ? 34.500 12.907 -27.062 1.00 30.02 694 PHE A CA 1
ATOM 5275 C C . PHE A 1 694 ? 33.669 11.621 -26.904 1.00 30.02 694 PHE A C 1
ATOM 5277 O O . PHE A 1 694 ? 34.182 10.613 -26.430 1.00 30.02 694 PHE A O 1
ATOM 5284 N N . VAL A 1 695 ? 32.403 11.630 -27.341 1.00 32.38 695 VAL A N 1
ATOM 5285 C CA . VAL A 1 695 ? 31.498 10.465 -27.236 1.00 32.38 695 VAL A CA 1
ATOM 5286 C C . VAL A 1 695 ? 31.902 9.354 -28.216 1.00 32.38 695 VAL A C 1
ATOM 5288 O O . VAL A 1 695 ? 31.819 8.179 -27.877 1.00 32.38 695 VAL A O 1
ATOM 5291 N N . VAL A 1 696 ? 32.423 9.723 -29.393 1.00 31.70 696 VAL A N 1
ATOM 5292 C CA . VAL A 1 696 ? 32.839 8.780 -30.449 1.00 31.70 696 VAL A CA 1
ATOM 5293 C C . VAL A 1 696 ? 34.257 8.240 -30.218 1.00 31.70 696 VAL A C 1
ATOM 5295 O O . VAL A 1 696 ? 34.522 7.073 -30.494 1.00 31.70 696 VAL A O 1
ATOM 5298 N N . VAL A 1 697 ? 35.169 9.050 -29.663 1.00 30.34 697 VAL A N 1
ATOM 5299 C CA . VAL A 1 697 ? 36.547 8.613 -29.361 1.00 30.34 697 VAL A CA 1
ATOM 5300 C C . VAL A 1 697 ? 36.607 7.730 -28.106 1.00 30.34 697 VAL A C 1
ATOM 5302 O O . VAL A 1 697 ? 37.424 6.817 -28.056 1.00 30.34 697 VAL A O 1
ATOM 5305 N N . TRP A 1 698 ? 35.717 7.930 -27.126 1.00 34.03 698 TRP A N 1
ATOM 5306 C CA . TRP A 1 698 ? 35.701 7.130 -25.893 1.00 34.03 698 TRP A CA 1
ATOM 5307 C C . TRP A 1 698 ? 35.027 5.755 -26.056 1.00 34.03 698 TRP A C 1
ATOM 5309 O O . TRP A 1 698 ? 35.479 4.788 -25.453 1.00 34.03 698 TRP A O 1
ATOM 5319 N N . MET A 1 699 ? 34.004 5.631 -26.915 1.00 31.28 699 MET A N 1
ATOM 5320 C CA . MET A 1 699 ? 33.390 4.329 -27.239 1.00 31.28 699 MET A CA 1
ATOM 5321 C C . MET A 1 699 ? 34.285 3.446 -28.127 1.00 31.28 699 MET A C 1
ATOM 5323 O O . MET A 1 699 ? 34.216 2.225 -28.036 1.00 31.28 699 MET A O 1
ATOM 5327 N N . ARG A 1 700 ? 35.162 4.038 -28.956 1.00 28.55 700 ARG A N 1
ATOM 5328 C CA . ARG A 1 700 ? 36.074 3.285 -29.838 1.00 28.55 700 ARG A CA 1
ATOM 5329 C C . ARG A 1 700 ? 37.255 2.623 -29.125 1.00 28.55 700 ARG A C 1
ATOM 5331 O O . ARG A 1 700 ? 37.805 1.685 -29.679 1.00 28.55 700 ARG A O 1
ATOM 5338 N N . SER A 1 701 ? 37.669 3.080 -27.941 1.00 28.62 701 SER A N 1
ATOM 5339 C CA . SER A 1 701 ? 38.900 2.574 -27.309 1.00 28.62 701 SER A CA 1
ATOM 5340 C C . SER A 1 701 ? 38.713 1.384 -26.359 1.00 28.62 701 SER A C 1
ATOM 5342 O O . SER A 1 701 ? 39.700 0.931 -25.785 1.00 28.62 701 SER A O 1
ATOM 5344 N N . ARG A 1 702 ? 37.486 0.872 -26.165 1.00 35.31 702 ARG A N 1
ATOM 5345 C CA . ARG A 1 702 ? 37.201 -0.212 -25.197 1.00 35.31 702 ARG A CA 1
ATOM 5346 C C . ARG A 1 702 ? 36.247 -1.313 -25.678 1.00 35.31 702 ARG A C 1
ATOM 5348 O O . ARG A 1 702 ? 35.696 -2.026 -24.855 1.00 35.31 702 ARG A O 1
ATOM 5355 N N . LEU A 1 703 ? 36.045 -1.446 -26.987 1.00 31.95 703 LEU A N 1
ATOM 5356 C CA . LEU A 1 703 ? 35.341 -2.600 -27.568 1.00 31.95 703 LEU A CA 1
ATOM 5357 C C . LEU A 1 703 ? 36.282 -3.593 -28.278 1.00 31.95 703 LEU A C 1
ATOM 5359 O O . LEU A 1 703 ? 35.807 -4.619 -28.747 1.00 31.95 703 LEU A O 1
ATOM 5363 N N . ASP A 1 704 ? 37.594 -3.322 -28.288 1.00 27.70 704 ASP A N 1
ATOM 5364 C CA . ASP A 1 704 ? 38.642 -4.253 -28.751 1.00 27.70 704 ASP A CA 1
ATOM 5365 C C . ASP A 1 704 ? 39.450 -4.883 -27.585 1.00 27.70 704 ASP A C 1
ATOM 5367 O O . ASP A 1 704 ? 40.530 -5.434 -27.796 1.00 27.70 704 ASP A O 1
ATOM 5371 N N . ALA A 1 705 ? 38.943 -4.815 -26.349 1.00 26.98 705 ALA A N 1
ATOM 5372 C CA . ALA A 1 705 ? 39.448 -5.531 -25.170 1.00 26.98 705 ALA A CA 1
ATOM 5373 C C . ALA A 1 705 ? 38.257 -6.009 -24.338 1.00 26.98 705 ALA A C 1
ATOM 5375 O O . ALA A 1 705 ? 38.350 -7.120 -23.772 1.00 26.98 705 ALA A O 1
#

Secondary structure (DSSP, 8-state):
--SS-HHHHHHHHHHHHHHHHHHHHHTS-HHHHHHHHT--SHHHHHHHHHHHHHHHHHHHS---SS-------STTHHHHHHHHHHHHHHHHHHHHTT--HHHH-HHHHHHHHHHHHHHGGGSS-HHHHTTSSS-TTS---GGGT--S-TTS--SS--TTEEEEBTTT--PPPHHHHHHHHHHHHHHHHHHHH-------TTS-HHHHHHHHTTTHHHHHHHHHHHHHHHTT--TTS-EEEEESSTTGGGHHHHHHHHHHHHHTT--GGGS-SEEEEE-STTTS-TTHHHHHTTB--SSB-TTSPBP-TTSBPTTS-TTTEEEEE--SB-TTS-B---HHHHHHHHHHHHHH-TT-EEEEEEEES-TT--EES-HHHHHHHHHHHGGGEEEEEEETT--B-HHHHHHHHHTT-EEEEESSSTT-PSS--EEEEE-HHHHHHHHHTGGGS-GGGGGT--GGGS-TT-HHHHTTS-----HHHHHHHHHHHHHHHHHHTS-HHHHHHHHHHHHHHHHHIIIII-TTEEEPS------TTTBGGGS-SEEEEEEEEEPPTTS--SS-SEEEPPHHHHHHHHHHHTS--GGGS-TTS-HHHHHHHH-EEEEEEEEEETTTTEEEEEEE--HHHHHHHHHSS--S--TT-PPP---HHHHHHHHHHHHHIIIIIHHHHHTTSS-----PPPPTTSSSHHHHHHHHTSS--

Radius of gyration: 27.26 Å; chains: 1; bounding box: 85×68×75 Å

pLDDT: mean 78.96, std 20.33, range [24.44, 98.81]

Foldseek 3Di:
DQPADPLLVVLLVLLLLLLAVLLVLLLAEPVVLVVQLPDPDPSNVLSVLSSVLSVVLVVVAVPPPPDDDDDDDDPPVLVVSLLVSQLVSSVSSCVSVVPCCCVVPVVSVVSSSQLSSQQNVLSHDLLSLLQALFFQQANFPSHVVTQGGPLLEHCDDDPLAAEQALLAFFHFHPLLSVLLNVVSVVLSVLSSNQDPDPPPVPDDPLVVVCNPNSNLLVLLVVLQVLVCVLLVHDPVFKFKFKFQFLLLQLLLVLLLQLLQLVVLVDDVVLFAQEEEEAEQPLQADQNNQQNNQQADCGLAFSSGDGGDGPHHQALRDPRNYHYHYYHQAAQVRAGRACLVVVVVVLCVQCVSGVSHAYEYEFELQTLAQATDDAPVSVVVSCVVNPPSYAYEYACQQVQWDSVVVVVQSNVQHWYKYALGHQLPFGPGIIMIMGRPVSVVSSLVSLVSRGLSCLRTDALSSGRSVSVSNRVSHHHDRSSSNSSSSSSSSSLSVVLSPDPLVLQLVLLVQVVVVVQCCQPPPAPQKDWSPDGNNDQLNTGRSSDRQKTWIFGKAADDPPDDDPPDRIDTFFQVRQQVLQVQLQAQQLVVDDPPDDPLLNLLSGHRYRWHHWGHGHDRGDITIIRGNHSVQVCVQPVPDDDPDDPPDRDRRDDPRSRSNSVSSSLCVVLCVVVVVVVVPDDDDDDDDDDDPPRPPPSVVVVVPPPVD

Organism: Ectocarpus siliculosus (NCBI:txid2880)

InterPro domains:
  IPR015421 Pyridoxal phosphate-dependent transferase, major domain [G3DSA:3.40.640.10] (206-475)
  IPR015424 Pyridoxal phosphate-dependent transferase [SSF53383] (213-450)